Protein AF-A0A972QFF7-F1 (afdb_monomer_lite)

Structure (mmCIF, N/CA/C/O backbone):
data_AF-A0A972QFF7-F1
#
_entry.id   AF-A0A972QFF7-F1
#
loop_
_atom_site.group_PDB
_atom_site.id
_atom_site.type_symbol
_atom_site.label_atom_id
_atom_site.label_alt_id
_atom_site.label_comp_id
_atom_site.label_asym_id
_atom_site.label_entity_id
_atom_site.label_seq_id
_atom_site.pdbx_PDB_ins_code
_atom_site.Cartn_x
_atom_site.Cartn_y
_atom_site.Cartn_z
_atom_site.occupancy
_atom_site.B_iso_or_equiv
_atom_site.auth_seq_id
_atom_site.auth_comp_id
_atom_site.auth_asym_id
_atom_site.auth_atom_id
_atom_site.pdbx_PDB_model_num
ATOM 1 N N . MET A 1 1 ? 13.903 -1.224 -22.430 1.00 77.50 1 MET A N 1
ATOM 2 C CA . MET A 1 1 ? 13.924 -1.583 -23.867 1.00 77.50 1 MET A CA 1
ATOM 3 C C . MET A 1 1 ? 14.713 -0.590 -24.712 1.00 77.50 1 MET A C 1
ATOM 5 O O . MET A 1 1 ? 15.706 -1.014 -25.281 1.00 77.50 1 MET A O 1
ATOM 9 N N . ALA A 1 2 ? 14.364 0.704 -24.743 1.00 85.12 2 ALA A N 1
ATOM 10 C CA . ALA A 1 2 ? 15.061 1.709 -25.567 1.00 85.12 2 ALA A CA 1
ATOM 11 C C . ALA A 1 2 ? 16.595 1.741 -25.375 1.00 85.12 2 ALA A C 1
ATOM 13 O O . ALA A 1 2 ? 17.330 1.709 -26.357 1.00 85.12 2 ALA A O 1
ATOM 14 N N . LEU A 1 3 ? 17.075 1.683 -24.122 1.00 84.44 3 LEU A N 1
ATOM 15 C CA . LEU A 1 3 ? 18.503 1.549 -23.797 1.00 84.44 3 LEU A CA 1
ATOM 16 C C . LEU A 1 3 ? 19.154 0.353 -24.511 1.00 84.44 3 LEU A C 1
ATOM 18 O O . LEU A 1 3 ? 20.149 0.518 -25.203 1.00 84.44 3 LEU A O 1
ATOM 22 N N . LEU A 1 4 ? 18.578 -0.847 -24.383 1.00 85.88 4 LEU A N 1
ATOM 23 C CA . LEU A 1 4 ? 19.132 -2.069 -24.978 1.00 85.88 4 LEU A CA 1
ATOM 24 C C . LEU A 1 4 ? 19.185 -1.992 -26.506 1.00 85.88 4 LEU A C 1
ATOM 26 O O . LEU A 1 4 ? 20.167 -2.430 -27.096 1.00 85.88 4 LEU A O 1
ATOM 30 N N . ILE A 1 5 ? 18.166 -1.400 -27.137 1.00 89.12 5 ILE A N 1
ATOM 31 C CA . ILE A 1 5 ? 18.128 -1.197 -28.592 1.00 89.12 5 ILE A CA 1
ATOM 32 C C . ILE A 1 5 ? 19.244 -0.234 -29.018 1.00 89.12 5 ILE A C 1
ATOM 34 O O . ILE A 1 5 ? 19.996 -0.545 -29.940 1.00 89.12 5 ILE A O 1
ATOM 38 N N . ALA A 1 6 ? 19.412 0.892 -28.314 1.00 89.44 6 ALA A N 1
ATOM 39 C CA . ALA A 1 6 ? 20.486 1.848 -28.588 1.00 89.44 6 ALA A CA 1
ATOM 40 C C . ALA A 1 6 ? 21.878 1.212 -28.441 1.00 89.44 6 ALA A C 1
ATOM 42 O O . ALA A 1 6 ? 22.744 1.412 -29.294 1.00 89.44 6 ALA A O 1
ATOM 43 N N . LEU A 1 7 ? 22.081 0.396 -27.402 1.00 87.19 7 LEU A N 1
ATOM 44 C CA . LEU A 1 7 ? 23.339 -0.317 -27.181 1.00 87.19 7 LEU A CA 1
ATOM 45 C C . LEU A 1 7 ? 23.599 -1.398 -28.235 1.00 87.19 7 LEU A C 1
ATOM 47 O O . LEU A 1 7 ? 24.716 -1.508 -28.737 1.00 87.19 7 LEU A O 1
ATOM 51 N N . LEU A 1 8 ? 22.579 -2.169 -28.612 1.00 89.62 8 LEU A N 1
ATOM 52 C CA . LEU A 1 8 ? 22.685 -3.189 -29.653 1.00 89.62 8 LEU A CA 1
ATOM 53 C C . LEU A 1 8 ? 23.059 -2.562 -31.000 1.00 89.62 8 LEU A C 1
ATOM 55 O O . LEU A 1 8 ? 23.968 -3.049 -31.672 1.00 89.62 8 LEU A O 1
ATOM 59 N N . ILE A 1 9 ? 22.419 -1.448 -31.363 1.00 91.19 9 ILE A N 1
ATOM 60 C CA . ILE A 1 9 ? 22.719 -0.719 -32.600 1.00 91.19 9 ILE A CA 1
ATOM 61 C C . ILE A 1 9 ? 24.120 -0.087 -32.551 1.00 91.19 9 ILE A C 1
ATOM 63 O O . ILE A 1 9 ? 24.839 -0.137 -33.551 1.00 91.19 9 ILE A O 1
ATOM 67 N N . ALA A 1 10 ? 24.572 0.409 -31.394 1.00 89.50 10 ALA A N 1
ATOM 68 C CA . ALA A 1 10 ? 25.953 0.869 -31.214 1.00 89.50 10 ALA A CA 1
ATOM 69 C C . ALA A 1 10 ? 26.972 -0.264 -31.432 1.00 89.50 10 ALA A C 1
ATOM 71 O O . ALA A 1 10 ? 27.953 -0.093 -32.157 1.00 89.50 10 ALA A O 1
ATOM 72 N N . CYS A 1 11 ? 26.720 -1.447 -30.868 1.00 87.25 11 CYS A N 1
ATOM 73 C CA . CYS A 1 11 ? 27.560 -2.627 -31.075 1.00 87.25 11 CYS A CA 1
ATOM 74 C C . CYS A 1 11 ? 27.588 -3.067 -32.547 1.00 87.25 11 CYS A C 1
ATOM 76 O O . CYS A 1 11 ? 28.658 -3.391 -33.069 1.00 87.25 11 CYS A O 1
ATOM 78 N N . LEU A 1 12 ? 26.438 -3.047 -33.233 1.00 88.94 12 LEU A N 1
ATOM 79 C CA . LEU A 1 12 ? 26.354 -3.332 -34.669 1.00 88.94 12 LEU A CA 1
ATOM 80 C C . LEU A 1 12 ? 27.174 -2.331 -35.486 1.00 88.94 12 LEU A C 1
ATOM 82 O O . LEU A 1 12 ? 27.974 -2.752 -36.322 1.00 88.94 12 LEU A O 1
ATOM 86 N N . TYR A 1 13 ? 27.050 -1.031 -35.200 1.00 91.00 13 TYR A N 1
ATOM 87 C CA . TYR A 1 13 ? 27.847 0.009 -35.852 1.00 91.00 13 TYR A CA 1
ATOM 88 C C . TYR A 1 13 ? 29.351 -0.243 -35.679 1.00 91.00 13 TYR A C 1
ATOM 90 O O . TYR A 1 13 ? 30.088 -0.274 -36.667 1.00 91.00 13 TYR A O 1
ATOM 98 N N . ILE A 1 14 ? 29.813 -0.488 -34.448 1.00 87.44 14 ILE A N 1
ATOM 99 C CA . ILE A 1 14 ? 31.235 -0.739 -34.157 1.00 87.44 14 ILE A CA 1
ATOM 100 C C . ILE A 1 14 ? 31.730 -1.993 -34.894 1.00 87.44 14 ILE A C 1
ATOM 102 O O . ILE A 1 14 ? 32.813 -1.981 -35.480 1.00 87.44 14 ILE A O 1
ATOM 106 N N . LYS A 1 15 ? 30.932 -3.068 -34.927 1.00 86.81 15 LYS A N 1
ATOM 107 C CA . LYS A 1 15 ? 31.285 -4.310 -35.632 1.00 86.81 15 LYS A CA 1
ATOM 108 C C . LYS A 1 15 ? 31.379 -4.103 -37.146 1.00 86.81 15 LYS A C 1
ATOM 110 O O . LYS A 1 15 ? 32.341 -4.554 -37.762 1.00 86.81 15 LYS A O 1
ATOM 115 N N . MET A 1 16 ? 30.416 -3.400 -37.742 1.00 84.25 16 MET A N 1
ATOM 116 C CA . MET A 1 16 ? 30.379 -3.128 -39.186 1.00 84.25 16 MET A CA 1
ATOM 117 C C . MET A 1 16 ? 31.478 -2.160 -39.636 1.00 84.25 16 MET A C 1
ATOM 119 O O . MET A 1 16 ? 31.973 -2.260 -40.758 1.00 84.25 16 MET A O 1
ATOM 123 N N . THR A 1 17 ? 31.876 -1.229 -38.771 1.00 83.94 17 THR A N 1
ATOM 124 C CA . THR A 1 17 ? 32.939 -0.257 -39.059 1.00 83.94 17 THR A CA 1
ATOM 125 C C . THR A 1 17 ? 34.327 -0.745 -38.672 1.00 83.94 17 THR A C 1
ATOM 127 O O . THR A 1 17 ? 35.311 -0.085 -39.002 1.00 83.94 17 THR A O 1
ATOM 130 N N . LEU A 1 18 ? 34.453 -1.916 -38.036 1.00 79.69 18 LEU A N 1
ATOM 131 C CA . LEU A 1 18 ? 35.749 -2.499 -37.696 1.00 79.69 18 LEU A CA 1
ATOM 132 C C . LEU A 1 18 ? 36.581 -2.797 -38.957 1.00 79.69 18 LEU A C 1
ATOM 134 O O . LEU A 1 18 ? 37.760 -2.442 -39.009 1.00 79.69 18 LEU A O 1
ATOM 138 N N . SER A 1 19 ? 35.945 -3.383 -39.978 1.00 70.31 19 SER A N 1
ATOM 139 C CA . SER A 1 19 ? 36.565 -3.814 -41.242 1.00 70.31 19 SER A CA 1
ATOM 140 C C . SER A 1 19 ? 36.604 -2.738 -42.331 1.00 70.31 19 SER A C 1
ATOM 142 O O . SER A 1 19 ? 37.290 -2.908 -43.336 1.00 70.31 19 SER A O 1
ATOM 144 N N . ARG A 1 20 ? 35.887 -1.622 -42.155 1.00 74.50 20 ARG A N 1
ATOM 145 C CA . ARG A 1 20 ? 35.767 -0.564 -43.167 1.00 74.50 20 ARG A CA 1
ATOM 146 C C . ARG A 1 20 ? 36.746 0.576 -42.900 1.00 74.50 20 ARG A C 1
ATOM 148 O O . ARG A 1 20 ? 36.775 1.154 -41.815 1.00 74.50 20 ARG A O 1
ATOM 155 N N . THR A 1 21 ? 37.531 0.936 -43.909 1.00 66.50 21 THR A N 1
ATOM 156 C CA . THR A 1 21 ? 38.530 2.013 -43.821 1.00 66.50 21 THR A CA 1
ATOM 157 C C . THR A 1 21 ? 37.991 3.359 -44.311 1.00 66.50 21 THR A C 1
ATOM 159 O O . THR A 1 21 ? 38.380 4.396 -43.770 1.00 66.50 21 THR A O 1
ATOM 162 N N . THR A 1 22 ? 37.049 3.368 -45.258 1.00 82.81 22 THR A N 1
ATOM 163 C CA . THR A 1 22 ? 36.528 4.586 -45.897 1.00 82.81 22 THR A CA 1
ATOM 164 C C . THR A 1 22 ? 35.553 5.358 -45.006 1.00 82.81 22 THR A C 1
ATOM 166 O O . THR A 1 22 ? 34.521 4.828 -44.591 1.00 82.81 22 THR A O 1
ATOM 169 N N . ILE A 1 23 ? 35.832 6.648 -44.780 1.00 83.00 23 ILE A N 1
ATOM 170 C CA . ILE A 1 23 ? 35.010 7.551 -43.951 1.00 83.00 23 ILE A CA 1
ATOM 171 C C . ILE A 1 23 ? 33.559 7.617 -44.451 1.00 83.00 23 ILE A C 1
ATOM 173 O O . ILE A 1 23 ? 32.633 7.524 -43.650 1.00 83.00 23 ILE A O 1
ATOM 177 N N . LEU A 1 24 ? 33.352 7.702 -45.768 1.00 85.06 24 LEU A N 1
ATOM 178 C CA . LEU A 1 24 ? 32.019 7.803 -46.373 1.00 85.06 24 LEU A CA 1
ATOM 179 C C . LEU A 1 24 ? 31.123 6.599 -46.032 1.00 85.06 24 LEU A C 1
ATOM 181 O O . LEU A 1 24 ? 29.934 6.755 -45.765 1.00 85.06 24 LEU A O 1
ATOM 185 N N . SER A 1 25 ? 31.706 5.399 -45.967 1.00 83.69 25 SER A N 1
ATOM 186 C CA . SER A 1 25 ? 30.970 4.182 -45.623 1.00 83.69 25 SER A CA 1
ATOM 187 C C . SER A 1 25 ? 30.573 4.144 -44.144 1.00 83.69 25 SER A C 1
ATOM 189 O O . SER A 1 25 ? 29.467 3.710 -43.814 1.00 83.69 25 SER A O 1
ATOM 191 N N . CYS A 1 26 ? 31.438 4.641 -43.251 1.00 85.19 26 CYS A N 1
ATOM 192 C CA . CYS A 1 26 ? 31.115 4.814 -41.833 1.00 85.19 26 CYS A CA 1
ATOM 193 C C . CYS A 1 26 ? 29.970 5.819 -41.646 1.00 85.19 26 CYS A C 1
ATOM 195 O O . CYS A 1 26 ? 29.003 5.504 -40.959 1.00 85.19 26 CYS A O 1
ATOM 197 N N . LEU A 1 27 ? 30.036 6.974 -42.321 1.00 88.69 27 LEU A N 1
ATOM 198 C CA . LEU A 1 27 ? 29.005 8.015 -42.252 1.00 88.69 27 LEU A CA 1
ATOM 199 C C . LEU A 1 27 ? 27.643 7.522 -42.759 1.00 88.69 27 LEU A C 1
ATOM 201 O O . LEU A 1 27 ? 26.631 7.729 -42.095 1.00 88.69 27 LEU A O 1
ATOM 205 N N . SER A 1 28 ? 27.617 6.829 -43.901 1.00 88.19 28 SER A N 1
ATOM 206 C CA . SER A 1 28 ? 26.383 6.262 -44.461 1.00 88.19 28 SER A CA 1
ATOM 207 C C . SER A 1 28 ? 25.765 5.212 -43.531 1.00 88.19 28 SER A C 1
ATOM 209 O O . SER A 1 28 ? 24.566 5.254 -43.259 1.00 88.19 28 SER A O 1
ATOM 211 N N . THR A 1 29 ? 26.592 4.325 -42.966 1.00 89.44 29 THR A N 1
ATOM 212 C CA . THR A 1 29 ? 26.130 3.303 -42.010 1.00 89.44 29 THR A CA 1
ATOM 213 C C . THR A 1 29 ? 25.584 3.945 -40.739 1.00 89.44 29 THR A C 1
ATOM 215 O O . THR A 1 29 ? 24.541 3.528 -40.242 1.00 89.44 29 THR A O 1
ATOM 218 N N . PHE A 1 30 ? 26.262 4.975 -40.227 1.00 92.56 30 PHE A N 1
ATOM 219 C CA . PHE A 1 30 ? 25.801 5.727 -39.068 1.00 92.56 30 PHE A CA 1
ATOM 220 C C . PHE A 1 30 ? 24.439 6.372 -39.336 1.00 92.56 30 PHE A C 1
ATOM 222 O O . PHE A 1 30 ? 23.509 6.117 -38.586 1.00 92.56 30 PHE A O 1
ATOM 229 N N . LEU A 1 31 ? 24.285 7.137 -40.424 1.00 91.38 31 LEU A N 1
ATOM 230 C CA . LEU A 1 31 ? 23.026 7.819 -40.750 1.00 91.38 31 LEU A CA 1
ATOM 231 C C . LEU A 1 31 ? 21.852 6.847 -40.914 1.00 91.38 31 LEU A C 1
ATOM 233 O O . LEU A 1 31 ? 20.769 7.106 -40.392 1.00 91.38 31 LEU A O 1
ATOM 237 N N . PHE A 1 32 ? 22.073 5.714 -41.582 1.00 91.94 32 PHE A N 1
ATOM 238 C CA . PHE A 1 32 ? 21.054 4.678 -41.732 1.00 91.94 32 PHE A CA 1
ATOM 239 C C . PHE A 1 32 ? 20.600 4.117 -40.376 1.00 91.94 32 PHE A C 1
ATOM 241 O O . PHE A 1 32 ? 19.405 4.074 -40.081 1.00 91.94 32 PHE A O 1
ATOM 248 N N . LEU A 1 33 ? 21.556 3.750 -39.515 1.00 92.50 33 LEU A N 1
ATOM 249 C CA . LEU A 1 33 ? 21.260 3.253 -38.170 1.00 92.50 33 LEU A CA 1
ATOM 250 C C . LEU A 1 33 ? 20.621 4.328 -37.278 1.00 92.50 33 LEU A C 1
ATOM 252 O O . LEU A 1 33 ? 19.760 3.993 -36.469 1.00 92.50 33 LEU A O 1
ATOM 256 N N . SER A 1 34 ? 20.981 5.602 -37.452 1.00 91.25 34 SER A N 1
ATOM 257 C CA . SER A 1 34 ? 20.401 6.739 -36.729 1.00 91.25 34 SER A CA 1
ATOM 258 C C . SER A 1 34 ? 18.906 6.892 -36.995 1.00 91.25 34 SER A C 1
ATOM 260 O O . SER A 1 34 ? 18.139 7.056 -36.050 1.00 91.25 34 SER A O 1
ATOM 262 N N . VAL A 1 35 ? 18.476 6.796 -38.259 1.00 89.44 35 VAL A N 1
ATOM 263 C CA . VAL A 1 35 ? 17.054 6.905 -38.631 1.00 89.44 35 VAL A CA 1
ATOM 264 C C . VAL A 1 35 ? 16.251 5.740 -38.052 1.00 89.44 35 VAL A C 1
ATOM 266 O O . VAL A 1 35 ? 15.212 5.957 -37.429 1.00 89.44 35 VAL A O 1
ATOM 269 N N . ILE A 1 36 ? 16.761 4.512 -38.192 1.00 90.88 36 ILE A N 1
ATOM 270 C CA . ILE A 1 36 ? 16.114 3.309 -37.648 1.00 90.88 36 ILE A CA 1
ATOM 271 C C . ILE A 1 36 ? 16.010 3.395 -36.126 1.00 90.88 36 ILE A C 1
ATOM 273 O O . ILE A 1 36 ? 14.945 3.168 -35.553 1.00 90.88 36 ILE A O 1
ATOM 277 N N . LEU A 1 37 ? 17.109 3.737 -35.453 1.00 91.50 37 LEU A N 1
ATOM 278 C CA . LEU A 1 37 ? 17.129 3.814 -33.999 1.00 91.50 37 LEU A CA 1
ATOM 279 C C . LEU A 1 37 ? 16.204 4.917 -33.484 1.00 91.50 37 LEU A C 1
ATOM 281 O O . LEU A 1 37 ? 15.501 4.693 -32.502 1.00 91.50 37 LEU A O 1
ATOM 285 N N . TYR A 1 38 ? 16.172 6.081 -34.136 1.00 90.94 38 TYR A N 1
ATOM 286 C CA . TYR A 1 38 ? 15.279 7.161 -33.730 1.00 90.94 38 TYR A CA 1
ATOM 287 C C . TYR A 1 38 ? 13.805 6.759 -33.869 1.00 90.94 38 TYR A C 1
ATOM 289 O O . TYR A 1 38 ? 13.013 7.046 -32.974 1.00 90.94 38 TYR A O 1
ATOM 297 N N . TYR A 1 39 ? 13.446 6.021 -34.924 1.00 89.25 39 TYR A N 1
ATOM 298 C CA . TYR A 1 39 ? 12.091 5.495 -35.105 1.00 89.25 39 TYR A CA 1
ATOM 299 C C . TYR A 1 39 ? 11.656 4.574 -33.952 1.00 89.25 39 TYR A C 1
ATOM 301 O O . TYR A 1 39 ? 10.565 4.731 -33.410 1.00 89.25 39 TYR A O 1
ATOM 309 N N . PHE A 1 40 ? 12.517 3.639 -33.534 1.00 88.12 40 PHE A N 1
ATOM 310 C CA . PHE A 1 40 ? 12.167 2.652 -32.501 1.00 88.12 40 PHE A CA 1
ATOM 311 C C . PHE A 1 40 ? 12.398 3.117 -31.060 1.00 88.12 40 PHE A C 1
ATOM 313 O O . PHE A 1 40 ? 11.761 2.603 -30.140 1.00 88.12 40 PHE A O 1
ATOM 320 N N . ALA A 1 41 ? 13.342 4.029 -30.833 1.00 87.88 41 ALA A N 1
ATOM 321 C CA . ALA A 1 41 ? 13.833 4.355 -29.495 1.00 87.88 41 ALA A CA 1
ATOM 322 C C . ALA A 1 41 ? 13.864 5.863 -29.188 1.00 87.88 41 ALA A C 1
ATOM 324 O O . ALA A 1 41 ? 14.241 6.239 -28.075 1.00 87.88 41 ALA A O 1
ATOM 325 N N . SER A 1 42 ? 13.434 6.717 -30.128 1.00 88.69 42 SER A N 1
ATOM 326 C CA . SER A 1 42 ? 13.303 8.172 -29.964 1.00 88.69 42 SER A CA 1
ATOM 327 C C . SER A 1 42 ? 14.574 8.789 -29.355 1.00 88.69 42 SER A C 1
ATOM 329 O O . SER A 1 42 ? 15.667 8.578 -29.884 1.00 88.69 42 SER A O 1
ATOM 331 N N . GLY A 1 43 ? 14.472 9.496 -28.225 1.00 85.62 43 GLY A N 1
ATOM 332 C CA . GLY A 1 43 ? 15.591 10.155 -27.552 1.00 85.62 43 GLY A CA 1
ATOM 333 C C . GLY A 1 43 ? 16.757 9.229 -27.183 1.00 85.62 43 GLY A C 1
ATOM 334 O O . GLY A 1 43 ? 17.899 9.684 -27.121 1.00 85.62 43 GLY A O 1
ATOM 335 N N . ALA A 1 44 ? 16.545 7.915 -27.024 1.00 87.56 44 ALA A N 1
ATOM 336 C CA . ALA A 1 44 ? 17.643 6.972 -26.768 1.00 87.56 44 ALA A CA 1
ATOM 337 C C . ALA A 1 44 ? 18.693 6.934 -27.899 1.00 87.56 44 ALA A C 1
ATOM 339 O O . ALA A 1 44 ? 19.828 6.515 -27.667 1.00 87.56 44 ALA A O 1
ATOM 340 N N . PHE A 1 45 ? 18.359 7.450 -29.087 1.00 91.62 45 PHE A N 1
ATOM 341 C CA . PHE A 1 45 ? 19.311 7.758 -30.153 1.00 91.62 45 PHE A CA 1
ATOM 342 C C . PHE A 1 45 ? 20.505 8.612 -29.685 1.00 91.62 45 PHE A C 1
ATOM 344 O O . PHE A 1 45 ? 21.632 8.373 -30.121 1.00 91.62 45 PHE A O 1
ATOM 351 N N . LEU A 1 46 ? 20.299 9.560 -28.764 1.00 91.06 46 LEU A N 1
ATOM 352 C CA . LEU A 1 46 ? 21.374 10.419 -28.253 1.00 91.06 46 LEU A CA 1
ATOM 353 C C . LEU A 1 46 ? 22.511 9.597 -27.634 1.00 91.06 46 LEU A C 1
ATOM 355 O O . LEU A 1 46 ? 23.684 9.900 -27.847 1.00 91.06 46 LEU A O 1
ATOM 359 N N . LEU A 1 47 ? 22.174 8.513 -26.927 1.00 90.44 47 LEU A N 1
ATOM 360 C CA . LEU A 1 47 ? 23.167 7.607 -26.354 1.00 90.44 47 LEU A CA 1
ATOM 361 C C . LEU A 1 47 ? 24.011 6.941 -27.447 1.00 90.44 47 LEU A C 1
ATOM 363 O O . LEU A 1 47 ? 25.233 6.888 -27.335 1.00 90.44 47 LEU A O 1
ATOM 367 N N . PHE A 1 48 ? 23.371 6.460 -28.514 1.00 92.69 48 PHE A N 1
ATOM 368 C CA . PHE A 1 48 ? 24.061 5.865 -29.658 1.00 92.69 48 PHE A CA 1
ATOM 369 C C . PHE A 1 48 ? 25.006 6.862 -30.335 1.00 92.69 48 PHE A C 1
ATOM 371 O O . PHE A 1 48 ? 26.164 6.522 -30.587 1.00 92.69 48 PHE A O 1
ATOM 378 N N . ALA A 1 49 ? 24.550 8.096 -30.573 1.00 93.25 49 ALA A N 1
ATOM 379 C CA . ALA A 1 49 ? 25.368 9.143 -31.179 1.00 93.25 49 ALA A CA 1
ATOM 380 C C . ALA A 1 49 ? 26.606 9.463 -30.324 1.00 93.25 49 ALA A C 1
ATOM 382 O O . ALA A 1 49 ? 27.718 9.518 -30.852 1.00 93.25 49 ALA A O 1
ATOM 383 N N . VAL A 1 50 ? 26.439 9.589 -29.001 1.00 92.25 50 VAL A N 1
ATOM 384 C CA . VAL A 1 50 ? 27.543 9.833 -28.056 1.00 92.25 50 VAL A CA 1
ATOM 385 C C . VAL A 1 50 ? 28.523 8.660 -28.021 1.00 92.25 50 VAL A C 1
ATOM 387 O O . VAL A 1 50 ? 29.731 8.871 -28.112 1.00 92.25 50 VAL A O 1
ATOM 390 N N . VAL A 1 51 ? 28.035 7.419 -27.941 1.00 90.56 51 VAL A N 1
ATOM 391 C CA . VAL A 1 51 ? 28.889 6.218 -27.937 1.00 90.56 51 VAL A CA 1
ATOM 392 C C . VAL A 1 51 ? 29.703 6.113 -29.230 1.00 90.56 51 VAL A C 1
ATOM 394 O O . VAL A 1 51 ? 30.913 5.879 -29.179 1.00 90.56 51 VAL A O 1
ATOM 397 N N . CYS A 1 52 ? 29.078 6.344 -30.387 1.00 91.00 52 CYS A N 1
ATOM 398 C CA . CYS A 1 52 ? 29.768 6.323 -31.678 1.00 91.00 52 CYS A CA 1
ATOM 399 C C . CYS A 1 52 ? 30.777 7.472 -31.811 1.00 91.00 52 CYS A C 1
ATOM 401 O O . CYS A 1 52 ? 31.867 7.266 -32.345 1.00 91.00 52 CYS A O 1
ATOM 403 N N . ALA A 1 53 ? 30.451 8.663 -31.300 1.00 91.44 53 ALA A N 1
ATOM 404 C CA . ALA A 1 53 ? 31.364 9.803 -31.279 1.00 91.44 53 ALA A CA 1
ATOM 405 C C . ALA A 1 53 ? 32.614 9.507 -30.431 1.00 91.44 53 ALA A C 1
ATOM 407 O O . ALA A 1 53 ? 33.734 9.667 -30.915 1.00 91.44 53 ALA A O 1
ATOM 408 N N . ILE A 1 54 ? 32.437 8.981 -29.211 1.00 88.50 54 ILE A N 1
ATOM 409 C CA . ILE A 1 54 ? 33.541 8.551 -28.334 1.00 88.50 54 ILE A CA 1
ATOM 410 C C . ILE A 1 54 ? 34.406 7.495 -29.037 1.00 88.50 54 ILE A C 1
ATOM 412 O O . ILE A 1 54 ? 35.636 7.587 -29.011 1.00 88.50 54 ILE A O 1
ATOM 416 N N . TYR A 1 55 ? 33.779 6.520 -29.704 1.00 88.44 55 TYR A N 1
ATOM 417 C CA . TYR A 1 55 ? 34.490 5.480 -30.445 1.00 88.44 55 TYR A CA 1
ATOM 418 C C . TYR A 1 55 ? 35.366 6.051 -31.576 1.00 88.44 55 TYR A C 1
ATOM 420 O O . TYR A 1 55 ? 36.568 5.772 -31.632 1.00 88.44 55 TYR A O 1
ATOM 428 N N . GLU A 1 56 ? 34.796 6.880 -32.455 1.00 89.06 56 GLU A N 1
ATOM 429 C CA . GLU A 1 56 ? 35.532 7.474 -33.580 1.00 89.06 56 GLU A CA 1
ATOM 430 C C . GLU A 1 56 ? 36.622 8.451 -33.116 1.00 89.06 56 GLU A C 1
ATOM 432 O O . GLU A 1 56 ? 37.707 8.500 -33.705 1.00 89.06 56 GLU A O 1
ATOM 437 N N . LEU A 1 57 ? 36.370 9.204 -32.042 1.00 89.25 57 LEU A N 1
ATOM 438 C CA . LEU A 1 57 ? 37.329 10.155 -31.488 1.00 89.25 57 LEU A CA 1
ATOM 439 C C . LEU A 1 57 ? 38.530 9.449 -30.857 1.00 89.25 57 LEU A C 1
ATOM 441 O O . LEU A 1 57 ? 39.670 9.798 -31.158 1.00 89.25 57 LEU A O 1
ATOM 445 N N . ILE A 1 58 ? 38.289 8.464 -29.989 1.00 85.06 58 ILE A N 1
ATOM 446 C CA . ILE A 1 58 ? 39.340 7.888 -29.141 1.00 85.06 58 ILE A CA 1
ATOM 447 C C . ILE A 1 58 ? 40.051 6.710 -29.814 1.00 85.06 58 ILE A C 1
ATOM 449 O O . ILE A 1 58 ? 41.278 6.610 -29.752 1.00 85.06 58 ILE A O 1
ATOM 453 N N . PHE A 1 59 ? 39.308 5.820 -30.474 1.00 83.38 59 PHE A N 1
ATOM 454 C CA . PHE A 1 59 ? 39.878 4.590 -31.033 1.00 83.38 59 PHE A CA 1
ATOM 455 C C . PHE A 1 59 ? 40.286 4.736 -32.501 1.00 83.38 59 PHE A C 1
ATOM 457 O O . PHE A 1 59 ? 41.223 4.066 -32.939 1.00 83.38 59 PHE A O 1
ATOM 464 N N . ARG A 1 60 ? 39.616 5.615 -33.261 1.00 83.50 60 ARG A N 1
ATOM 465 C CA . ARG A 1 60 ? 39.938 5.890 -34.673 1.00 83.50 60 ARG A CA 1
ATOM 466 C C . ARG A 1 60 ? 40.668 7.221 -34.894 1.00 83.50 60 ARG A C 1
ATOM 468 O O . ARG A 1 60 ? 41.172 7.428 -35.995 1.00 83.50 60 ARG A O 1
ATOM 475 N N . SER A 1 61 ? 40.762 8.094 -33.885 1.00 83.25 61 SER A N 1
ATOM 476 C CA . SER A 1 61 ? 41.371 9.436 -33.976 1.00 83.25 61 SER A CA 1
ATOM 477 C C . SER A 1 61 ? 40.743 10.341 -35.049 1.00 83.25 61 SER A C 1
ATOM 479 O O . SER A 1 61 ? 41.407 11.216 -35.609 1.00 83.25 61 SER A O 1
ATOM 481 N N . ARG A 1 62 ? 39.457 10.145 -35.362 1.00 86.94 62 ARG A N 1
ATOM 482 C CA . ARG A 1 62 ? 38.736 10.885 -36.408 1.00 86.94 62 ARG A CA 1
ATOM 483 C C . ARG A 1 62 ? 37.853 11.964 -35.787 1.00 86.94 62 ARG A C 1
ATOM 485 O O . ARG A 1 62 ? 36.644 11.817 -35.641 1.00 86.94 62 ARG A O 1
ATOM 492 N N . TRP A 1 63 ? 38.459 13.091 -35.433 1.00 87.00 63 TRP A N 1
ATOM 493 C CA . TRP A 1 63 ? 37.737 14.166 -34.742 1.00 87.00 63 TRP A CA 1
ATOM 494 C C . TRP A 1 63 ? 36.601 14.781 -35.584 1.00 87.00 63 TRP A C 1
ATOM 496 O O . TRP A 1 63 ? 35.542 15.089 -35.045 1.00 87.00 63 TRP A O 1
ATOM 506 N N . LYS A 1 64 ? 36.770 14.891 -36.913 1.00 91.12 64 LYS A N 1
ATOM 507 C CA . LYS A 1 64 ? 35.739 15.440 -37.815 1.00 91.12 64 LYS A CA 1
ATOM 508 C C . LYS A 1 64 ? 34.483 14.564 -37.882 1.00 91.12 64 LYS A C 1
ATOM 510 O O . LYS A 1 64 ? 33.376 15.091 -37.880 1.00 91.12 64 LYS A O 1
ATOM 515 N N . THR A 1 65 ? 34.637 13.238 -37.917 1.00 88.56 65 THR A N 1
ATOM 516 C CA . THR A 1 65 ? 33.487 12.315 -37.928 1.00 88.56 65 THR A CA 1
ATOM 517 C C . THR A 1 65 ? 32.799 12.285 -36.570 1.00 88.56 65 THR A C 1
ATOM 519 O O . THR A 1 65 ? 31.575 12.302 -36.512 1.00 88.56 65 THR A O 1
ATOM 522 N N . SER A 1 66 ? 33.568 12.346 -35.479 1.00 90.12 66 SER A N 1
ATOM 523 C CA . SER A 1 66 ? 33.009 12.513 -34.135 1.00 90.12 66 SER A CA 1
ATOM 524 C C . SER A 1 66 ? 32.178 13.794 -34.015 1.00 90.12 66 SER A C 1
ATOM 526 O O . SER A 1 66 ? 31.088 13.754 -33.450 1.00 90.12 66 SER A O 1
ATOM 528 N N . LEU A 1 67 ? 32.663 14.922 -34.547 1.00 92.88 67 LEU A N 1
ATOM 529 C CA . LEU A 1 67 ? 31.918 16.184 -34.541 1.00 92.88 67 LEU A CA 1
ATOM 530 C C . LEU A 1 67 ? 30.619 16.066 -35.347 1.00 92.88 67 LEU A C 1
ATOM 532 O O . LEU A 1 67 ? 29.571 16.505 -34.885 1.00 92.88 67 LEU A O 1
ATOM 536 N N . PHE A 1 68 ? 30.670 15.416 -36.512 1.00 93.44 68 PHE A N 1
ATOM 537 C CA . PHE A 1 68 ? 29.480 15.146 -37.318 1.00 93.44 68 PHE A CA 1
ATOM 538 C C . PHE A 1 68 ? 28.438 14.308 -36.556 1.00 93.44 68 PHE A C 1
ATOM 540 O O . PHE A 1 68 ? 27.252 14.629 -36.591 1.00 93.44 68 PHE A O 1
ATOM 547 N N . TYR A 1 69 ? 28.857 13.282 -35.809 1.00 93.38 69 TYR A N 1
ATOM 548 C CA . TYR A 1 69 ? 27.941 12.468 -34.996 1.00 93.38 69 TYR A CA 1
ATOM 549 C C . TYR A 1 69 ? 27.302 13.268 -33.861 1.00 93.38 69 TYR A C 1
ATOM 551 O O . TYR A 1 69 ? 26.098 13.149 -33.639 1.00 93.38 69 TYR A O 1
ATOM 559 N N . LEU A 1 70 ? 28.054 14.148 -33.199 1.00 92.38 70 LEU A N 1
ATOM 560 C CA . LEU A 1 70 ? 27.491 15.042 -32.183 1.00 92.38 70 LEU A CA 1
ATOM 561 C C . LEU A 1 70 ? 26.513 16.061 -32.783 1.00 92.38 70 LEU A C 1
ATOM 563 O O . LEU A 1 70 ? 25.456 16.294 -32.208 1.00 92.38 70 LEU A O 1
ATOM 567 N N . LEU A 1 71 ? 26.799 16.612 -33.966 1.00 93.44 71 LEU A N 1
ATOM 568 C CA . LEU A 1 71 ? 25.858 17.490 -34.672 1.00 93.44 71 LEU A CA 1
ATOM 569 C C . LEU A 1 71 ? 24.583 16.743 -35.077 1.00 93.44 71 LEU A C 1
ATOM 571 O O . LEU A 1 71 ? 23.479 17.263 -34.922 1.00 93.44 71 LEU A O 1
ATOM 575 N N . SER A 1 72 ? 24.710 15.490 -35.521 1.00 91.00 72 SER A N 1
ATOM 576 C CA . SER A 1 72 ? 23.550 14.649 -35.827 1.00 91.00 72 SER A CA 1
ATOM 577 C C . SER A 1 72 ? 22.661 14.403 -34.602 1.00 91.00 72 SER A C 1
ATOM 579 O O . SER A 1 72 ? 21.451 14.266 -34.757 1.00 91.00 72 SER A O 1
ATOM 581 N N . ALA A 1 73 ? 23.232 14.423 -33.390 1.00 90.06 73 ALA A N 1
ATOM 582 C CA . ALA A 1 73 ? 22.484 14.303 -32.142 1.00 90.06 73 ALA A CA 1
ATOM 583 C C . ALA A 1 73 ? 21.503 15.471 -31.932 1.00 90.06 73 ALA A C 1
ATOM 585 O O . ALA A 1 73 ? 20.473 15.286 -31.295 1.00 90.06 73 ALA A O 1
ATOM 586 N N . ALA A 1 74 ? 21.776 16.648 -32.505 1.00 90.75 74 ALA A N 1
ATOM 587 C CA . ALA A 1 74 ? 20.842 17.772 -32.528 1.00 90.75 74 ALA A CA 1
ATOM 588 C C . ALA A 1 74 ? 19.902 17.724 -33.746 1.00 90.75 74 ALA A C 1
ATOM 590 O O . ALA A 1 74 ? 18.696 17.929 -33.615 1.00 90.75 74 ALA A O 1
ATOM 591 N N . VAL A 1 75 ? 20.443 17.424 -34.931 1.00 92.00 75 VAL A N 1
ATOM 592 C CA . VAL A 1 75 ? 19.697 17.504 -36.199 1.00 92.00 75 VAL A CA 1
ATOM 593 C C . VAL A 1 75 ? 18.664 16.388 -36.341 1.00 92.00 75 VAL A C 1
ATOM 595 O O . VAL A 1 75 ? 17.534 16.657 -36.738 1.00 92.00 75 VAL A O 1
ATOM 598 N N . VAL A 1 76 ? 19.016 15.140 -36.020 1.00 90.25 76 VAL A N 1
ATOM 599 C CA . VAL A 1 76 ? 18.124 13.988 -36.238 1.00 90.25 76 VAL A CA 1
ATOM 600 C C . VAL A 1 76 ? 16.858 14.088 -35.380 1.00 90.25 76 VAL A C 1
ATOM 602 O O . VAL A 1 76 ? 15.779 13.983 -35.960 1.00 90.25 76 VAL A O 1
ATOM 605 N N . PRO A 1 77 ? 16.916 14.368 -34.060 1.00 91.00 77 PRO A N 1
ATOM 606 C CA . PRO A 1 77 ? 15.701 14.555 -33.268 1.00 91.00 77 PRO A CA 1
ATOM 607 C C . PRO A 1 77 ? 14.880 15.771 -33.692 1.00 91.00 77 PRO A C 1
ATOM 609 O O . PRO A 1 77 ? 13.655 15.715 -33.662 1.00 91.00 77 PRO A O 1
ATOM 612 N N . TYR A 1 78 ? 15.531 16.851 -34.130 1.00 90.50 78 TYR A N 1
ATOM 613 C CA . TYR A 1 78 ? 14.831 18.031 -34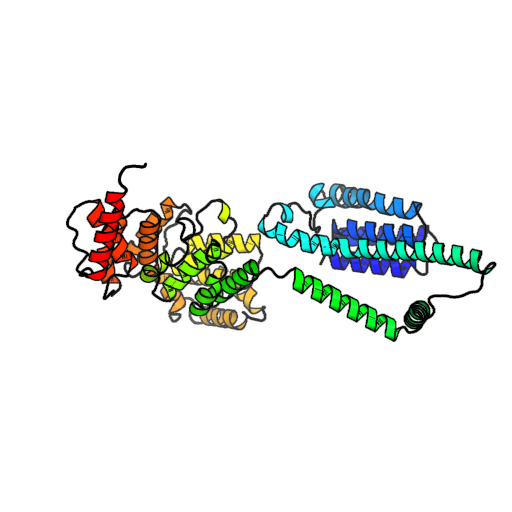.631 1.00 90.50 78 TYR A CA 1
ATOM 614 C C . TYR A 1 78 ? 14.057 17.724 -35.920 1.00 90.50 78 TYR A C 1
ATOM 616 O O . TYR A 1 78 ? 12.859 17.976 -36.003 1.00 90.50 78 TYR A O 1
ATOM 624 N N . VAL A 1 79 ? 14.707 17.120 -36.916 1.00 90.50 79 VAL A N 1
ATOM 625 C CA . VAL A 1 79 ? 14.066 16.807 -38.200 1.00 90.50 79 VAL A CA 1
ATOM 626 C C . VAL A 1 79 ? 13.032 15.697 -38.032 1.00 90.50 79 VAL A C 1
ATOM 628 O O . VAL A 1 79 ? 11.874 15.868 -38.401 1.00 90.50 79 VAL A O 1
ATOM 631 N N . ALA A 1 80 ? 13.419 14.564 -37.449 1.00 88.25 80 ALA A N 1
ATOM 632 C CA . ALA A 1 80 ? 12.516 13.430 -37.327 1.00 88.25 80 ALA A CA 1
ATOM 633 C C . ALA A 1 80 ? 11.406 13.697 -36.300 1.00 88.25 80 ALA A C 1
ATOM 635 O O . ALA A 1 80 ? 10.235 13.500 -36.603 1.00 88.25 80 ALA A O 1
ATOM 636 N N . GLY A 1 81 ? 11.736 14.191 -35.107 1.00 85.88 81 GLY A N 1
ATOM 637 C CA . GLY A 1 81 ? 10.751 14.435 -34.053 1.00 85.88 81 GLY A CA 1
ATOM 638 C C . GLY A 1 81 ? 9.842 15.633 -34.327 1.00 85.88 81 GLY A C 1
ATOM 639 O O . GLY A 1 81 ? 8.623 15.504 -34.223 1.00 85.88 81 GLY A O 1
ATOM 640 N N . LEU A 1 82 ? 10.417 16.784 -34.692 1.00 87.94 82 LEU A N 1
ATOM 641 C CA . LEU A 1 82 ? 9.668 18.039 -34.829 1.00 87.94 82 LEU A CA 1
ATOM 642 C C . LEU A 1 82 ? 9.025 18.190 -36.215 1.00 87.94 82 LEU A C 1
ATOM 644 O O . LEU A 1 82 ? 7.851 18.536 -36.305 1.00 87.94 82 LEU A O 1
ATOM 648 N N . LEU A 1 83 ? 9.772 17.937 -37.297 1.00 89.12 83 LEU A N 1
ATOM 649 C CA . LEU A 1 83 ? 9.274 18.187 -38.659 1.00 89.12 83 LEU A CA 1
ATOM 650 C C . LEU A 1 83 ? 8.431 17.027 -39.200 1.00 89.12 83 LEU A C 1
ATOM 652 O O . LEU A 1 83 ? 7.385 17.269 -39.799 1.00 89.12 83 LEU A O 1
ATOM 656 N N . ILE A 1 84 ? 8.865 15.779 -38.984 1.00 89.44 84 ILE A N 1
ATOM 657 C CA . ILE A 1 84 ? 8.160 14.591 -39.495 1.00 89.44 84 ILE A CA 1
ATOM 658 C C . ILE A 1 84 ? 7.043 14.175 -38.534 1.00 89.44 84 ILE A C 1
ATOM 660 O O . ILE A 1 84 ? 5.878 14.135 -38.925 1.00 89.44 84 ILE A O 1
ATOM 664 N N . PHE A 1 85 ? 7.380 13.890 -37.272 1.00 86.56 85 PHE A N 1
ATOM 665 C CA . PHE A 1 85 ? 6.417 13.372 -36.293 1.00 86.56 85 PHE A CA 1
ATOM 666 C C . PHE A 1 85 ? 5.607 14.453 -35.563 1.00 86.56 85 PHE A C 1
ATOM 668 O O . PHE A 1 85 ? 4.663 14.109 -34.855 1.00 86.56 85 PHE A O 1
ATOM 675 N N . ARG A 1 86 ? 5.936 15.743 -35.741 1.00 88.38 86 ARG A N 1
ATOM 676 C CA . ARG A 1 86 ? 5.240 16.894 -35.127 1.00 88.38 86 ARG A CA 1
ATOM 677 C C . ARG A 1 86 ? 5.057 16.779 -33.609 1.00 88.38 86 ARG A C 1
ATOM 679 O O . ARG A 1 86 ? 4.049 17.219 -33.060 1.00 88.38 86 ARG A O 1
ATOM 686 N N . VAL A 1 87 ? 6.030 16.184 -32.922 1.00 88.31 87 VAL A N 1
ATOM 687 C CA . VAL A 1 87 ? 6.028 16.068 -31.457 1.00 88.31 87 VAL A CA 1
ATOM 688 C C . VAL A 1 87 ? 6.651 17.323 -30.842 1.00 88.31 87 VAL A C 1
ATOM 690 O O . VAL A 1 87 ? 7.383 18.048 -31.513 1.00 88.31 87 VAL A O 1
ATOM 693 N N . SER A 1 88 ? 6.384 17.598 -29.563 1.00 88.81 88 SER A N 1
ATOM 694 C CA . SER A 1 8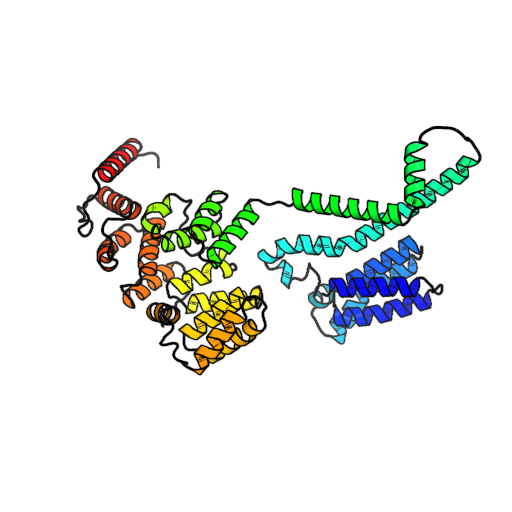8 ? 7.029 18.701 -28.844 1.00 88.81 88 SER A CA 1
ATOM 695 C C . SER A 1 88 ? 8.558 18.562 -28.855 1.00 88.81 88 SER A C 1
ATOM 697 O O . SER A 1 88 ? 9.093 17.452 -28.866 1.00 88.81 88 SER A O 1
ATOM 699 N N . ILE A 1 89 ? 9.281 19.686 -28.796 1.00 86.81 89 ILE A N 1
ATOM 700 C CA . ILE A 1 89 ? 10.752 19.663 -28.753 1.00 86.81 89 ILE A CA 1
ATOM 701 C C . ILE A 1 89 ? 11.274 18.878 -27.542 1.00 86.81 89 ILE A C 1
ATOM 703 O O . ILE A 1 89 ? 12.261 18.157 -27.643 1.00 86.81 89 ILE A O 1
ATOM 707 N N . ILE A 1 90 ? 10.576 18.948 -26.407 1.00 84.81 90 ILE A N 1
ATOM 708 C CA . ILE A 1 90 ? 10.957 18.215 -25.199 1.00 84.81 90 ILE A CA 1
ATOM 709 C C . ILE A 1 90 ? 10.794 16.712 -25.429 1.00 84.81 90 ILE A C 1
ATOM 711 O O . ILE A 1 90 ? 11.687 15.943 -25.092 1.00 84.81 90 ILE A O 1
ATOM 715 N N . ASP A 1 91 ? 9.694 16.269 -26.034 1.00 85.06 91 ASP A N 1
ATOM 716 C CA . ASP A 1 91 ? 9.481 14.844 -26.287 1.00 85.06 91 ASP A CA 1
ATOM 717 C C . ASP A 1 91 ? 10.394 14.318 -27.404 1.00 85.06 91 ASP A C 1
ATOM 719 O O . ASP A 1 91 ? 10.905 13.207 -27.296 1.00 85.06 91 ASP A O 1
ATOM 723 N N . ALA A 1 92 ? 10.682 15.117 -28.434 1.00 87.75 92 ALA A N 1
ATOM 724 C CA . ALA A 1 92 ? 11.587 14.733 -29.517 1.00 87.75 92 ALA A CA 1
ATOM 725 C C . ALA A 1 92 ? 12.993 14.358 -29.010 1.00 87.75 92 ALA A C 1
ATOM 727 O O . ALA A 1 92 ? 13.615 13.439 -29.550 1.00 87.75 92 ALA A O 1
ATOM 728 N N . PHE A 1 93 ? 13.478 15.050 -27.973 1.00 87.94 93 PHE A N 1
ATOM 729 C CA . PHE A 1 93 ? 14.801 14.828 -27.386 1.00 87.94 93 PHE A CA 1
ATOM 730 C C . PHE A 1 93 ? 14.777 13.933 -26.147 1.00 87.94 93 PHE A C 1
ATOM 732 O O . PHE A 1 93 ? 15.689 13.130 -25.962 1.00 87.94 93 PHE A O 1
ATOM 739 N N . CYS A 1 94 ? 13.765 14.061 -25.290 1.00 85.00 94 CYS A N 1
ATOM 740 C CA . CYS A 1 94 ? 13.772 13.454 -23.962 1.00 85.00 94 CYS A CA 1
ATOM 741 C C . CYS A 1 94 ? 12.884 12.211 -23.857 1.00 85.00 94 CYS A C 1
ATOM 743 O O . CYS A 1 94 ? 13.031 11.452 -22.899 1.00 85.00 94 CYS A O 1
ATOM 745 N N . ASN A 1 95 ? 11.952 11.972 -24.785 1.00 82.88 95 ASN A N 1
ATOM 746 C CA . ASN A 1 95 ? 11.078 10.805 -24.690 1.00 82.88 95 ASN A CA 1
ATOM 747 C C . ASN A 1 95 ? 11.913 9.512 -24.781 1.00 82.88 95 ASN A C 1
ATOM 749 O O . ASN A 1 95 ? 12.841 9.401 -25.580 1.00 82.88 95 ASN A O 1
ATOM 753 N N . SER A 1 96 ? 11.593 8.530 -23.936 1.00 80.31 96 SER A N 1
ATOM 754 C CA . SER A 1 96 ? 12.382 7.300 -23.714 1.00 80.31 96 SER A CA 1
ATOM 755 C C . SER A 1 96 ? 13.746 7.466 -23.016 1.00 80.31 96 SER A C 1
ATOM 757 O O . SER A 1 96 ? 14.438 6.465 -22.816 1.00 80.31 96 SER A O 1
ATOM 759 N N . LEU A 1 97 ? 14.118 8.677 -22.582 1.00 82.38 97 LEU A N 1
ATOM 760 C CA . LEU A 1 97 ? 15.298 8.937 -21.745 1.00 82.38 97 LEU A CA 1
ATOM 761 C C . LEU A 1 97 ? 14.924 9.145 -20.265 1.00 82.38 97 LEU A C 1
ATOM 763 O O . LEU A 1 97 ? 13.798 9.555 -19.963 1.00 82.38 97 LEU A O 1
ATOM 767 N N . PRO A 1 98 ? 15.867 8.910 -19.325 1.00 72.12 98 PRO A N 1
ATOM 768 C CA . PRO A 1 98 ? 15.618 9.052 -17.884 1.00 72.12 98 PRO A CA 1
ATOM 769 C C . PRO A 1 98 ? 15.247 10.467 -17.434 1.00 72.12 98 PRO A C 1
ATOM 771 O O . PRO A 1 98 ? 14.671 10.632 -16.365 1.00 72.12 98 PRO A O 1
ATOM 774 N N . PHE A 1 99 ? 15.555 11.476 -18.247 1.00 75.12 99 PHE A N 1
ATOM 775 C CA . PHE A 1 99 ? 15.272 12.883 -17.972 1.00 75.12 99 PHE A CA 1
ATOM 776 C C . PHE A 1 99 ? 14.013 13.404 -18.675 1.00 75.12 99 PHE A C 1
ATOM 778 O O . PHE A 1 99 ? 13.802 14.612 -18.757 1.00 75.12 99 PHE A O 1
ATOM 785 N N . SER A 1 100 ? 13.159 12.518 -19.199 1.00 78.19 100 SER A N 1
ATOM 786 C CA . SER A 1 100 ? 11.844 12.948 -19.677 1.00 78.19 100 SER A CA 1
ATOM 787 C C . SER A 1 100 ? 11.053 13.603 -18.544 1.00 78.19 100 SER A C 1
ATOM 789 O O . SER A 1 100 ? 11.077 13.151 -17.395 1.00 78.19 100 SER A O 1
ATOM 791 N N . TRP A 1 101 ? 10.305 14.654 -18.875 1.00 72.81 101 TRP A N 1
ATOM 792 C CA . TRP A 1 101 ? 9.449 15.343 -17.910 1.00 72.81 101 TRP A CA 1
ATOM 793 C C . TRP A 1 101 ? 8.447 14.375 -17.250 1.00 72.81 101 TRP A C 1
ATOM 795 O O . TRP A 1 101 ? 8.193 14.479 -16.055 1.00 72.81 101 TRP A O 1
ATOM 805 N N . LYS A 1 102 ? 7.979 13.357 -17.991 1.00 72.25 102 LYS A N 1
ATOM 806 C CA . LYS A 1 102 ? 7.100 12.277 -17.503 1.00 72.25 102 LYS A CA 1
ATOM 807 C C . LYS A 1 102 ? 7.684 11.523 -16.304 1.00 72.25 102 LYS A C 1
ATOM 809 O O . LYS A 1 102 ? 6.946 11.077 -15.426 1.00 72.25 102 LYS A O 1
ATOM 814 N N . ILE A 1 103 ? 9.008 11.378 -16.263 1.00 69.75 103 ILE A N 1
ATOM 815 C CA . ILE A 1 103 ? 9.717 10.699 -15.179 1.00 69.75 103 ILE A CA 1
ATOM 816 C C . ILE A 1 103 ? 10.096 11.703 -14.083 1.00 69.75 103 ILE A C 1
ATOM 818 O O . ILE A 1 103 ? 9.858 11.435 -12.909 1.00 69.75 103 ILE A O 1
ATOM 822 N N . LEU A 1 104 ? 10.631 12.872 -14.451 1.00 71.00 104 LEU A N 1
ATOM 823 C CA . LEU A 1 104 ? 11.137 13.861 -13.491 1.00 71.00 104 LEU A CA 1
ATOM 824 C C . LEU A 1 104 ? 10.043 14.587 -12.697 1.00 71.00 104 LEU A C 1
ATOM 826 O O . LEU A 1 104 ? 10.307 15.028 -11.580 1.00 71.00 104 LEU A O 1
ATOM 830 N N . TYR A 1 105 ? 8.829 14.710 -13.241 1.00 69.62 105 TYR A N 1
ATOM 831 C CA . TYR A 1 105 ? 7.727 15.407 -12.571 1.00 69.62 105 TYR A CA 1
ATOM 832 C C . TYR A 1 105 ? 7.255 14.678 -11.303 1.00 69.62 105 TYR A C 1
ATOM 834 O O . TYR A 1 105 ? 6.883 15.310 -10.318 1.00 69.62 105 TYR A O 1
ATOM 842 N N . TYR A 1 106 ? 7.327 13.345 -11.287 1.00 62.12 106 TYR A N 1
ATOM 843 C CA . TYR A 1 106 ? 6.818 12.541 -10.180 1.00 62.12 106 TYR A CA 1
ATOM 844 C C . TYR A 1 106 ? 7.939 12.175 -9.205 1.00 62.12 106 TYR A C 1
ATOM 846 O O . TYR A 1 106 ? 8.812 11.370 -9.522 1.00 62.12 106 TYR A O 1
ATOM 854 N N . GLU A 1 107 ? 7.872 12.723 -7.989 1.00 56.56 107 GLU A N 1
ATOM 855 C CA . GLU A 1 107 ? 8.800 12.475 -6.869 1.00 56.56 107 GLU A CA 1
ATOM 856 C C . GLU A 1 107 ? 9.146 10.989 -6.676 1.00 56.56 107 GLU A C 1
ATOM 858 O O . GLU A 1 107 ? 10.314 10.632 -6.540 1.00 56.56 107 GLU A O 1
ATOM 863 N N . VAL A 1 108 ? 8.142 10.108 -6.748 1.00 55.56 108 VAL A N 1
ATOM 864 C CA . VAL A 1 108 ? 8.308 8.653 -6.581 1.00 55.56 108 VAL A CA 1
ATOM 865 C C . VAL A 1 108 ? 9.228 8.056 -7.655 1.00 55.56 108 VAL A C 1
ATOM 867 O O . VAL A 1 108 ? 10.031 7.173 -7.360 1.00 55.56 108 VAL A O 1
ATOM 870 N N . ARG A 1 109 ? 9.173 8.579 -8.887 1.00 62.19 109 ARG A N 1
ATOM 871 C CA . ARG A 1 109 ? 10.020 8.145 -10.007 1.00 62.19 109 ARG A CA 1
ATOM 872 C C . ARG A 1 109 ? 11.431 8.741 -9.945 1.00 62.19 109 ARG A C 1
ATOM 874 O O . ARG A 1 109 ? 12.369 8.105 -10.420 1.00 62.19 109 ARG A O 1
ATOM 881 N N . LYS A 1 110 ? 11.629 9.902 -9.301 1.00 61.22 110 LYS A N 1
ATOM 882 C CA . LYS A 1 110 ? 12.954 10.550 -9.169 1.00 61.22 110 LYS A CA 1
ATOM 883 C C . LYS A 1 110 ? 13.991 9.674 -8.455 1.00 61.22 110 LYS A C 1
ATOM 885 O O . LYS A 1 110 ? 15.176 9.769 -8.758 1.00 61.22 110 LYS A O 1
ATOM 890 N N . ARG A 1 111 ? 13.579 8.801 -7.530 1.00 58.72 111 ARG A N 1
ATOM 891 C CA . ARG A 1 111 ? 14.517 7.905 -6.827 1.00 58.72 111 ARG A CA 1
ATOM 892 C C . ARG A 1 111 ? 15.086 6.813 -7.742 1.00 58.72 111 ARG A C 1
ATOM 894 O O . ARG A 1 111 ? 16.244 6.434 -7.592 1.00 58.72 111 ARG A O 1
ATOM 901 N N . GLU A 1 112 ? 14.301 6.347 -8.713 1.00 61.62 112 GLU A N 1
ATOM 902 C CA . GLU A 1 112 ? 14.740 5.375 -9.725 1.00 61.62 112 GLU A CA 1
ATOM 903 C C . GLU A 1 112 ? 15.585 6.035 -10.822 1.00 61.62 112 GLU A C 1
ATOM 905 O O . GLU A 1 112 ? 16.489 5.408 -11.375 1.00 61.62 112 GLU A O 1
ATOM 910 N N . VAL A 1 113 ? 15.350 7.323 -11.092 1.00 70.69 113 VAL A N 1
ATOM 911 C CA . VAL A 1 113 ? 16.070 8.104 -12.107 1.00 70.69 113 VAL A CA 1
ATOM 912 C C . VAL A 1 113 ? 17.584 8.061 -11.909 1.00 70.69 113 VAL A C 1
ATOM 914 O O . VAL A 1 113 ? 18.300 7.924 -12.895 1.00 70.69 113 VAL A O 1
ATOM 917 N N . THR A 1 114 ? 18.090 8.095 -10.672 1.00 72.31 114 THR A N 1
ATOM 918 C CA . THR A 1 114 ? 19.536 7.988 -10.405 1.00 72.31 114 THR A CA 1
ATOM 919 C C . THR A 1 114 ? 20.116 6.670 -10.917 1.00 72.31 114 THR A C 1
ATOM 921 O O . THR A 1 114 ? 21.157 6.668 -11.570 1.00 72.31 114 THR A O 1
ATOM 924 N N . ILE A 1 115 ? 19.428 5.549 -10.681 1.00 72.81 115 ILE A N 1
ATOM 925 C CA . ILE A 1 115 ? 19.860 4.230 -11.167 1.00 72.81 115 ILE A CA 1
ATOM 926 C C . ILE A 1 115 ? 19.816 4.204 -12.695 1.00 72.81 115 ILE A C 1
ATOM 928 O O . ILE A 1 115 ? 20.755 3.736 -13.338 1.00 72.81 115 ILE A O 1
ATOM 932 N N . VAL A 1 116 ? 18.758 4.753 -13.296 1.00 76.75 116 VAL A N 1
ATOM 933 C CA . VAL A 1 116 ? 18.641 4.806 -14.756 1.00 76.75 116 VAL A CA 1
ATOM 934 C C . VAL A 1 116 ? 19.716 5.718 -15.367 1.00 76.75 116 VAL A C 1
ATOM 936 O O . VAL A 1 116 ? 20.317 5.339 -16.368 1.00 76.75 116 VAL A O 1
ATOM 939 N N . TYR A 1 117 ? 20.045 6.861 -14.757 1.00 79.38 117 TYR A N 1
ATOM 940 C CA . TYR A 1 117 ? 21.169 7.703 -15.185 1.00 79.38 117 TYR A CA 1
ATOM 941 C C . TYR A 1 117 ? 22.492 6.950 -15.126 1.00 79.38 117 TYR A C 1
ATOM 943 O O . TYR A 1 117 ? 23.242 6.983 -16.099 1.00 79.38 117 TYR A O 1
ATOM 951 N N . LEU A 1 118 ? 22.762 6.240 -14.025 1.00 77.56 118 LEU A N 1
ATOM 952 C CA . LEU A 1 118 ? 23.960 5.412 -13.904 1.00 77.56 118 LEU A CA 1
ATOM 953 C C . LEU A 1 118 ? 24.027 4.381 -15.036 1.00 77.56 118 LEU A C 1
ATOM 955 O O . LEU A 1 118 ? 25.069 4.260 -15.671 1.00 77.56 118 LEU A O 1
ATOM 959 N N . LEU A 1 119 ? 22.918 3.709 -15.360 1.00 79.38 119 LEU A N 1
ATOM 960 C CA . LEU A 1 119 ? 22.857 2.741 -16.462 1.00 79.38 119 LEU A CA 1
ATOM 961 C C . LEU A 1 119 ? 23.113 3.376 -17.838 1.00 79.38 119 LEU A C 1
ATOM 963 O O . LEU A 1 119 ? 23.850 2.805 -18.642 1.00 79.38 119 LEU A O 1
ATOM 967 N N . TYR A 1 120 ? 22.539 4.551 -18.117 1.00 82.62 120 TYR A N 1
ATOM 968 C CA . TYR A 1 120 ? 22.746 5.262 -19.386 1.00 82.62 120 TYR A CA 1
ATOM 969 C C . TYR A 1 120 ? 24.169 5.826 -19.521 1.00 82.62 120 TYR A C 1
ATOM 971 O O . TYR A 1 120 ? 24.713 5.856 -20.623 1.00 82.62 120 TYR A O 1
ATOM 979 N N . LEU A 1 121 ? 24.789 6.251 -18.418 1.00 83.19 121 LEU A N 1
ATOM 980 C CA . LEU A 1 121 ? 26.142 6.813 -18.412 1.00 83.19 121 LEU A CA 1
ATOM 981 C C . LEU A 1 121 ? 27.241 5.747 -18.339 1.00 83.19 121 LEU A C 1
ATOM 983 O O . LEU A 1 121 ? 28.364 6.012 -18.769 1.00 83.19 121 LEU A O 1
ATOM 987 N N . LEU A 1 122 ? 26.935 4.542 -17.848 1.00 82.62 122 LEU A N 1
ATOM 988 C CA . LEU A 1 122 ? 27.913 3.474 -17.633 1.00 82.62 122 LEU A CA 1
ATOM 989 C C . LEU A 1 122 ? 28.722 3.156 -18.898 1.00 82.62 122 LEU A C 1
ATOM 991 O O . LEU A 1 122 ? 29.951 3.102 -18.851 1.00 82.62 122 LEU A O 1
ATOM 995 N N . LEU A 1 123 ? 28.062 2.962 -20.044 1.00 78.75 123 LEU A N 1
ATOM 996 C CA . LEU A 1 123 ? 28.763 2.579 -21.272 1.00 78.75 123 LEU A CA 1
ATOM 997 C C . LEU A 1 123 ? 29.613 3.722 -21.870 1.00 78.75 123 LEU A C 1
ATOM 999 O O . LEU A 1 123 ? 30.791 3.486 -22.141 1.00 78.75 123 LEU A O 1
ATOM 1003 N N . PRO A 1 124 ? 29.097 4.956 -22.049 1.00 82.62 124 PRO A N 1
ATOM 1004 C CA . PRO A 1 124 ? 29.925 6.082 -22.479 1.00 82.62 124 PRO A CA 1
ATOM 1005 C C . PRO A 1 124 ? 31.143 6.306 -21.576 1.00 82.62 124 PRO A C 1
ATOM 1007 O O . PRO A 1 124 ? 32.253 6.479 -22.078 1.00 82.62 124 PRO A O 1
ATOM 1010 N N . LEU A 1 125 ? 30.955 6.250 -20.252 1.00 81.56 125 LEU A N 1
ATOM 1011 C CA . LEU A 1 125 ? 32.031 6.458 -19.283 1.00 81.56 125 LEU A CA 1
ATOM 1012 C C . LEU A 1 125 ? 33.077 5.346 -19.343 1.00 81.56 125 LEU A C 1
ATOM 1014 O O . LEU A 1 125 ? 34.270 5.637 -19.371 1.00 81.56 125 LEU A O 1
ATOM 1018 N N . THR A 1 126 ? 32.660 4.080 -19.411 1.00 78.69 126 THR A N 1
ATOM 1019 C CA . THR A 1 126 ? 33.606 2.959 -19.523 1.00 78.69 126 THR A CA 1
ATOM 1020 C C . THR A 1 126 ? 34.410 3.036 -20.819 1.00 78.69 126 THR A C 1
ATOM 1022 O O . THR A 1 126 ? 35.636 2.949 -20.769 1.00 78.69 126 THR A O 1
ATOM 1025 N N . LEU A 1 127 ? 33.769 3.288 -21.967 1.00 78.56 127 LEU A N 1
ATOM 1026 C CA . LEU A 1 127 ? 34.463 3.472 -23.248 1.00 78.56 127 LEU A CA 1
ATOM 1027 C C . LEU A 1 127 ? 35.453 4.639 -23.211 1.00 78.56 127 LEU A C 1
ATOM 1029 O O . LEU A 1 127 ? 36.573 4.515 -23.711 1.00 78.56 127 LEU A O 1
ATOM 1033 N N . PHE A 1 128 ? 35.060 5.752 -22.594 1.00 80.69 128 PHE A N 1
ATOM 1034 C CA . PHE A 1 128 ? 35.912 6.924 -22.432 1.00 80.69 128 PHE A CA 1
ATOM 1035 C C . PHE A 1 128 ? 37.138 6.624 -21.557 1.00 80.69 128 PHE A C 1
ATOM 1037 O O . PHE A 1 128 ? 38.268 6.890 -21.968 1.00 80.69 128 PHE A O 1
ATOM 1044 N N . VAL A 1 129 ? 36.937 6.001 -20.391 1.00 78.88 129 VAL A N 1
ATOM 1045 C CA . VAL A 1 129 ? 38.014 5.635 -19.455 1.00 78.88 129 VAL A CA 1
ATOM 1046 C C . VAL A 1 129 ? 38.977 4.630 -20.087 1.00 78.88 129 VAL A C 1
ATOM 1048 O O . VAL A 1 129 ? 40.186 4.867 -20.089 1.00 78.88 129 VAL A O 1
ATOM 1051 N N . PHE A 1 130 ? 38.475 3.542 -20.682 1.00 77.56 130 PHE A N 1
ATOM 1052 C CA . PHE A 1 130 ? 39.321 2.554 -21.364 1.00 77.56 130 PHE A CA 1
ATOM 1053 C C . PHE A 1 130 ? 40.084 3.167 -22.538 1.00 77.56 130 PHE A C 1
ATOM 1055 O O . PHE A 1 130 ? 41.267 2.878 -22.732 1.00 77.56 130 PHE A O 1
ATOM 1062 N N . GLY A 1 131 ? 39.429 4.042 -23.297 1.00 77.75 131 GLY A N 1
ATOM 1063 C CA . GLY A 1 131 ? 40.044 4.750 -24.405 1.00 77.75 131 GLY A CA 1
ATOM 1064 C C . GLY A 1 131 ? 41.183 5.681 -23.965 1.00 77.75 131 GLY A C 1
ATOM 1065 O O . GLY A 1 131 ? 42.275 5.637 -24.537 1.00 77.75 131 GLY A O 1
ATOM 1066 N N . ILE A 1 132 ? 40.986 6.467 -22.900 1.00 78.69 132 ILE A N 1
ATOM 1067 C CA . ILE A 1 132 ? 42.037 7.319 -22.317 1.00 78.69 132 ILE A CA 1
ATOM 1068 C C . ILE A 1 132 ? 43.184 6.477 -21.766 1.00 78.69 132 ILE A C 1
ATOM 1070 O O . ILE A 1 132 ? 44.345 6.774 -22.053 1.00 78.69 132 ILE A O 1
ATOM 1074 N N . LEU A 1 133 ? 42.884 5.410 -21.020 1.00 78.31 133 LEU A N 1
ATOM 1075 C CA . LEU A 1 133 ? 43.900 4.492 -20.505 1.00 78.31 133 LEU A CA 1
ATOM 1076 C C . LEU A 1 133 ? 44.734 3.903 -21.646 1.00 78.31 133 LEU A C 1
ATOM 1078 O O . LEU A 1 133 ? 45.957 3.851 -21.531 1.00 78.31 133 LEU A O 1
ATOM 1082 N N . GLN A 1 134 ? 44.112 3.543 -22.774 1.00 76.62 134 GLN A N 1
ATOM 1083 C CA . GLN A 1 134 ? 44.819 3.057 -23.958 1.00 76.62 134 GLN A CA 1
ATOM 1084 C C . GLN A 1 134 ? 45.719 4.133 -24.588 1.00 76.62 134 GLN A C 1
ATOM 1086 O O . GLN A 1 134 ? 46.848 3.828 -24.983 1.00 76.62 134 GLN A O 1
ATOM 1091 N N . ILE A 1 135 ? 45.260 5.387 -24.681 1.00 79.62 135 ILE A N 1
ATOM 1092 C CA . ILE A 1 135 ? 46.073 6.510 -25.179 1.00 79.62 135 ILE A CA 1
ATOM 1093 C C . ILE A 1 135 ? 47.273 6.755 -24.254 1.00 79.62 135 ILE A C 1
ATOM 1095 O O . ILE A 1 135 ? 48.404 6.870 -24.735 1.00 79.62 135 ILE A O 1
ATOM 1099 N N . LEU A 1 136 ? 47.048 6.801 -22.938 1.00 76.62 136 LEU A N 1
ATOM 1100 C CA . LEU A 1 136 ? 48.096 6.970 -21.929 1.00 76.62 136 LEU A CA 1
ATOM 1101 C C . LEU A 1 136 ? 49.102 5.819 -21.981 1.00 76.62 136 LEU A C 1
ATOM 1103 O O . LEU A 1 136 ? 50.305 6.062 -21.992 1.00 76.62 136 LEU A O 1
ATOM 1107 N N . TRP A 1 137 ? 48.629 4.579 -22.115 1.00 73.81 137 TRP A N 1
ATOM 1108 C CA . TRP A 1 137 ? 49.475 3.401 -22.297 1.00 73.81 137 TRP A CA 1
ATOM 1109 C C . TRP A 1 137 ? 50.325 3.482 -23.559 1.00 73.81 137 TRP A C 1
ATOM 1111 O O . TRP A 1 137 ? 51.532 3.258 -23.491 1.00 73.81 137 TRP A O 1
ATOM 1121 N N . LYS A 1 138 ? 49.737 3.844 -24.706 1.00 73.88 138 LYS A N 1
ATOM 1122 C CA . LYS A 1 138 ? 50.491 4.034 -25.953 1.00 73.88 138 LYS A CA 1
ATOM 1123 C C . LYS A 1 138 ? 51.559 5.112 -25.784 1.00 73.88 138 LYS A C 1
ATOM 1125 O O . LYS A 1 138 ? 52.696 4.872 -26.175 1.00 73.88 138 LYS A O 1
ATOM 1130 N N . ARG A 1 139 ? 51.238 6.247 -25.151 1.00 71.81 139 ARG A N 1
ATOM 1131 C CA . ARG A 1 139 ? 52.199 7.328 -24.861 1.00 71.81 139 ARG A CA 1
ATOM 1132 C C . ARG A 1 139 ? 53.323 6.862 -23.933 1.00 71.81 139 ARG A C 1
ATOM 1134 O O . ARG A 1 139 ? 54.487 7.050 -24.269 1.00 71.81 139 ARG A O 1
ATOM 1141 N N . LEU A 1 140 ? 53.001 6.190 -22.829 1.00 66.62 140 LEU A N 1
ATOM 1142 C CA . LEU A 1 140 ? 53.980 5.642 -21.883 1.00 66.62 140 LEU A CA 1
ATOM 1143 C C . LEU A 1 140 ? 54.871 4.577 -22.532 1.00 66.62 140 LEU A C 1
ATOM 1145 O O . LEU A 1 140 ? 56.081 4.578 -22.326 1.00 66.62 140 LEU A O 1
ATOM 1149 N N . HIS A 1 141 ? 54.309 3.698 -23.362 1.00 63.12 141 HIS A N 1
ATOM 1150 C CA . HIS A 1 141 ? 55.070 2.673 -24.072 1.00 63.12 141 HIS A CA 1
ATOM 1151 C C . HIS A 1 141 ? 55.947 3.274 -25.183 1.00 63.12 141 HIS A C 1
ATOM 1153 O O . HIS A 1 141 ? 57.042 2.769 -25.429 1.00 63.12 141 HIS A O 1
ATOM 1159 N N . PHE A 1 142 ? 55.519 4.369 -25.822 1.00 56.38 142 PHE A N 1
ATOM 1160 C CA . PHE A 1 142 ? 56.333 5.130 -26.778 1.00 56.38 142 PHE A CA 1
ATOM 1161 C C . PHE A 1 142 ? 57.493 5.848 -26.075 1.00 56.38 142 PHE A C 1
ATOM 1163 O O . PHE A 1 142 ? 58.635 5.744 -26.518 1.00 56.38 142 PHE A O 1
ATOM 1170 N N . VAL A 1 143 ? 57.230 6.491 -24.930 1.00 57.62 143 VAL A N 1
ATOM 1171 C CA . VAL A 1 143 ? 58.249 7.124 -24.073 1.00 57.62 143 VAL A CA 1
ATOM 1172 C C . VAL A 1 143 ? 59.246 6.084 -23.562 1.00 57.62 143 VAL A C 1
ATOM 1174 O O . VAL A 1 143 ? 60.450 6.310 -23.663 1.00 57.62 143 VAL A O 1
ATOM 1177 N N . LYS A 1 144 ? 58.773 4.908 -23.123 1.00 52.53 144 LYS A N 1
ATOM 1178 C CA . LYS A 1 144 ? 59.601 3.782 -22.660 1.00 52.53 144 LYS A CA 1
ATOM 1179 C C . LYS A 1 144 ? 60.375 3.100 -23.790 1.00 52.53 144 LYS A C 1
ATOM 1181 O O . LYS A 1 144 ? 61.470 2.616 -23.545 1.00 52.53 144 LYS A O 1
ATOM 1186 N N . LYS A 1 145 ? 59.863 3.077 -25.030 1.00 52.72 145 LYS A N 1
ATOM 1187 C CA . LYS A 1 145 ? 60.610 2.618 -26.221 1.00 52.72 145 LYS A CA 1
ATOM 1188 C C . LYS A 1 145 ? 61.706 3.622 -26.609 1.00 52.72 145 LYS A C 1
ATOM 1190 O O . LYS A 1 145 ? 62.777 3.199 -27.023 1.00 52.72 145 LYS A O 1
ATOM 1195 N N . ARG A 1 146 ? 61.477 4.924 -26.384 1.00 49.09 146 ARG A N 1
ATOM 1196 C CA . ARG A 1 146 ? 62.481 5.994 -26.541 1.00 49.09 146 ARG A CA 1
ATOM 1197 C C . ARG A 1 146 ? 63.561 5.957 -25.451 1.00 49.09 146 ARG A C 1
ATOM 1199 O O . ARG A 1 146 ? 64.728 6.167 -25.755 1.00 49.09 146 ARG A O 1
ATOM 1206 N N . THR A 1 147 ? 63.198 5.627 -24.208 1.00 45.97 147 THR A N 1
ATOM 1207 C CA . THR A 1 147 ? 64.147 5.458 -23.088 1.00 45.97 147 THR A CA 1
ATOM 1208 C C . THR A 1 147 ? 64.768 4.062 -23.012 1.00 45.97 147 THR A C 1
ATOM 1210 O O . THR A 1 147 ? 65.838 3.928 -22.448 1.00 45.97 147 THR A O 1
ATOM 1213 N N . LYS A 1 148 ? 64.221 3.017 -23.650 1.00 45.81 148 LYS A N 1
ATOM 1214 C CA . LYS A 1 148 ? 64.876 1.690 -23.716 1.00 45.81 148 LYS A CA 1
ATOM 1215 C C . LYS A 1 148 ? 66.183 1.672 -24.521 1.00 45.81 148 LYS A C 1
ATOM 1217 O O . LYS A 1 148 ? 66.936 0.717 -24.371 1.00 45.81 148 LYS A O 1
ATOM 1222 N N . ASN A 1 149 ? 66.477 2.717 -25.301 1.00 45.66 149 ASN A N 1
ATOM 1223 C CA . ASN A 1 149 ? 67.807 2.925 -25.890 1.00 45.66 149 ASN A CA 1
ATOM 1224 C C . ASN A 1 149 ? 68.832 3.524 -24.903 1.00 45.66 149 ASN A C 1
ATOM 1226 O O . ASN A 1 149 ? 69.998 3.656 -25.257 1.00 45.66 149 ASN A O 1
ATOM 1230 N N . LYS A 1 150 ? 68.445 3.851 -23.661 1.00 42.56 150 LYS A N 1
ATOM 1231 C CA . LYS A 1 150 ? 69.353 4.286 -22.589 1.00 42.56 150 LYS A CA 1
ATOM 1232 C C . LYS A 1 150 ? 68.830 3.815 -21.223 1.00 42.56 150 LYS A C 1
ATOM 1234 O O . LYS A 1 150 ? 67.885 4.377 -20.693 1.00 42.56 150 LYS A O 1
ATOM 1239 N N . LEU A 1 151 ? 69.519 2.831 -20.646 1.00 42.69 151 LEU A N 1
ATOM 1240 C CA . LEU A 1 151 ? 69.294 2.158 -19.354 1.00 42.69 151 LEU A CA 1
ATOM 1241 C C . LEU A 1 151 ? 68.410 0.899 -19.375 1.00 42.69 151 LEU A C 1
ATOM 1243 O O . LEU A 1 151 ? 67.188 0.907 -19.233 1.00 42.69 151 LEU A O 1
ATOM 1247 N N . ARG A 1 152 ? 69.119 -0.232 -19.416 1.00 45.22 152 ARG A N 1
ATOM 1248 C CA . ARG A 1 152 ? 68.686 -1.546 -18.944 1.00 45.22 152 ARG A CA 1
ATOM 1249 C C . ARG A 1 152 ? 69.140 -1.710 -17.488 1.00 45.22 152 ARG A C 1
ATOM 1251 O O . ARG A 1 152 ? 70.301 -2.025 -17.268 1.00 45.22 152 ARG A O 1
ATOM 1258 N N . ASN A 1 153 ? 68.242 -1.483 -16.527 1.00 41.22 153 ASN A N 1
ATOM 1259 C CA . ASN A 1 153 ? 68.193 -2.063 -15.163 1.00 41.22 153 ASN A CA 1
ATOM 1260 C C . ASN A 1 153 ? 67.186 -1.259 -14.317 1.00 41.22 153 ASN A C 1
ATOM 1262 O O . ASN A 1 153 ? 66.944 -0.101 -14.621 1.00 41.22 153 ASN A O 1
ATOM 1266 N N . LYS A 1 154 ? 66.577 -1.716 -13.219 1.00 50.06 154 LYS A N 1
ATOM 1267 C CA . LYS A 1 154 ? 66.354 -3.021 -12.568 1.00 50.06 154 LYS A CA 1
ATOM 1268 C C . LYS A 1 154 ? 65.482 -2.658 -11.360 1.00 50.06 154 LYS A C 1
ATOM 1270 O O . LYS A 1 154 ? 66.021 -2.146 -10.395 1.00 50.06 154 LYS A O 1
ATOM 1275 N N . SER A 1 155 ? 64.159 -2.819 -11.436 1.00 45.88 155 SER A N 1
ATOM 1276 C CA . SER A 1 155 ? 63.232 -2.786 -10.283 1.00 45.88 155 SER A CA 1
ATOM 1277 C C . SER A 1 155 ? 61.781 -2.916 -10.778 1.00 45.88 155 SER A C 1
ATOM 1279 O O . SER A 1 155 ? 61.410 -2.253 -11.744 1.00 45.88 155 SER A O 1
ATOM 1281 N N . SER A 1 156 ? 60.979 -3.763 -10.113 1.00 46.03 156 SER A N 1
ATOM 1282 C CA . SER A 1 156 ? 59.564 -4.147 -10.366 1.00 46.03 156 SER A CA 1
ATOM 1283 C C . SER A 1 156 ? 59.260 -5.326 -11.324 1.00 46.03 156 SER A C 1
ATOM 1285 O O . SER A 1 156 ? 58.252 -5.342 -12.027 1.00 46.03 156 SER A O 1
ATOM 1287 N N . ASN A 1 157 ? 60.069 -6.394 -11.313 1.00 55.19 157 ASN A N 1
ATOM 1288 C CA . ASN A 1 157 ? 59.816 -7.593 -12.141 1.00 55.19 157 ASN A CA 1
ATOM 1289 C C . ASN A 1 157 ? 58.561 -8.412 -11.764 1.00 55.19 157 ASN A C 1
ATOM 1291 O O . ASN A 1 157 ? 58.125 -9.220 -12.577 1.00 55.19 157 ASN A O 1
ATOM 1295 N N . LEU A 1 158 ? 57.973 -8.238 -10.577 1.00 52.84 158 LEU A N 1
ATOM 1296 C CA . LEU A 1 158 ? 56.827 -9.042 -10.124 1.00 52.84 158 LEU A CA 1
ATOM 1297 C C . LEU A 1 158 ? 55.497 -8.513 -10.672 1.00 52.84 158 LEU A C 1
ATOM 1299 O O . LEU A 1 158 ? 54.790 -9.247 -11.357 1.00 52.84 158 LEU A O 1
ATOM 1303 N N . LEU A 1 159 ? 55.217 -7.218 -10.486 1.00 51.75 159 LEU A N 1
ATOM 1304 C CA . LEU A 1 159 ? 54.035 -6.572 -11.064 1.00 51.75 159 LEU A CA 1
ATOM 1305 C C . LEU A 1 159 ? 54.049 -6.655 -12.592 1.00 51.75 159 LEU A C 1
ATOM 1307 O O . LEU A 1 159 ? 53.030 -6.990 -13.177 1.00 51.75 159 LEU A O 1
ATOM 1311 N N . LEU A 1 160 ? 55.204 -6.451 -13.239 1.00 54.75 160 LEU A N 1
ATOM 1312 C CA . LEU A 1 160 ? 55.336 -6.572 -14.697 1.00 54.75 160 LEU A CA 1
ATOM 1313 C C . LEU A 1 160 ? 55.151 -8.011 -15.208 1.00 54.75 160 LEU A C 1
ATOM 1315 O O . LEU A 1 160 ? 54.559 -8.189 -16.271 1.00 54.75 160 LEU A O 1
ATOM 1319 N N . LYS A 1 161 ? 55.611 -9.035 -14.470 1.00 54.81 161 LYS A N 1
ATOM 1320 C CA . LYS A 1 161 ? 55.371 -10.446 -14.823 1.00 54.81 161 LYS A CA 1
ATOM 1321 C C . LYS A 1 161 ? 53.900 -10.816 -14.670 1.00 54.81 161 LYS A C 1
ATOM 1323 O O . LYS A 1 161 ? 53.342 -11.369 -15.613 1.00 54.81 161 LYS A O 1
ATOM 1328 N N . ILE A 1 162 ? 53.270 -10.441 -13.554 1.00 57.22 162 ILE A N 1
ATOM 1329 C CA . ILE A 1 162 ? 51.830 -10.633 -13.315 1.00 57.22 162 ILE A CA 1
ATOM 1330 C C . ILE A 1 162 ? 51.022 -9.935 -14.418 1.00 57.22 162 ILE A C 1
ATOM 1332 O O . ILE A 1 162 ? 50.127 -10.541 -15.001 1.00 57.22 162 ILE A O 1
ATOM 1336 N N . PHE A 1 163 ? 51.405 -8.710 -14.795 1.00 54.16 163 PHE A N 1
ATOM 1337 C CA . PHE A 1 163 ? 50.758 -7.968 -15.879 1.00 54.16 163 PHE A CA 1
ATOM 1338 C C . PHE A 1 163 ? 50.965 -8.612 -17.257 1.00 54.16 163 PHE A C 1
ATOM 1340 O O . PHE A 1 163 ? 50.030 -8.671 -18.054 1.00 54.16 163 PHE A O 1
ATOM 1347 N N . SER A 1 164 ? 52.166 -9.128 -17.552 1.00 54.75 164 SER A N 1
ATOM 1348 C CA . SER A 1 164 ? 52.430 -9.832 -18.816 1.00 54.75 164 SER A CA 1
ATOM 1349 C C . SER A 1 164 ? 51.662 -11.152 -18.915 1.00 54.75 164 SER A C 1
ATOM 1351 O O . SER A 1 164 ? 51.131 -11.474 -19.977 1.00 54.75 164 SER A O 1
ATOM 1353 N N . TRP A 1 165 ? 51.524 -11.869 -17.796 1.00 52.81 165 TRP A N 1
ATOM 1354 C CA . TRP A 1 165 ? 50.829 -13.152 -17.716 1.00 52.81 165 TRP A CA 1
ATOM 1355 C C . TRP A 1 165 ? 49.307 -12.975 -17.814 1.00 52.81 165 TRP A C 1
ATOM 1357 O O . TRP A 1 165 ? 48.648 -13.708 -18.553 1.00 52.81 165 TRP A O 1
ATOM 1367 N N . TYR A 1 166 ? 48.776 -11.912 -17.196 1.00 54.41 166 TYR A N 1
ATOM 1368 C CA . TYR A 1 166 ? 47.410 -11.417 -17.398 1.00 54.41 166 TYR A CA 1
ATOM 1369 C C . TYR A 1 166 ? 47.134 -11.025 -18.859 1.00 54.41 166 TYR A C 1
ATOM 1371 O O . TYR A 1 166 ? 46.070 -11.323 -19.395 1.00 54.41 166 TYR A O 1
ATOM 1379 N N . SER A 1 167 ? 48.099 -10.393 -19.537 1.00 56.66 167 SER A N 1
ATOM 1380 C CA . SER A 1 167 ? 47.932 -9.938 -20.925 1.00 56.66 167 SER A CA 1
ATOM 1381 C C . SER A 1 167 ? 48.005 -11.051 -21.982 1.00 56.66 167 SER A C 1
ATOM 1383 O O . SER A 1 167 ? 47.458 -10.880 -23.071 1.00 56.66 167 SER A O 1
ATOM 1385 N N . HIS A 1 168 ? 48.662 -12.179 -21.681 1.00 59.28 168 HIS A N 1
ATOM 1386 C CA . HIS A 1 168 ? 48.868 -13.281 -22.632 1.00 59.28 168 HIS A CA 1
ATOM 1387 C C . HIS A 1 168 ? 47.853 -14.424 -22.509 1.00 59.28 168 HIS A C 1
ATOM 1389 O O . HIS A 1 168 ? 47.591 -15.101 -23.501 1.00 59.28 168 HIS A O 1
ATOM 1395 N N . SER A 1 169 ? 47.249 -14.636 -21.336 1.00 69.06 169 SER A N 1
ATOM 1396 C CA . SER A 1 169 ? 46.235 -15.679 -21.147 1.00 69.06 169 SER A CA 1
ATOM 1397 C C . SER A 1 169 ? 44.827 -15.095 -21.221 1.00 69.06 169 SER A C 1
ATOM 1399 O O . SER A 1 169 ? 44.360 -14.465 -20.271 1.00 69.06 169 SER A O 1
ATOM 1401 N N . LEU A 1 170 ? 44.114 -15.359 -22.326 1.00 68.69 170 LEU A N 1
ATOM 1402 C CA . LEU A 1 170 ? 42.700 -14.986 -22.457 1.00 68.69 170 LEU A CA 1
ATOM 1403 C C . LEU A 1 170 ? 41.874 -15.519 -21.274 1.00 68.69 170 LEU A C 1
ATOM 1405 O O . LEU A 1 170 ? 41.097 -14.768 -20.699 1.00 68.69 170 LEU A O 1
ATOM 1409 N N . LYS A 1 171 ? 42.077 -16.778 -20.857 1.00 74.75 171 LYS A N 1
ATOM 1410 C CA . LYS A 1 171 ? 41.317 -17.391 -19.752 1.00 74.75 171 LYS A CA 1
ATOM 1411 C C . LYS A 1 171 ? 41.525 -16.660 -18.421 1.00 74.75 171 LYS A C 1
ATOM 1413 O O . LYS A 1 171 ? 40.553 -16.378 -17.731 1.00 74.75 171 LYS A O 1
ATOM 1418 N N . LEU A 1 172 ? 42.772 -16.320 -18.080 1.00 72.81 172 LEU A N 1
ATOM 1419 C CA . LEU A 1 172 ? 43.089 -15.620 -16.829 1.00 72.81 172 LEU A CA 1
ATOM 1420 C C . LEU A 1 172 ? 42.501 -14.203 -16.822 1.00 72.81 172 LEU A C 1
ATOM 1422 O O . LEU A 1 172 ? 41.962 -13.764 -15.808 1.00 72.81 172 LEU A O 1
ATOM 1426 N N . LYS A 1 173 ? 42.548 -13.524 -17.974 1.00 73.25 173 LYS A N 1
ATOM 1427 C CA . LYS A 1 173 ? 41.936 -12.210 -18.167 1.00 73.25 173 LYS A CA 1
ATOM 1428 C C . LYS A 1 173 ? 40.424 -12.246 -17.921 1.00 73.25 173 LYS A C 1
ATOM 1430 O O . LYS A 1 173 ? 39.939 -11.490 -17.088 1.00 73.25 173 LYS A O 1
ATOM 1435 N N . TRP A 1 174 ? 39.705 -13.172 -18.561 1.00 72.50 174 TRP A N 1
ATOM 1436 C CA . TRP A 1 174 ? 38.257 -13.337 -18.368 1.00 72.50 174 TRP A CA 1
ATOM 1437 C C . TRP A 1 174 ? 37.881 -13.641 -16.909 1.00 72.50 174 TRP A C 1
ATOM 1439 O O . TRP A 1 174 ? 36.912 -13.079 -16.399 1.00 72.50 174 TRP A O 1
ATOM 1449 N N . VAL A 1 175 ? 38.647 -14.496 -16.218 1.00 75.81 175 VAL A N 1
ATOM 1450 C CA . VAL A 1 175 ? 38.390 -14.851 -14.808 1.00 75.81 175 VAL A CA 1
ATOM 1451 C C . VAL A 1 175 ? 38.573 -13.647 -13.886 1.00 75.81 175 VAL A C 1
ATOM 1453 O O . VAL A 1 175 ? 37.700 -13.359 -13.072 1.00 75.81 175 VAL A O 1
ATOM 1456 N N . VAL A 1 176 ? 39.679 -12.916 -14.024 1.00 74.12 176 VAL A N 1
ATOM 1457 C CA . VAL A 1 176 ? 39.970 -11.742 -13.189 1.00 74.12 176 VAL A CA 1
ATOM 1458 C C . VAL A 1 176 ? 38.985 -10.603 -13.467 1.00 74.12 176 VAL A C 1
ATOM 1460 O O . VAL A 1 176 ? 38.508 -9.984 -12.521 1.00 74.12 176 VAL A O 1
ATOM 1463 N N . GLU A 1 177 ? 38.621 -10.355 -14.729 1.00 76.19 177 GLU A N 1
ATOM 1464 C CA . GLU A 1 177 ? 37.601 -9.356 -15.084 1.00 76.19 177 GLU A CA 1
ATOM 1465 C C . GLU A 1 177 ? 36.229 -9.724 -14.498 1.00 76.19 177 GLU A C 1
ATOM 1467 O O . GLU A 1 177 ? 35.549 -8.865 -13.939 1.00 76.19 177 GLU A O 1
ATOM 1472 N N . SER A 1 178 ? 35.851 -11.006 -14.533 1.00 72.12 178 SER A N 1
ATOM 1473 C CA . SER A 1 178 ? 34.593 -11.487 -13.941 1.00 72.12 178 SER A CA 1
ATOM 1474 C C . SER A 1 178 ? 34.586 -11.375 -12.413 1.00 72.12 178 SER A C 1
ATOM 1476 O O . SER A 1 178 ? 33.597 -10.928 -11.832 1.00 72.12 178 SER A O 1
ATOM 1478 N N . LEU A 1 179 ? 35.693 -11.725 -11.749 1.00 76.62 179 LEU A N 1
ATOM 1479 C CA . LEU A 1 179 ? 35.844 -11.579 -10.297 1.00 76.62 179 LEU A CA 1
ATOM 1480 C C . LEU A 1 179 ? 35.819 -10.110 -9.866 1.00 76.62 179 LEU A C 1
ATOM 1482 O O . LEU A 1 179 ? 35.195 -9.780 -8.861 1.00 76.62 179 LEU A O 1
ATOM 1486 N N . LEU A 1 180 ? 36.447 -9.221 -10.638 1.00 78.56 180 LEU A N 1
ATOM 1487 C CA . LEU A 1 180 ? 36.412 -7.782 -10.387 1.00 78.56 180 LEU A CA 1
ATOM 1488 C C . LEU A 1 180 ? 34.987 -7.230 -10.536 1.00 78.56 180 LEU A C 1
ATOM 1490 O O . LEU A 1 180 ? 34.541 -6.462 -9.688 1.00 78.56 180 LEU A O 1
ATOM 1494 N N . LEU A 1 181 ? 34.248 -7.655 -11.566 1.00 78.31 181 LEU A N 1
ATOM 1495 C CA . LEU A 1 181 ? 32.840 -7.287 -11.737 1.00 78.31 181 LEU A CA 1
ATOM 1496 C C . LEU A 1 181 ? 31.974 -7.779 -10.572 1.00 78.31 181 LEU A C 1
ATOM 1498 O O . LEU A 1 181 ? 31.164 -7.008 -10.061 1.00 78.31 181 LEU A O 1
ATOM 1502 N N . LEU A 1 182 ? 32.174 -9.016 -10.109 1.00 77.69 182 LEU A N 1
ATOM 1503 C CA . LEU A 1 182 ? 31.486 -9.552 -8.931 1.00 77.69 182 LEU A CA 1
ATOM 1504 C C . LEU A 1 182 ? 31.838 -8.775 -7.657 1.00 77.69 182 LEU A C 1
ATOM 1506 O O . LEU A 1 182 ? 30.946 -8.471 -6.870 1.00 77.69 182 LEU A O 1
ATOM 1510 N N . ALA A 1 183 ? 33.106 -8.402 -7.468 1.00 78.56 183 ALA A N 1
ATOM 1511 C CA . ALA A 1 183 ? 33.548 -7.618 -6.317 1.00 78.56 183 ALA A CA 1
ATOM 1512 C C . ALA A 1 183 ? 32.955 -6.199 -6.325 1.00 78.56 183 ALA A C 1
ATOM 1514 O O . ALA A 1 183 ? 32.496 -5.715 -5.287 1.00 78.56 183 ALA A O 1
ATOM 1515 N N . ILE A 1 184 ? 32.902 -5.548 -7.492 1.00 78.50 184 ILE A N 1
ATOM 1516 C CA . ILE A 1 184 ? 32.271 -4.232 -7.665 1.00 78.50 184 ILE A CA 1
ATOM 1517 C C . ILE A 1 184 ? 30.765 -4.338 -7.419 1.00 78.50 184 ILE A C 1
ATOM 1519 O O . ILE A 1 184 ? 30.226 -3.554 -6.642 1.00 78.50 184 ILE A O 1
ATOM 1523 N N . ALA A 1 185 ? 30.088 -5.321 -8.018 1.00 73.62 185 ALA A N 1
ATOM 1524 C CA . ALA A 1 185 ? 28.661 -5.547 -7.804 1.00 73.62 185 ALA A CA 1
ATOM 1525 C C . ALA A 1 185 ? 28.351 -5.823 -6.324 1.00 73.62 185 ALA A C 1
ATOM 1527 O O . ALA A 1 185 ? 27.455 -5.198 -5.760 1.00 73.62 185 ALA A O 1
ATOM 1528 N N . GLY A 1 186 ? 29.134 -6.689 -5.674 1.00 77.44 186 GLY A N 1
ATOM 1529 C CA . GLY A 1 186 ? 29.018 -6.985 -4.247 1.00 77.44 186 GLY A CA 1
ATOM 1530 C C . GLY A 1 186 ? 29.223 -5.748 -3.373 1.00 77.44 186 GLY A C 1
ATOM 1531 O O . GLY A 1 186 ? 28.425 -5.496 -2.474 1.00 77.44 186 GLY A O 1
ATOM 1532 N N . SER A 1 187 ? 30.225 -4.925 -3.689 1.00 76.38 187 SER A N 1
ATOM 1533 C CA . SER A 1 187 ? 30.478 -3.657 -2.992 1.00 76.38 187 SER A CA 1
ATOM 1534 C C . SER A 1 187 ? 29.310 -2.686 -3.151 1.00 76.38 187 SER A C 1
ATOM 1536 O O . SER A 1 187 ? 28.828 -2.136 -2.166 1.00 76.38 187 SER A O 1
ATOM 1538 N N . VAL A 1 188 ? 28.795 -2.515 -4.371 1.00 77.00 188 VAL A N 1
ATOM 1539 C CA . VAL A 1 188 ? 27.637 -1.648 -4.631 1.00 77.00 188 VAL A CA 1
ATOM 1540 C C . VAL A 1 188 ? 26.412 -2.133 -3.859 1.00 77.00 188 VAL A C 1
ATOM 1542 O O . VAL A 1 188 ? 25.746 -1.322 -3.224 1.00 77.00 188 VAL A O 1
ATOM 1545 N N . VAL A 1 189 ? 26.124 -3.437 -3.848 1.00 77.50 189 VAL A N 1
ATOM 1546 C CA . VAL A 1 189 ? 25.010 -4.008 -3.069 1.00 77.50 189 VAL A CA 1
ATOM 1547 C C . VAL A 1 189 ? 25.202 -3.769 -1.571 1.00 77.50 189 VAL A C 1
ATOM 1549 O O . VAL A 1 189 ? 24.257 -3.375 -0.889 1.00 77.50 189 VAL A O 1
ATOM 1552 N N . PHE A 1 190 ? 26.420 -3.951 -1.060 1.00 79.69 190 PHE A N 1
ATOM 1553 C CA . PHE A 1 190 ? 26.729 -3.749 0.353 1.00 79.69 190 PHE A CA 1
ATOM 1554 C C . PHE A 1 190 ? 26.555 -2.283 0.777 1.00 79.69 190 PHE A C 1
ATOM 1556 O O . PHE A 1 190 ? 25.847 -2.003 1.742 1.00 79.69 190 PHE A O 1
ATOM 1563 N N . PHE A 1 191 ? 27.131 -1.342 0.024 1.00 77.19 191 PHE A N 1
ATOM 1564 C CA . PHE A 1 191 ? 27.070 0.090 0.336 1.00 77.19 191 PHE A CA 1
ATOM 1565 C C . PHE A 1 191 ? 25.724 0.746 -0.010 1.00 77.19 191 PHE A C 1
ATOM 1567 O O . PHE A 1 191 ? 25.405 1.797 0.536 1.00 77.19 191 PHE A O 1
ATOM 1574 N N . SER A 1 192 ? 24.912 0.143 -0.885 1.00 75.25 192 SER A N 1
ATOM 1575 C CA . SER A 1 192 ? 23.566 0.645 -1.216 1.00 75.25 192 SER A CA 1
ATOM 1576 C C . SER A 1 192 ? 22.469 0.147 -0.269 1.00 75.25 192 SER A C 1
ATOM 1578 O O . SER A 1 192 ? 21.297 0.502 -0.443 1.00 75.25 192 SER A O 1
ATOM 1580 N N . ARG A 1 193 ? 22.817 -0.656 0.746 1.00 79.25 193 ARG A N 1
ATOM 1581 C CA . ARG A 1 193 ? 21.856 -1.191 1.712 1.00 79.25 193 ARG A CA 1
ATOM 1582 C C . ARG A 1 193 ? 21.201 -0.057 2.503 1.00 79.25 193 ARG A C 1
ATOM 1584 O O . ARG A 1 193 ? 21.839 0.633 3.287 1.00 79.25 193 ARG A O 1
ATOM 1591 N N . ASN A 1 194 ? 19.892 0.091 2.327 1.00 84.50 194 ASN A N 1
ATOM 1592 C CA . ASN A 1 194 ? 19.072 1.031 3.080 1.00 84.50 194 ASN A CA 1
ATOM 1593 C C . ASN A 1 194 ? 18.100 0.245 3.970 1.00 84.50 194 ASN A C 1
ATOM 1595 O O . ASN A 1 194 ? 17.132 -0.337 3.473 1.00 84.50 194 ASN A O 1
ATOM 1599 N N . GLU A 1 195 ? 18.384 0.205 5.274 1.00 87.62 195 GLU A N 1
ATOM 1600 C CA . GLU A 1 195 ? 17.589 -0.539 6.262 1.00 87.62 195 GLU A CA 1
ATOM 1601 C C . GLU A 1 195 ? 16.132 -0.050 6.286 1.00 87.62 195 GLU A C 1
ATOM 1603 O O . GLU A 1 195 ? 15.215 -0.862 6.222 1.00 87.62 195 GLU A O 1
ATOM 1608 N N . ASN A 1 196 ? 15.909 1.269 6.257 1.00 88.25 196 ASN A N 1
ATOM 1609 C CA . ASN A 1 196 ? 14.569 1.867 6.296 1.00 88.25 196 ASN A CA 1
ATOM 1610 C C . ASN A 1 196 ? 13.729 1.463 5.079 1.00 88.25 196 ASN A C 1
ATOM 1612 O O . ASN A 1 196 ? 12.560 1.098 5.210 1.00 88.25 196 ASN A O 1
ATOM 1616 N N . LEU A 1 197 ? 14.334 1.475 3.886 1.00 86.12 197 LEU A N 1
ATOM 1617 C CA . LEU A 1 197 ? 13.671 1.030 2.661 1.00 86.12 197 LEU A CA 1
ATOM 1618 C C . LEU A 1 197 ? 13.369 -0.472 2.704 1.00 86.12 197 LEU A C 1
ATOM 1620 O O . LEU A 1 197 ? 12.287 -0.897 2.302 1.00 86.12 197 LEU A O 1
ATOM 1624 N N . ARG A 1 198 ? 14.304 -1.276 3.222 1.00 89.94 198 ARG A N 1
ATOM 1625 C CA . ARG A 1 198 ? 14.098 -2.715 3.412 1.00 89.94 198 ARG A CA 1
ATOM 1626 C C . ARG A 1 198 ? 12.935 -2.987 4.365 1.00 89.94 198 ARG A C 1
ATOM 1628 O O . ARG A 1 198 ? 12.114 -3.851 4.067 1.00 89.94 198 ARG A O 1
ATOM 1635 N N . THR A 1 199 ? 12.851 -2.262 5.478 1.00 93.88 199 THR A N 1
ATOM 1636 C CA . THR A 1 199 ? 11.740 -2.361 6.434 1.00 93.88 199 THR A CA 1
ATOM 1637 C C . THR A 1 199 ? 10.418 -2.015 5.764 1.00 93.88 199 THR A C 1
ATOM 1639 O O . THR A 1 199 ? 9.463 -2.777 5.887 1.00 93.88 199 THR A O 1
ATOM 1642 N N . ARG A 1 200 ? 10.378 -0.936 4.977 1.00 91.56 200 ARG A N 1
ATOM 1643 C CA . ARG A 1 200 ? 9.176 -0.543 4.236 1.00 91.56 200 ARG A CA 1
ATOM 1644 C C . ARG A 1 200 ? 8.703 -1.628 3.267 1.00 91.56 200 ARG A C 1
ATOM 1646 O O . ARG A 1 200 ? 7.534 -1.987 3.297 1.00 91.56 200 ARG A O 1
ATOM 1653 N N . PHE A 1 201 ? 9.604 -2.223 2.483 1.00 91.81 201 PHE A N 1
ATOM 1654 C CA . PHE A 1 201 ? 9.235 -3.323 1.585 1.00 91.81 201 PHE A CA 1
ATOM 1655 C C . PHE A 1 201 ? 8.759 -4.578 2.321 1.00 91.81 201 PHE A C 1
ATOM 1657 O O . PHE A 1 201 ? 7.850 -5.249 1.839 1.00 91.81 201 PHE A O 1
ATOM 1664 N N . LYS A 1 202 ? 9.338 -4.895 3.487 1.00 95.75 202 LYS A N 1
ATOM 1665 C CA . LYS A 1 202 ? 8.836 -5.986 4.335 1.00 95.75 202 LYS A CA 1
ATOM 1666 C C . LYS A 1 202 ? 7.419 -5.701 4.825 1.00 95.75 202 LYS A C 1
ATOM 1668 O O . LYS A 1 202 ? 6.566 -6.571 4.719 1.00 95.75 202 LYS A O 1
ATOM 1673 N N . VAL A 1 203 ? 7.170 -4.494 5.334 1.00 95.94 203 VAL A N 1
ATOM 1674 C CA . VAL A 1 203 ? 5.843 -4.074 5.809 1.00 95.94 203 VAL A CA 1
ATOM 1675 C C . VAL A 1 203 ? 4.818 -4.127 4.675 1.00 95.94 203 VAL A C 1
ATOM 1677 O O . VAL A 1 203 ? 3.763 -4.724 4.861 1.00 95.94 203 VAL A O 1
ATOM 1680 N N . ASP A 1 204 ? 5.147 -3.603 3.491 1.00 92.56 204 ASP A N 1
ATOM 1681 C CA . ASP A 1 204 ? 4.278 -3.672 2.308 1.00 92.56 204 ASP A CA 1
ATOM 1682 C C . ASP A 1 204 ? 3.968 -5.129 1.919 1.00 92.56 204 ASP A C 1
ATOM 1684 O O . ASP A 1 204 ? 2.812 -5.479 1.680 1.00 92.56 204 ASP A O 1
ATOM 1688 N N . TYR A 1 205 ? 4.987 -5.996 1.901 1.00 94.06 205 TYR A N 1
ATOM 1689 C CA . TYR A 1 205 ? 4.831 -7.421 1.602 1.00 94.06 205 TYR A CA 1
ATOM 1690 C C . TYR A 1 205 ? 3.913 -8.120 2.614 1.00 94.06 205 TYR A C 1
ATOM 1692 O O . TYR A 1 205 ? 2.948 -8.781 2.229 1.00 94.06 205 TYR A O 1
ATOM 1700 N N . TYR A 1 206 ? 4.171 -7.945 3.911 1.00 97.25 206 TYR A N 1
ATOM 1701 C CA . TYR A 1 206 ? 3.364 -8.564 4.960 1.00 97.25 206 TYR A CA 1
ATOM 1702 C C . TYR A 1 206 ? 1.935 -8.014 4.990 1.00 97.25 206 TYR A C 1
ATOM 1704 O O . TYR A 1 206 ? 0.999 -8.783 5.182 1.00 97.25 206 TYR A O 1
ATOM 1712 N N . SER A 1 207 ? 1.745 -6.722 4.714 1.00 94.75 207 SER A N 1
ATOM 1713 C CA . SER A 1 207 ? 0.423 -6.092 4.591 1.00 94.75 207 SER A CA 1
ATOM 1714 C C . SER A 1 207 ? -0.371 -6.698 3.431 1.00 94.75 207 SER A C 1
ATOM 1716 O O . SER A 1 207 ? -1.521 -7.103 3.601 1.00 94.75 207 SER A O 1
ATOM 1718 N N . TYR A 1 208 ? 0.265 -6.853 2.264 1.00 91.56 208 TYR A N 1
ATOM 1719 C CA . TYR A 1 208 ? -0.346 -7.468 1.084 1.00 91.56 208 TYR A CA 1
ATOM 1720 C C . TYR A 1 208 ? -0.769 -8.925 1.327 1.00 91.56 208 TYR A C 1
ATOM 1722 O O . TYR A 1 208 ? -1.840 -9.337 0.876 1.00 91.56 208 TYR A O 1
ATOM 1730 N N . HIS A 1 209 ? 0.061 -9.692 2.039 1.00 93.38 209 HIS A N 1
ATOM 1731 C CA . HIS A 1 209 ? -0.185 -11.099 2.366 1.00 93.38 209 HIS A CA 1
ATOM 1732 C C . HIS A 1 209 ? -0.975 -11.311 3.666 1.00 93.38 209 HIS A C 1
ATOM 1734 O O . HIS A 1 209 ? -1.190 -12.457 4.054 1.00 93.38 209 HIS A O 1
ATOM 1740 N N . LYS A 1 210 ? -1.431 -10.237 4.327 1.00 94.88 210 LYS A N 1
ATOM 1741 C CA . LYS A 1 210 ? -2.165 -10.282 5.605 1.00 94.88 210 LYS A CA 1
ATOM 1742 C C . LYS A 1 210 ? -1.402 -10.999 6.736 1.00 94.88 210 LYS A C 1
ATOM 1744 O O . LYS A 1 210 ? -1.999 -11.617 7.614 1.00 94.88 210 LYS A O 1
ATOM 1749 N N . MET A 1 211 ? -0.073 -10.900 6.726 1.00 98.06 211 MET A N 1
ATOM 1750 C CA . MET A 1 211 ? 0.845 -11.439 7.739 1.00 98.06 211 MET A CA 1
ATOM 1751 C C . MET A 1 211 ? 1.036 -10.414 8.867 1.00 98.06 211 MET A C 1
ATOM 1753 O O . MET A 1 211 ? 2.065 -9.743 8.977 1.00 98.06 211 MET A O 1
ATOM 1757 N N . TRP A 1 212 ? -0.023 -10.198 9.650 1.00 97.81 212 TRP A N 1
ATOM 1758 C CA . TRP A 1 212 ? -0.087 -9.103 10.625 1.00 97.81 212 TRP A CA 1
ATOM 1759 C C . TRP A 1 212 ? 0.958 -9.185 11.749 1.00 97.81 212 TRP A C 1
ATOM 1761 O O . TRP A 1 212 ? 1.551 -8.147 12.053 1.00 97.81 212 TRP A O 1
ATOM 1771 N N . PRO A 1 213 ? 1.242 -10.356 12.356 1.00 97.75 213 PRO A N 1
ATOM 1772 C CA . PRO A 1 213 ? 2.281 -10.455 13.381 1.00 97.75 213 PRO A CA 1
ATOM 1773 C C . PRO A 1 213 ? 3.671 -10.067 12.856 1.00 97.75 213 PRO A C 1
ATOM 1775 O O . PRO A 1 213 ? 4.364 -9.256 13.468 1.00 97.75 213 PRO A O 1
ATOM 1778 N N . GLU A 1 214 ? 4.058 -10.571 11.684 1.00 98.25 214 GLU A N 1
ATOM 1779 C CA . GLU A 1 214 ? 5.349 -10.298 11.048 1.00 98.25 214 GLU A CA 1
ATOM 1780 C C . GLU A 1 214 ? 5.483 -8.833 10.622 1.00 98.25 214 GLU A C 1
ATOM 1782 O O . GLU A 1 214 ? 6.575 -8.250 10.710 1.00 98.25 214 GLU A O 1
ATOM 1787 N N . LEU A 1 215 ? 4.369 -8.224 10.196 1.00 98.06 215 LEU A N 1
ATOM 1788 C CA . LEU A 1 215 ? 4.275 -6.791 9.935 1.00 98.06 215 LEU A CA 1
ATOM 1789 C C . LEU A 1 215 ? 4.600 -5.996 11.198 1.00 98.06 215 LEU A C 1
ATOM 1791 O O . LEU A 1 215 ? 5.491 -5.147 11.154 1.00 98.06 215 LEU A O 1
ATOM 1795 N N . LEU A 1 216 ? 3.924 -6.292 12.313 1.00 97.88 216 LEU A N 1
ATOM 1796 C CA . LEU A 1 216 ? 4.129 -5.595 13.583 1.00 97.88 216 LEU A CA 1
ATOM 1797 C C . LEU A 1 216 ? 5.568 -5.766 14.086 1.00 97.88 216 LEU A C 1
ATOM 1799 O O . LEU A 1 216 ? 6.186 -4.787 14.490 1.00 97.88 216 LEU A O 1
ATOM 1803 N N . THR A 1 217 ? 6.163 -6.958 13.987 1.00 97.56 217 THR A N 1
ATOM 1804 C CA . THR A 1 217 ? 7.579 -7.158 14.348 1.00 97.56 217 THR A CA 1
ATOM 1805 C C . THR A 1 217 ? 8.520 -6.342 13.460 1.00 97.56 217 THR A C 1
ATOM 1807 O O . THR A 1 217 ? 9.465 -5.718 13.941 1.00 97.56 217 THR A O 1
ATOM 1810 N N . SER A 1 218 ? 8.272 -6.311 12.150 1.00 97.00 218 SER A N 1
ATOM 1811 C CA . SER A 1 218 ? 9.144 -5.596 11.212 1.00 97.00 218 SER A CA 1
ATOM 1812 C C . SER A 1 218 ? 9.039 -4.080 11.360 1.00 97.00 218 SER A C 1
ATOM 1814 O O . SER A 1 218 ? 10.056 -3.390 11.283 1.00 97.00 218 SER A O 1
ATOM 1816 N N . ALA A 1 219 ? 7.833 -3.572 11.620 1.00 96.88 219 ALA A N 1
ATOM 1817 C CA . ALA A 1 219 ? 7.534 -2.151 11.748 1.00 96.88 219 ALA A CA 1
ATOM 1818 C C . ALA A 1 219 ? 8.331 -1.450 12.861 1.00 96.88 219 ALA A C 1
ATOM 1820 O O . ALA A 1 219 ? 8.639 -0.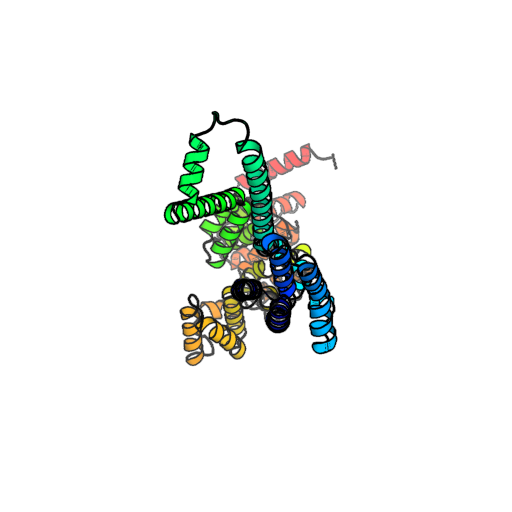268 12.723 1.00 96.88 219 ALA A O 1
ATOM 1821 N N . GLN A 1 220 ? 8.735 -2.172 13.916 1.00 95.44 220 GLN A N 1
ATOM 1822 C CA . GLN A 1 220 ? 9.492 -1.619 15.051 1.00 95.44 220 GLN A CA 1
ATOM 1823 C C . GLN A 1 220 ? 10.775 -0.887 14.631 1.00 95.44 220 GLN A C 1
ATOM 1825 O O . GLN A 1 220 ? 11.170 0.081 15.271 1.00 95.44 220 GLN A O 1
ATOM 1830 N N . HIS A 1 221 ? 11.409 -1.310 13.534 1.00 93.00 221 HIS A N 1
ATOM 1831 C CA . HIS A 1 221 ? 12.668 -0.725 13.068 1.00 93.00 221 HIS A CA 1
ATOM 1832 C C . HIS A 1 221 ? 12.518 0.698 12.510 1.00 93.00 221 HIS A C 1
ATOM 1834 O O . HIS A 1 221 ? 13.513 1.408 12.407 1.00 93.00 221 HIS A O 1
ATOM 1840 N N . ASN A 1 222 ? 11.316 1.099 12.086 1.00 93.62 222 ASN A N 1
ATOM 1841 C CA . ASN A 1 222 ? 11.067 2.415 11.494 1.00 93.62 222 ASN A CA 1
ATOM 1842 C C . ASN A 1 222 ? 9.606 2.845 11.717 1.00 93.62 222 ASN A C 1
ATOM 1844 O O . ASN A 1 222 ? 8.872 3.143 10.776 1.00 93.62 222 ASN A O 1
ATOM 1848 N N . ALA A 1 223 ? 9.172 2.817 12.977 1.00 92.44 223 ALA A N 1
ATOM 1849 C CA . ALA A 1 223 ? 7.777 3.019 13.364 1.00 92.44 223 ALA A CA 1
ATOM 1850 C C . ALA A 1 223 ? 7.249 4.446 13.113 1.00 92.44 223 ALA A C 1
ATOM 1852 O O . ALA A 1 223 ? 6.041 4.645 13.036 1.00 92.44 223 ALA A O 1
ATOM 1853 N N . GLU A 1 224 ? 8.138 5.433 12.983 1.00 91.75 224 GLU A N 1
ATOM 1854 C CA . GLU A 1 224 ? 7.779 6.836 12.726 1.00 91.75 224 GLU A CA 1
ATOM 1855 C C . GLU A 1 224 ? 7.437 7.116 11.256 1.00 91.75 224 GLU A C 1
ATOM 1857 O O . GLU A 1 224 ? 6.848 8.156 10.942 1.00 91.75 224 GLU A O 1
ATOM 1862 N N . ASP A 1 225 ? 7.799 6.208 10.343 1.00 92.44 225 ASP A N 1
ATOM 1863 C CA . ASP A 1 225 ? 7.461 6.356 8.932 1.00 92.44 225 ASP A CA 1
ATOM 1864 C C . ASP A 1 225 ? 5.927 6.343 8.758 1.00 92.44 225 ASP A C 1
ATOM 1866 O O . ASP A 1 225 ? 5.267 5.405 9.211 1.00 92.44 225 ASP A O 1
ATOM 1870 N N . PRO A 1 226 ? 5.339 7.345 8.075 1.00 92.12 226 PRO A N 1
ATOM 1871 C CA . PRO A 1 226 ? 3.887 7.472 7.944 1.00 92.12 226 PRO A CA 1
ATOM 1872 C C . PRO A 1 226 ? 3.190 6.245 7.347 1.00 92.12 226 PRO A C 1
ATOM 1874 O O . PRO A 1 226 ? 2.058 5.938 7.714 1.00 92.12 226 PRO A O 1
ATOM 1877 N N . PHE A 1 227 ? 3.848 5.543 6.421 1.00 91.88 227 PHE A N 1
ATOM 1878 C CA . PHE A 1 227 ? 3.288 4.370 5.744 1.00 91.88 227 PHE A CA 1
ATOM 1879 C C . PHE A 1 227 ? 3.358 3.148 6.644 1.00 91.88 227 PHE A C 1
ATOM 1881 O O . PHE A 1 227 ? 2.415 2.361 6.696 1.00 91.88 227 PHE A O 1
ATOM 1888 N N . ILE A 1 228 ? 4.450 3.026 7.397 1.00 95.38 228 ILE A N 1
ATOM 1889 C CA . ILE A 1 228 ? 4.583 1.988 8.413 1.00 95.38 228 ILE A CA 1
ATOM 1890 C C . ILE A 1 228 ? 3.547 2.207 9.516 1.00 95.38 228 ILE A C 1
ATOM 1892 O O . ILE A 1 228 ? 2.829 1.268 9.839 1.00 95.38 228 ILE A O 1
ATOM 1896 N N . ALA A 1 229 ? 3.381 3.429 10.026 1.00 95.56 229 ALA A N 1
ATOM 1897 C CA . ALA A 1 229 ? 2.359 3.746 11.025 1.00 95.56 229 ALA A CA 1
ATOM 1898 C C . ALA A 1 229 ? 0.930 3.470 10.512 1.00 95.56 229 ALA A C 1
ATOM 1900 O O . ALA A 1 229 ? 0.118 2.866 11.216 1.00 95.56 229 ALA A O 1
ATOM 1901 N N . HIS A 1 230 ? 0.630 3.834 9.259 1.00 95.56 230 HIS A N 1
ATOM 1902 C CA . HIS A 1 230 ? -0.635 3.489 8.601 1.00 95.56 230 HIS A CA 1
ATOM 1903 C C . HIS A 1 230 ? -0.867 1.967 8.554 1.00 95.56 230 HIS A C 1
ATOM 1905 O O . HIS A 1 230 ? -1.925 1.476 8.958 1.00 95.56 230 HIS A O 1
ATOM 1911 N N . ALA A 1 231 ? 0.139 1.209 8.110 1.00 96.56 231 ALA A N 1
ATOM 1912 C CA . ALA A 1 231 ? 0.078 -0.245 8.018 1.00 96.56 231 ALA A CA 1
ATOM 1913 C C . ALA A 1 231 ? -0.017 -0.921 9.397 1.00 96.56 231 ALA A C 1
ATOM 1915 O O . ALA A 1 231 ? -0.735 -1.909 9.544 1.00 96.56 231 ALA A O 1
ATOM 1916 N N . VAL A 1 232 ? 0.646 -0.371 10.418 1.00 97.81 232 VAL A N 1
ATOM 1917 C CA . VAL A 1 232 ? 0.534 -0.806 11.817 1.00 97.81 232 VAL A CA 1
ATOM 1918 C C . VAL A 1 232 ? -0.893 -0.625 12.318 1.00 97.81 232 VAL A C 1
ATOM 1920 O O . VAL A 1 232 ? -1.438 -1.561 12.890 1.00 97.81 232 VAL A O 1
ATOM 1923 N N . ASN A 1 233 ? -1.536 0.517 12.058 1.00 97.69 233 ASN A N 1
ATOM 1924 C CA . ASN A 1 233 ? -2.932 0.734 12.452 1.00 97.69 233 ASN A CA 1
ATOM 1925 C C . ASN A 1 233 ? -3.868 -0.299 11.797 1.00 97.69 233 ASN A C 1
ATOM 1927 O O . ASN A 1 233 ? -4.688 -0.914 12.481 1.00 97.69 233 ASN A O 1
ATOM 1931 N N . ARG A 1 234 ? -3.683 -0.584 10.501 1.00 97.38 234 ARG A N 1
ATOM 1932 C CA . ARG A 1 234 ? -4.416 -1.661 9.811 1.00 97.38 234 ARG A CA 1
ATOM 1933 C C . ARG A 1 234 ? -4.141 -3.040 10.421 1.00 97.38 234 ARG A C 1
ATOM 1935 O O . ARG A 1 234 ? -5.069 -3.827 10.606 1.00 97.38 234 ARG A O 1
ATOM 1942 N N . ALA A 1 235 ? -2.887 -3.347 10.744 1.00 98.25 235 ALA A N 1
ATOM 1943 C CA . ALA A 1 235 ? -2.508 -4.627 11.337 1.00 98.25 235 ALA A CA 1
ATOM 1944 C C . ALA A 1 235 ? -3.088 -4.795 12.746 1.00 98.25 235 ALA A C 1
ATOM 1946 O O . ALA A 1 235 ? -3.655 -5.842 13.045 1.00 98.25 235 ALA A O 1
ATOM 1947 N N . LEU A 1 236 ? -3.010 -3.754 13.583 1.00 98.31 236 LEU A N 1
ATOM 1948 C CA . LEU A 1 236 ? -3.584 -3.723 14.926 1.00 98.31 236 LEU A CA 1
ATOM 1949 C C . LEU A 1 236 ? -5.095 -3.958 14.901 1.00 98.31 236 LEU A C 1
ATOM 1951 O O . LEU A 1 236 ? -5.589 -4.698 15.747 1.00 98.31 236 LEU A O 1
ATOM 1955 N N . TYR A 1 237 ? -5.817 -3.392 13.930 1.00 97.81 237 TYR A N 1
ATOM 1956 C CA . TYR A 1 237 ? -7.232 -3.712 13.727 1.00 97.81 237 TYR A CA 1
ATOM 1957 C C . TYR A 1 237 ? -7.437 -5.206 13.449 1.00 97.81 237 TYR A C 1
ATOM 1959 O O . TYR A 1 237 ? -8.195 -5.872 14.149 1.00 97.81 237 TYR A O 1
ATOM 1967 N N . ASN A 1 238 ? -6.704 -5.760 12.480 1.00 97.44 238 ASN A N 1
ATOM 1968 C CA . ASN A 1 238 ? -6.870 -7.156 12.076 1.00 97.44 238 ASN A CA 1
ATOM 1969 C C . ASN A 1 238 ? -6.494 -8.169 13.175 1.00 97.44 238 ASN A C 1
ATOM 1971 O O . ASN A 1 238 ? -7.032 -9.273 13.187 1.00 97.44 238 ASN A O 1
ATOM 1975 N N . VAL A 1 239 ? -5.607 -7.812 14.112 1.00 97.25 239 VAL A N 1
ATOM 1976 C CA . VAL A 1 239 ? -5.303 -8.644 15.295 1.00 97.25 239 VAL A CA 1
ATOM 1977 C C . VAL A 1 239 ? -6.172 -8.310 16.519 1.00 97.25 239 VAL A C 1
ATOM 1979 O O . VAL A 1 239 ? -5.935 -8.850 17.598 1.00 97.25 239 VAL A O 1
ATOM 1982 N N . GLY A 1 240 ? -7.157 -7.414 16.388 1.00 96.00 240 GLY A N 1
ATOM 1983 C CA . GLY A 1 240 ? -8.073 -7.029 17.468 1.00 96.00 240 GLY A CA 1
ATOM 1984 C C . GLY A 1 240 ? -7.429 -6.200 18.585 1.00 96.00 240 GLY A C 1
ATOM 1985 O O . GLY A 1 240 ? -7.886 -6.234 19.725 1.00 96.00 240 GLY A O 1
ATOM 1986 N N . ARG A 1 241 ? -6.343 -5.478 18.287 1.00 97.06 241 ARG A N 1
ATOM 1987 C CA . ARG A 1 241 ? -5.539 -4.700 19.247 1.00 97.06 241 ARG A CA 1
ATOM 1988 C C . ARG A 1 241 ? -5.517 -3.193 18.977 1.00 97.06 241 ARG A C 1
ATOM 1990 O O . ARG A 1 241 ? -4.791 -2.484 19.668 1.00 97.06 241 ARG A O 1
ATOM 1997 N N . LEU A 1 242 ? -6.301 -2.670 18.028 1.00 97.50 242 LEU A N 1
ATOM 1998 C CA . LEU A 1 242 ? -6.290 -1.235 17.693 1.00 97.50 242 LEU A CA 1
ATOM 1999 C C . LEU A 1 242 ? -6.591 -0.354 18.912 1.00 97.50 242 LEU A C 1
ATOM 2001 O O . LEU A 1 242 ? -5.767 0.475 19.289 1.00 97.50 242 LEU A O 1
ATOM 2005 N N . GLY A 1 243 ? -7.715 -0.594 19.591 1.00 96.19 243 GLY A N 1
ATOM 2006 C CA . GLY A 1 243 ? -8.089 0.140 20.808 1.00 96.19 243 GLY A CA 1
ATOM 2007 C C . GLY A 1 243 ? -7.208 -0.133 22.036 1.00 96.19 243 GLY A C 1
ATOM 2008 O O . GLY A 1 243 ? -7.362 0.538 23.052 1.00 96.19 243 GLY A O 1
ATOM 2009 N N . TYR A 1 244 ? -6.292 -1.101 21.966 1.00 96.62 244 TYR A N 1
ATOM 2010 C CA . TYR A 1 244 ? -5.453 -1.522 23.094 1.00 96.62 244 TYR A CA 1
ATOM 2011 C C . TYR A 1 244 ? -4.008 -1.033 22.982 1.00 96.62 244 TYR A C 1
ATOM 2013 O O . TYR A 1 244 ? -3.388 -0.742 23.998 1.00 96.62 244 TYR A O 1
ATOM 2021 N N . ASN A 1 245 ? -3.472 -0.974 21.759 1.00 97.00 245 ASN A N 1
ATOM 2022 C CA . ASN A 1 245 ? -2.037 -0.811 21.526 1.00 97.00 245 ASN A CA 1
ATOM 2023 C C . ASN A 1 245 ? -1.696 0.335 20.564 1.00 97.00 245 ASN A C 1
ATOM 2025 O O . ASN A 1 245 ? -0.514 0.602 20.363 1.00 97.00 245 ASN A O 1
ATOM 2029 N N . MET A 1 246 ? -2.673 1.005 19.936 1.00 96.31 246 MET A N 1
ATOM 2030 C CA . MET A 1 246 ? -2.412 2.061 18.942 1.00 96.31 246 MET A CA 1
ATOM 2031 C C . MET A 1 246 ? -1.447 3.140 19.452 1.00 96.31 246 MET A C 1
ATOM 2033 O O . MET A 1 246 ? -0.521 3.508 18.731 1.00 96.31 246 MET A O 1
ATOM 2037 N N . PHE A 1 247 ? -1.618 3.621 20.687 1.00 96.00 247 PHE A N 1
ATOM 2038 C CA . PHE A 1 247 ? -0.769 4.675 21.256 1.00 96.00 247 PHE A CA 1
ATOM 2039 C C . PHE A 1 247 ? 0.539 4.149 21.866 1.00 96.00 247 PHE A C 1
ATOM 2041 O O . PHE A 1 247 ? 1.340 4.935 22.361 1.00 96.00 247 PHE A O 1
ATOM 2048 N N . SER A 1 248 ? 0.804 2.841 21.778 1.00 95.44 248 SER A N 1
ATOM 2049 C CA . SER A 1 248 ? 2.150 2.281 21.977 1.00 95.44 248 SER A CA 1
ATOM 2050 C C . SER A 1 248 ? 3.061 2.490 20.759 1.00 95.44 248 SER A C 1
ATOM 2052 O O . SER A 1 248 ? 4.250 2.186 20.822 1.00 95.44 248 SER A O 1
ATOM 2054 N N . TRP A 1 249 ? 2.510 2.989 19.650 1.00 96.19 249 TRP A N 1
ATOM 2055 C CA . TRP A 1 249 ? 3.227 3.319 18.422 1.00 96.19 249 TRP A CA 1
ATOM 2056 C C . TRP A 1 249 ? 3.221 4.835 18.188 1.00 96.19 249 TRP A C 1
ATOM 2058 O O . TRP A 1 249 ? 2.309 5.517 18.661 1.00 96.19 249 TRP A O 1
ATOM 2068 N N . PRO A 1 250 ? 4.189 5.390 17.435 1.00 94.94 250 PRO A N 1
ATOM 2069 C CA . PRO A 1 250 ? 4.128 6.775 16.984 1.00 94.94 250 PRO A CA 1
ATOM 2070 C C . PRO A 1 250 ? 2.841 7.030 16.191 1.00 94.94 250 PRO A C 1
ATOM 2072 O O . PRO A 1 250 ? 2.569 6.366 15.191 1.00 94.94 250 PRO A O 1
ATOM 2075 N N . GLN A 1 251 ? 2.047 8.001 16.639 1.00 93.56 251 GLN A N 1
ATOM 2076 C CA . GLN A 1 251 ? 0.768 8.337 16.021 1.00 93.56 251 GLN A CA 1
ATOM 2077 C C . GLN A 1 251 ? 0.744 9.774 15.504 1.00 93.56 251 GLN A C 1
ATOM 2079 O O . GLN A 1 251 ? 1.278 10.697 16.118 1.00 93.56 251 GLN A O 1
ATOM 2084 N N . ASN A 1 252 ? 0.048 9.964 14.386 1.00 92.12 252 ASN A N 1
ATOM 2085 C CA . ASN A 1 252 ? -0.304 11.270 13.843 1.00 92.12 252 ASN A CA 1
ATOM 2086 C C . ASN A 1 252 ? -1.728 11.188 13.261 1.00 92.12 252 ASN A C 1
ATOM 2088 O O . ASN A 1 252 ? -2.036 10.195 12.592 1.00 92.12 252 ASN A O 1
ATOM 2092 N N . PRO A 1 253 ? -2.592 12.202 13.469 1.00 89.00 253 PRO A N 1
ATOM 2093 C CA . PRO A 1 253 ? -3.952 12.212 12.926 1.00 89.00 253 PRO A CA 1
ATOM 2094 C C . PRO A 1 253 ? -4.038 11.944 11.420 1.00 89.00 253 PRO A C 1
ATOM 2096 O O . PRO A 1 253 ? -4.986 11.299 10.970 1.00 89.00 253 PRO A O 1
ATOM 2099 N N . ASP A 1 254 ? -3.041 12.387 10.650 1.00 88.50 254 ASP A N 1
ATOM 2100 C CA . ASP A 1 254 ? -3.009 12.191 9.205 1.00 88.50 254 ASP A CA 1
ATOM 2101 C C . ASP A 1 254 ? -2.628 10.769 8.792 1.00 88.50 254 ASP A C 1
ATOM 2103 O O . ASP A 1 254 ? -2.956 10.369 7.679 1.00 88.50 254 ASP A O 1
ATOM 2107 N N . TYR A 1 255 ? -1.961 9.981 9.641 1.00 91.06 255 TYR A N 1
ATOM 2108 C CA . TYR A 1 255 ? -1.435 8.665 9.247 1.00 91.06 255 TYR A CA 1
ATOM 2109 C C . TYR A 1 255 ? -2.522 7.590 9.187 1.00 91.06 255 TYR A C 1
ATOM 2111 O O . TYR A 1 255 ? -2.393 6.628 8.433 1.00 91.06 255 TYR A O 1
ATOM 2119 N N . LEU A 1 256 ? -3.632 7.767 9.911 1.00 91.69 256 LEU A N 1
ATOM 2120 C CA . LEU A 1 256 ? -4.733 6.799 9.921 1.00 91.69 256 LEU A CA 1
ATOM 2121 C C . LEU A 1 256 ? -5.299 6.547 8.512 1.00 91.69 256 LEU A C 1
ATOM 2123 O O . LEU A 1 256 ? -5.568 5.403 8.158 1.00 91.69 256 LEU A O 1
ATOM 2127 N N . PHE A 1 257 ? -5.402 7.599 7.693 1.00 89.62 257 PHE A N 1
ATOM 2128 C CA . PHE A 1 257 ? -5.904 7.538 6.311 1.00 89.62 257 PHE A CA 1
ATOM 2129 C C . PHE A 1 257 ? -4.951 8.154 5.277 1.00 89.62 257 PHE A C 1
ATOM 2131 O O . PHE A 1 257 ? -5.337 8.329 4.124 1.00 89.62 257 PHE A O 1
ATOM 2138 N N . LEU A 1 258 ? -3.731 8.521 5.684 1.00 89.69 258 LEU A N 1
ATOM 2139 C CA . LEU A 1 258 ? -2.772 9.280 4.872 1.00 89.69 258 LEU A CA 1
ATOM 2140 C C . LEU A 1 258 ? -3.412 10.542 4.253 1.00 89.69 258 LEU A C 1
ATOM 2142 O O . LEU A 1 258 ? -3.296 10.796 3.057 1.00 89.69 258 LEU A O 1
ATOM 2146 N N . SER A 1 259 ? -4.107 11.341 5.074 1.00 82.75 259 SER A N 1
ATOM 2147 C CA . SER A 1 259 ? -4.963 12.451 4.615 1.00 82.75 259 SER A CA 1
ATOM 2148 C C . SER A 1 259 ? -4.240 13.748 4.239 1.00 82.75 259 SER A C 1
ATOM 2150 O O . SER A 1 259 ? -4.842 14.615 3.598 1.00 82.75 259 SER A O 1
ATOM 2152 N N . ASP A 1 260 ? -2.972 13.908 4.624 1.00 82.81 260 ASP A N 1
ATOM 2153 C CA . ASP A 1 260 ? -2.168 15.084 4.273 1.00 82.81 260 ASP A CA 1
ATOM 2154 C C . ASP A 1 260 ? -1.988 15.186 2.743 1.00 82.81 260 ASP A C 1
ATOM 2156 O O . ASP A 1 260 ? -1.789 14.191 2.038 1.00 82.81 260 ASP A O 1
ATOM 2160 N N . LYS A 1 261 ? -2.012 16.418 2.211 1.00 76.44 261 LYS A N 1
ATOM 2161 C CA . LYS A 1 261 ? -1.818 16.707 0.781 1.00 76.44 261 LYS A CA 1
ATOM 2162 C C . LYS A 1 261 ? -0.532 16.089 0.220 1.00 76.44 261 LYS A C 1
ATOM 2164 O O . LYS A 1 261 ? -0.518 15.729 -0.957 1.00 76.44 261 LYS A O 1
ATOM 2169 N N . LYS A 1 262 ? 0.517 15.937 1.035 1.00 79.56 262 LYS A N 1
ATOM 2170 C CA . LYS A 1 262 ? 1.793 15.332 0.620 1.00 79.56 262 LYS A CA 1
ATOM 2171 C C . LYS A 1 262 ? 1.690 13.840 0.283 1.00 79.56 262 LYS A C 1
ATOM 2173 O O . LYS A 1 262 ? 2.542 13.327 -0.435 1.00 79.56 262 LYS A O 1
ATOM 2178 N N . TYR A 1 263 ? 0.641 13.153 0.744 1.00 77.56 263 TYR A N 1
ATOM 2179 C CA . TYR A 1 263 ? 0.414 11.731 0.468 1.00 77.56 263 TYR A CA 1
ATOM 2180 C C . TYR A 1 263 ? -0.553 11.472 -0.692 1.00 77.56 263 TYR A C 1
ATOM 2182 O O . TYR A 1 263 ? -0.747 10.315 -1.059 1.00 77.56 263 TYR A O 1
ATOM 2190 N N . LYS A 1 264 ? -1.119 12.517 -1.318 1.00 64.38 264 LYS A N 1
ATOM 2191 C CA . LYS A 1 264 ? -2.123 12.380 -2.391 1.00 64.38 264 LYS A CA 1
ATOM 2192 C C . LYS A 1 264 ? -1.693 11.461 -3.531 1.00 64.38 264 LYS A C 1
ATOM 2194 O O . LYS A 1 264 ? -2.530 10.770 -4.076 1.00 64.38 264 LYS A O 1
ATOM 2199 N N . TRP A 1 265 ? -0.405 11.394 -3.854 1.00 64.06 265 TRP A N 1
ATOM 2200 C CA . TRP A 1 265 ? 0.114 10.571 -4.953 1.00 64.06 265 TRP A CA 1
ATOM 2201 C C . TRP A 1 265 ? 0.477 9.134 -4.552 1.00 64.06 265 TRP A C 1
ATOM 2203 O O . TRP A 1 265 ? 1.130 8.422 -5.313 1.00 64.06 265 TRP A O 1
ATOM 2213 N N . LEU A 1 266 ? 0.102 8.703 -3.345 1.00 71.56 266 LEU A N 1
ATOM 2214 C CA . LEU A 1 266 ? 0.494 7.417 -2.762 1.00 71.56 266 LEU A CA 1
ATOM 2215 C C . LEU A 1 266 ? -0.716 6.502 -2.554 1.00 71.56 266 LEU A C 1
ATOM 2217 O O . LEU A 1 266 ? -0.793 5.754 -1.582 1.00 71.56 266 LEU A O 1
ATOM 2221 N N . TYR A 1 267 ? -1.613 6.507 -3.540 1.00 76.31 267 TYR A N 1
ATOM 2222 C CA . TYR A 1 267 ? -2.834 5.701 -3.603 1.00 76.31 267 TYR A CA 1
ATOM 2223 C C . TYR A 1 267 ? -2.625 4.203 -3.344 1.00 76.31 267 TYR A C 1
ATOM 2225 O O . TYR A 1 267 ? -3.490 3.538 -2.776 1.00 76.31 267 TYR A O 1
ATOM 2233 N N . TRP A 1 268 ? -1.450 3.678 -3.697 1.00 81.25 268 TRP A N 1
ATOM 2234 C CA . TRP A 1 268 ? -1.114 2.268 -3.526 1.00 81.25 268 TRP A CA 1
ATOM 2235 C C . TRP A 1 268 ? -1.059 1.775 -2.070 1.00 81.25 268 TRP A C 1
ATOM 2237 O O . TRP A 1 268 ? -1.041 0.571 -1.844 1.00 81.25 268 TRP A O 1
ATOM 2247 N N . GLN A 1 269 ? -1.021 2.689 -1.098 1.00 83.94 269 GLN A N 1
ATOM 2248 C CA . GLN A 1 269 ? -0.919 2.366 0.330 1.00 83.94 269 GLN A CA 1
ATOM 2249 C C . GLN A 1 269 ? -2.283 2.338 1.033 1.00 83.94 269 GLN A C 1
ATOM 2251 O O . GLN A 1 269 ? -2.390 1.770 2.112 1.00 83.94 269 GLN A O 1
ATOM 2256 N N . ILE A 1 270 ? -3.322 2.930 0.430 1.00 87.88 270 ILE A N 1
ATOM 2257 C CA . ILE A 1 270 ? -4.605 3.210 1.104 1.00 87.88 270 ILE A CA 1
ATOM 2258 C C . ILE A 1 270 ? -5.774 2.356 0.608 1.00 87.88 270 ILE A C 1
ATOM 2260 O O . ILE A 1 270 ? -6.748 2.179 1.338 1.00 87.88 270 ILE A O 1
ATOM 2264 N N . PHE A 1 271 ? -5.713 1.829 -0.622 1.00 91.06 271 PHE A N 1
ATOM 2265 C CA . PHE A 1 271 ? -6.881 1.191 -1.241 1.00 91.06 271 PHE A CA 1
ATOM 2266 C C . PHE A 1 271 ? -7.384 -0.021 -0.450 1.00 91.06 271 PHE A C 1
ATOM 2268 O O . PHE A 1 271 ? -8.589 -0.211 -0.355 1.00 91.06 271 PHE A O 1
ATOM 2275 N N . ASP A 1 272 ? -6.494 -0.813 0.153 1.00 93.69 272 ASP A N 1
ATOM 2276 C CA . ASP A 1 272 ? -6.897 -2.028 0.862 1.00 93.69 272 ASP A CA 1
ATOM 2277 C C . ASP A 1 272 ? -7.673 -1.682 2.149 1.00 93.69 272 ASP A C 1
ATOM 2279 O O . ASP A 1 272 ? -8.676 -2.327 2.439 1.00 93.69 272 ASP A O 1
ATOM 2283 N N . VAL A 1 273 ? -7.276 -0.625 2.874 1.00 94.56 273 VAL A N 1
ATOM 2284 C CA . VAL A 1 273 ? -8.031 -0.125 4.041 1.00 94.56 273 VAL A CA 1
ATOM 2285 C C . VAL A 1 273 ? -9.423 0.333 3.617 1.00 94.56 273 VAL A C 1
ATOM 2287 O O . VAL A 1 273 ? -10.406 0.036 4.288 1.00 94.56 273 VAL A O 1
ATOM 2290 N N . PHE A 1 274 ? -9.531 1.027 2.484 1.00 93.62 274 PHE A N 1
ATOM 2291 C CA . PHE A 1 274 ? -10.820 1.480 1.968 1.00 93.62 274 PHE A CA 1
ATOM 2292 C C . PHE A 1 274 ? -11.716 0.338 1.478 1.00 93.62 274 PHE A C 1
ATOM 2294 O O . PHE A 1 274 ? -12.932 0.412 1.662 1.00 93.62 274 PHE A O 1
ATOM 2301 N N . ILE A 1 275 ? -11.135 -0.730 0.922 1.00 95.19 275 ILE A N 1
ATOM 2302 C CA . ILE A 1 275 ? -11.871 -1.959 0.598 1.00 95.19 275 ILE A CA 1
ATOM 2303 C C . ILE A 1 275 ? -12.415 -2.599 1.877 1.00 95.19 275 ILE A C 1
ATOM 2305 O O . ILE A 1 275 ? -13.603 -2.898 1.944 1.00 95.19 275 ILE A O 1
ATOM 2309 N N . GLU A 1 276 ? -11.564 -2.780 2.889 1.00 95.38 276 GLU A N 1
ATOM 2310 C CA . GLU A 1 276 ? -11.919 -3.452 4.147 1.00 95.38 276 GLU A CA 1
ATOM 2311 C C . GLU A 1 276 ? -12.946 -2.666 4.974 1.00 95.38 276 GLU A C 1
ATOM 2313 O O . GLU A 1 276 ? -13.824 -3.268 5.582 1.00 95.38 276 GLU A O 1
ATOM 2318 N N . ILE A 1 277 ? -12.884 -1.331 4.956 1.00 95.44 277 ILE A N 1
ATOM 2319 C CA . ILE A 1 277 ? -13.852 -0.466 5.648 1.00 95.44 277 ILE A CA 1
ATOM 2320 C C . ILE A 1 277 ? -15.213 -0.418 4.928 1.00 95.44 277 ILE A C 1
ATOM 2322 O O . ILE A 1 277 ? -16.231 -0.204 5.585 1.00 95.44 277 ILE A O 1
ATOM 2326 N N . GLY A 1 278 ? -15.250 -0.609 3.602 1.00 94.38 278 GLY A N 1
ATOM 2327 C CA . GLY A 1 278 ? -16.486 -0.593 2.801 1.00 94.38 278 GLY A CA 1
ATOM 2328 C C . GLY A 1 278 ? -16.673 0.631 1.893 1.00 94.38 278 GLY A C 1
ATOM 2329 O O . GLY A 1 278 ? -17.695 0.765 1.220 1.00 94.38 278 GLY A O 1
ATOM 2330 N N . VAL A 1 279 ? -15.684 1.519 1.787 1.00 92.56 279 VAL A N 1
ATOM 2331 C CA . VAL A 1 279 ? -15.708 2.682 0.873 1.00 92.56 279 VAL A CA 1
ATOM 2332 C C . VAL A 1 279 ? -15.097 2.333 -0.483 1.00 92.56 279 VAL A C 1
ATOM 2334 O O . VAL A 1 279 ? -14.085 2.889 -0.918 1.00 92.56 279 VAL A O 1
ATOM 2337 N N . ILE A 1 280 ? -15.749 1.393 -1.170 1.00 92.94 280 ILE A N 1
ATOM 2338 C CA . ILE A 1 280 ? -15.267 0.793 -2.423 1.00 92.94 280 ILE A CA 1
ATOM 2339 C C . ILE A 1 280 ? -15.046 1.838 -3.526 1.00 92.94 280 ILE A C 1
ATOM 2341 O O . ILE A 1 280 ? -14.077 1.727 -4.270 1.00 92.94 280 ILE A O 1
ATOM 2345 N N . ASN A 1 281 ? -15.865 2.892 -3.600 1.00 89.44 281 ASN A N 1
ATOM 2346 C CA . ASN A 1 281 ? -15.692 3.959 -4.596 1.00 89.44 281 ASN A CA 1
ATOM 2347 C C . ASN A 1 281 ? -14.378 4.748 -4.390 1.00 89.44 281 ASN A C 1
ATOM 2349 O O . ASN A 1 281 ? -13.698 5.089 -5.358 1.00 89.44 281 ASN A O 1
ATOM 2353 N N . ILE A 1 282 ? -13.962 4.987 -3.137 1.00 88.88 282 ILE A N 1
ATOM 2354 C CA . ILE A 1 282 ? -12.672 5.639 -2.842 1.00 88.88 282 ILE A CA 1
ATOM 2355 C C . ILE A 1 282 ? -11.515 4.701 -3.207 1.00 88.88 282 ILE A C 1
ATOM 2357 O O . ILE A 1 282 ? -10.521 5.141 -3.790 1.00 88.88 282 ILE A O 1
ATOM 2361 N N . ALA 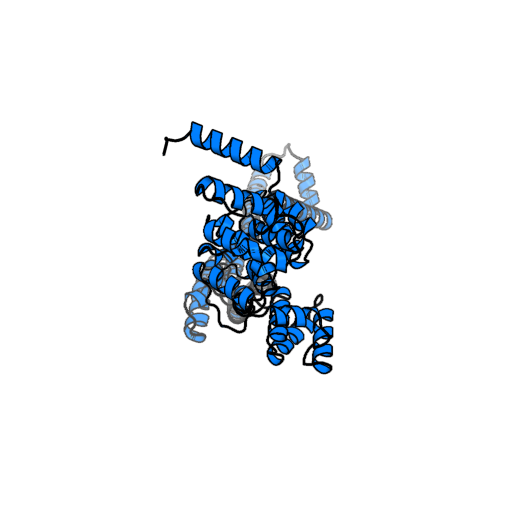A 1 283 ? -11.654 3.406 -2.905 1.00 92.38 283 ALA A N 1
ATOM 2362 C CA . ALA A 1 283 ? -10.671 2.403 -3.300 1.00 92.38 283 ALA A CA 1
ATOM 2363 C C . ALA A 1 283 ? -10.538 2.294 -4.828 1.00 92.38 283 ALA A C 1
ATOM 2365 O O . ALA A 1 283 ? -9.420 2.219 -5.331 1.00 92.38 283 ALA A O 1
ATOM 2366 N N . GLU A 1 284 ? -11.649 2.330 -5.567 1.00 92.88 284 GLU A N 1
ATOM 2367 C CA . GLU A 1 284 ? -11.668 2.305 -7.033 1.00 92.88 284 GLU A CA 1
ATOM 2368 C C . GLU A 1 284 ? -10.923 3.493 -7.634 1.00 92.88 284 GLU A C 1
ATOM 2370 O O . GLU A 1 284 ? -10.078 3.304 -8.511 1.00 92.88 284 GLU A O 1
ATOM 2375 N N . ASN A 1 285 ? -11.173 4.699 -7.122 1.00 89.62 285 ASN A N 1
ATOM 2376 C CA . ASN A 1 285 ? -10.448 5.891 -7.547 1.00 89.62 285 ASN A CA 1
ATOM 2377 C C . ASN A 1 285 ? -8.935 5.734 -7.299 1.00 89.62 285 ASN A C 1
ATOM 2379 O O . ASN A 1 285 ? -8.127 5.880 -8.214 1.00 89.62 285 ASN A O 1
ATOM 2383 N N . ALA A 1 286 ? -8.547 5.324 -6.086 1.00 89.81 286 ALA A N 1
ATOM 2384 C CA . ALA A 1 286 ? -7.146 5.081 -5.740 1.00 89.81 286 ALA A CA 1
ATOM 2385 C C . ALA A 1 286 ? -6.486 4.007 -6.633 1.00 89.81 286 ALA A C 1
ATOM 2387 O O . ALA A 1 286 ? -5.331 4.145 -7.044 1.00 89.81 286 ALA A O 1
ATOM 2388 N N . LEU A 1 287 ? -7.205 2.933 -6.959 1.00 93.56 287 LEU A N 1
ATOM 2389 C CA . LEU A 1 287 ? -6.710 1.860 -7.823 1.00 93.56 287 LEU A CA 1
ATOM 2390 C C . LEU A 1 287 ? -6.606 2.279 -9.289 1.00 93.56 287 LEU A C 1
ATOM 2392 O O . LEU A 1 287 ? -5.677 1.845 -9.968 1.00 93.56 287 LEU A O 1
ATOM 2396 N N . THR A 1 288 ? -7.510 3.133 -9.762 1.00 91.56 288 THR A N 1
ATOM 2397 C CA . THR A 1 288 ? -7.463 3.699 -11.116 1.00 91.56 288 THR A CA 1
ATOM 2398 C C . THR A 1 288 ? -6.258 4.624 -11.264 1.00 91.56 288 THR A C 1
ATOM 2400 O O . THR A 1 288 ? -5.470 4.460 -12.192 1.00 91.56 288 THR A O 1
ATOM 2403 N N . GLU A 1 289 ? -6.009 5.487 -10.278 1.00 88.88 289 GLU A N 1
ATOM 2404 C CA . GLU A 1 289 ? -4.788 6.301 -10.216 1.00 88.88 289 GLU A CA 1
ATOM 2405 C C . GLU A 1 289 ? -3.515 5.437 -10.169 1.00 88.88 289 GLU A C 1
ATOM 2407 O O . GLU A 1 289 ? -2.506 5.753 -10.802 1.00 88.88 289 GLU A O 1
ATOM 2412 N N . CYS A 1 290 ? -3.545 4.297 -9.468 1.00 88.62 290 CYS A N 1
ATOM 2413 C CA . CYS A 1 290 ? -2.440 3.336 -9.516 1.00 88.62 290 CYS A CA 1
ATOM 2414 C C . CYS A 1 290 ? -2.275 2.720 -10.911 1.00 88.62 290 CYS A C 1
ATOM 2416 O O . CYS A 1 290 ? -1.148 2.584 -11.390 1.00 88.62 290 CYS A O 1
ATOM 2418 N N . LEU A 1 291 ? -3.368 2.337 -11.569 1.00 90.56 291 LEU A N 1
ATOM 2419 C CA . LEU A 1 291 ? -3.321 1.748 -12.903 1.00 90.56 291 LEU A CA 1
ATOM 2420 C C . LEU A 1 291 ? -2.687 2.715 -13.914 1.00 90.56 291 LEU A C 1
ATOM 2422 O O . LEU A 1 291 ? -1.821 2.290 -14.679 1.00 90.56 291 LEU A O 1
ATOM 2426 N N . GLU A 1 292 ? -3.039 3.999 -13.850 1.00 86.56 292 GLU A N 1
ATOM 2427 C CA . GLU A 1 292 ? -2.460 5.060 -14.686 1.00 86.56 292 GLU A CA 1
ATOM 2428 C C . GLU A 1 292 ? -1.008 5.385 -14.299 1.00 86.56 292 GLU A C 1
ATOM 2430 O O . GLU A 1 292 ? -0.121 5.509 -15.148 1.00 86.56 292 GLU A O 1
ATOM 2435 N N . GLY A 1 293 ? -0.725 5.494 -12.998 1.00 79.00 293 GLY A N 1
ATOM 2436 C CA . GLY A 1 293 ? 0.570 5.950 -12.495 1.00 79.00 293 GLY A CA 1
ATOM 2437 C C . GLY A 1 293 ? 1.686 4.905 -12.576 1.00 79.00 293 GLY A C 1
ATOM 2438 O O . GLY A 1 293 ? 2.817 5.233 -12.959 1.00 79.00 293 GLY A O 1
ATOM 2439 N N . ILE A 1 294 ? 1.387 3.657 -12.198 1.00 78.12 294 ILE A N 1
ATOM 2440 C CA . ILE A 1 294 ? 2.361 2.554 -12.071 1.00 78.12 294 ILE A CA 1
ATOM 2441 C C . ILE A 1 294 ? 2.057 1.350 -12.976 1.00 78.12 294 ILE A C 1
ATOM 2443 O O . ILE A 1 294 ? 2.816 0.372 -12.964 1.00 78.12 294 ILE A O 1
ATOM 2447 N N . GLY A 1 295 ? 1.000 1.432 -13.786 1.00 84.56 295 GLY A N 1
ATOM 2448 C CA . GLY A 1 295 ? 0.654 0.449 -14.804 1.00 84.56 295 GLY A CA 1
ATOM 2449 C C . GLY A 1 295 ? -0.122 -0.756 -14.276 1.00 84.56 295 GLY A C 1
ATOM 2450 O O . GLY A 1 295 ? -0.520 -0.852 -13.116 1.00 84.56 295 GLY A O 1
ATOM 2451 N N . SER A 1 296 ? -0.310 -1.737 -15.158 1.00 88.81 296 SER A N 1
ATOM 2452 C CA . SER A 1 296 ? -1.108 -2.946 -14.914 1.00 88.81 296 SER A CA 1
ATOM 2453 C C . SER A 1 296 ? -0.403 -3.995 -14.043 1.00 88.81 296 SER A C 1
ATOM 2455 O O . SER A 1 296 ? -0.245 -5.147 -14.451 1.00 88.81 296 SER A O 1
ATOM 2457 N N . ARG A 1 297 ? 0.053 -3.603 -12.850 1.00 89.88 297 ARG A N 1
ATOM 2458 C CA . ARG A 1 297 ? 0.673 -4.525 -11.889 1.00 89.88 297 ARG A CA 1
ATOM 2459 C C . ARG A 1 297 ? -0.362 -5.545 -11.392 1.00 89.88 297 ARG A C 1
ATOM 2461 O O . ARG A 1 297 ? -1.477 -5.129 -11.075 1.00 89.88 297 ARG A O 1
ATOM 2468 N N . PRO A 1 298 ? -0.010 -6.837 -11.239 1.00 93.06 298 PRO A N 1
ATOM 2469 C CA . PRO A 1 298 ? -0.971 -7.869 -10.845 1.00 93.06 298 PRO A CA 1
ATOM 2470 C C . PRO A 1 298 ? -1.761 -7.549 -9.569 1.00 93.06 298 PRO A C 1
ATOM 2472 O O . PRO A 1 298 ? -2.974 -7.702 -9.561 1.00 93.06 298 PRO A O 1
ATOM 2475 N N . MET A 1 299 ? -1.111 -6.993 -8.538 1.00 90.94 299 MET A N 1
ATOM 2476 C CA . MET A 1 299 ? -1.783 -6.526 -7.315 1.00 90.94 299 MET A CA 1
ATOM 2477 C C . MET A 1 299 ? -2.932 -5.549 -7.603 1.00 90.94 299 MET A C 1
ATOM 2479 O O . MET A 1 299 ? -4.023 -5.712 -7.065 1.00 90.94 299 MET A O 1
ATOM 2483 N N . VAL A 1 300 ? -2.691 -4.544 -8.450 1.00 94.06 300 VAL A N 1
ATOM 2484 C CA . VAL A 1 300 ? -3.678 -3.503 -8.775 1.00 94.06 300 VAL A CA 1
ATOM 2485 C C . VAL A 1 300 ? -4.838 -4.114 -9.552 1.00 94.06 300 VAL A C 1
ATOM 2487 O O . VAL A 1 300 ? -5.992 -3.912 -9.190 1.00 94.06 300 VAL A O 1
ATOM 2490 N N . LEU A 1 301 ? -4.537 -4.930 -10.568 1.00 96.81 301 LEU A N 1
ATOM 2491 C CA . LEU A 1 301 ? -5.561 -5.624 -11.353 1.00 96.81 301 LEU A CA 1
ATOM 2492 C C . LEU A 1 301 ? -6.402 -6.570 -10.490 1.00 96.81 301 LEU A C 1
ATOM 2494 O O . LEU A 1 301 ? -7.606 -6.668 -10.695 1.00 96.81 301 LEU A O 1
ATOM 2498 N N . GLN A 1 302 ? -5.784 -7.249 -9.520 1.00 96.56 302 GLN A N 1
ATOM 2499 C CA . GLN A 1 302 ? -6.479 -8.173 -8.626 1.00 96.56 302 GLN A CA 1
ATOM 2500 C C . GLN A 1 302 ? -7.494 -7.428 -7.756 1.00 96.56 302 GLN A C 1
ATOM 2502 O O . GLN A 1 302 ? -8.636 -7.870 -7.640 1.00 96.56 302 GLN A O 1
ATOM 2507 N N . ARG A 1 303 ? -7.117 -6.270 -7.191 1.00 96.44 303 ARG A N 1
ATOM 2508 C CA . ARG A 1 303 ? -8.057 -5.430 -6.431 1.00 96.44 303 ARG A CA 1
ATOM 2509 C C . ARG A 1 303 ? -9.118 -4.802 -7.333 1.00 96.44 303 ARG A C 1
ATOM 2511 O O . ARG A 1 303 ? -10.277 -4.782 -6.945 1.00 96.44 303 ARG A O 1
ATOM 2518 N N . LEU A 1 304 ? -8.766 -4.355 -8.541 1.00 97.75 304 LEU A N 1
ATOM 2519 C CA . LEU A 1 304 ? -9.736 -3.838 -9.514 1.00 97.75 304 LEU A CA 1
ATOM 2520 C C . LEU A 1 304 ? -10.764 -4.901 -9.931 1.00 97.75 304 LEU A C 1
ATOM 2522 O O . LEU A 1 304 ? -11.951 -4.599 -10.028 1.00 97.75 304 LEU A O 1
ATOM 2526 N N . ALA A 1 305 ? -10.337 -6.150 -10.128 1.00 98.06 305 ALA A N 1
ATOM 2527 C CA . ALA A 1 305 ? -11.247 -7.268 -10.348 1.00 98.06 305 ALA A CA 1
ATOM 2528 C C . ALA A 1 305 ? -12.167 -7.468 -9.135 1.00 98.06 305 ALA A C 1
ATOM 2530 O O . ALA A 1 305 ? -13.385 -7.504 -9.296 1.00 98.06 305 ALA A O 1
ATOM 2531 N N . LEU A 1 306 ? -11.593 -7.527 -7.927 1.00 97.50 306 LEU A N 1
ATOM 2532 C CA . LEU A 1 306 ? -12.327 -7.715 -6.675 1.00 97.50 306 LEU A CA 1
ATOM 2533 C C . LEU A 1 306 ? -13.417 -6.654 -6.472 1.00 97.50 306 LEU A C 1
ATOM 2535 O O . LEU A 1 306 ? -14.580 -7.004 -6.286 1.00 97.50 306 LEU A O 1
ATOM 2539 N N . ILE A 1 307 ? -13.074 -5.366 -6.550 1.00 96.56 307 ILE A N 1
ATOM 2540 C CA . ILE A 1 307 ? -14.048 -4.287 -6.331 1.00 96.56 307 ILE A CA 1
ATOM 2541 C C . ILE A 1 307 ? -15.145 -4.277 -7.400 1.00 96.56 307 ILE A C 1
ATOM 2543 O O . ILE A 1 307 ? -16.300 -4.018 -7.080 1.00 96.56 307 ILE A O 1
ATOM 2547 N N . ASN A 1 308 ? -14.820 -4.606 -8.656 1.00 97.31 308 ASN A N 1
ATOM 2548 C CA . ASN A 1 308 ? -15.820 -4.664 -9.719 1.00 97.31 308 ASN A CA 1
ATOM 2549 C C . ASN A 1 308 ? -16.768 -5.853 -9.519 1.00 97.31 308 ASN A C 1
ATOM 2551 O O . ASN A 1 308 ? -17.961 -5.717 -9.773 1.00 97.31 308 ASN A O 1
ATOM 2555 N N . MET A 1 309 ? -16.282 -6.983 -8.993 1.00 97.50 309 MET A N 1
ATOM 2556 C CA . MET A 1 309 ? -17.147 -8.089 -8.568 1.00 97.50 309 MET A CA 1
ATOM 2557 C C . MET A 1 309 ? -18.064 -7.679 -7.409 1.00 97.50 309 MET A C 1
ATOM 2559 O O . MET A 1 309 ? -19.263 -7.957 -7.460 1.00 97.50 309 MET A O 1
ATOM 2563 N N . VAL A 1 310 ? -17.546 -6.959 -6.407 1.00 96.44 310 VAL A N 1
ATOM 2564 C CA . VAL A 1 310 ? -18.350 -6.420 -5.291 1.00 96.44 310 VAL A CA 1
ATOM 2565 C C . VAL A 1 310 ? -19.456 -5.499 -5.812 1.00 96.44 310 VAL A C 1
ATOM 2567 O O . VAL A 1 310 ? -20.617 -5.721 -5.480 1.00 96.44 310 VAL A O 1
ATOM 2570 N N . LYS A 1 311 ? -19.125 -4.557 -6.705 1.00 94.44 311 LYS A N 1
ATOM 2571 C CA . LYS A 1 311 ? -20.073 -3.608 -7.321 1.00 94.44 311 LYS A CA 1
ATOM 2572 C C . LYS A 1 311 ? -21.051 -4.240 -8.322 1.00 94.44 311 LYS A C 1
ATOM 2574 O O . LYS A 1 311 ? -21.965 -3.565 -8.775 1.00 94.44 311 LYS A O 1
ATOM 2579 N N . GLY A 1 312 ? -20.855 -5.503 -8.709 1.00 94.25 312 GLY A N 1
ATOM 2580 C CA . GLY A 1 312 ? -21.659 -6.164 -9.747 1.00 94.25 312 GLY A CA 1
ATOM 2581 C C . GLY A 1 312 ? -21.273 -5.791 -11.187 1.00 94.25 312 GLY A C 1
ATOM 2582 O O . GLY A 1 312 ? -21.922 -6.224 -12.136 1.00 94.25 312 GLY A O 1
ATOM 2583 N N . ASN A 1 313 ? -20.176 -5.057 -11.383 1.00 95.75 313 ASN A N 1
ATOM 2584 C CA . ASN A 1 313 ? -19.628 -4.672 -12.685 1.00 95.75 313 ASN A CA 1
ATOM 2585 C C . ASN A 1 313 ? -18.843 -5.833 -13.326 1.00 95.75 313 ASN A C 1
ATOM 2587 O O . ASN A 1 313 ? -17.628 -5.765 -13.543 1.00 95.75 313 ASN A O 1
ATOM 2591 N N . LEU A 1 314 ? -19.536 -6.933 -13.630 1.00 96.31 314 LEU A N 1
ATOM 2592 C CA . LEU A 1 314 ? -18.902 -8.192 -14.041 1.00 96.31 314 LEU A CA 1
ATOM 2593 C C . LEU A 1 314 ? -18.109 -8.078 -15.352 1.00 96.31 314 LEU A C 1
ATOM 2595 O O . LEU A 1 314 ? -17.107 -8.769 -15.519 1.00 96.31 314 LEU A O 1
ATOM 2599 N N . GLY A 1 315 ? -18.519 -7.195 -16.271 1.00 96.88 315 GLY A N 1
ATOM 2600 C CA . GLY A 1 315 ? -17.791 -6.941 -17.519 1.00 96.88 315 GLY A CA 1
ATOM 2601 C C . GLY A 1 315 ? -16.369 -6.432 -17.263 1.00 96.88 315 GLY A C 1
ATOM 2602 O O . GLY A 1 315 ? -15.400 -7.028 -17.734 1.00 96.88 315 GLY A O 1
ATOM 2603 N N . SER A 1 316 ? -16.237 -5.393 -16.436 1.00 96.88 316 SER A N 1
ATOM 2604 C CA . SER A 1 316 ? -14.942 -4.843 -16.019 1.00 96.88 316 SER A CA 1
ATOM 2605 C C . SER A 1 316 ? -14.120 -5.861 -15.230 1.00 96.88 316 SER A C 1
ATOM 2607 O O . SER A 1 316 ? -12.928 -6.028 -15.493 1.00 96.88 316 SER A O 1
ATOM 2609 N N . ALA A 1 317 ? -14.754 -6.606 -14.316 1.00 98.00 317 ALA A N 1
ATOM 2610 C CA . ALA A 1 317 ? -14.080 -7.666 -13.569 1.00 98.00 317 ALA A CA 1
ATOM 2611 C C . ALA A 1 317 ? -13.450 -8.713 -14.505 1.00 98.00 317 ALA A C 1
ATOM 2613 O O . ALA A 1 317 ? -12.266 -9.024 -14.366 1.00 98.00 317 ALA A O 1
ATOM 2614 N N . LYS A 1 318 ? -14.196 -9.194 -15.510 1.00 98.25 318 LYS A N 1
ATOM 2615 C CA . LYS A 1 318 ? -13.709 -10.172 -16.500 1.00 98.25 318 LYS A CA 1
ATOM 2616 C C . LYS A 1 318 ? -12.529 -9.650 -17.325 1.00 98.25 318 LYS A C 1
ATOM 2618 O O . LYS A 1 318 ? -11.635 -10.434 -17.634 1.00 98.25 318 LYS A O 1
ATOM 2623 N N . ILE A 1 319 ? -12.468 -8.351 -17.635 1.00 97.88 319 ILE A N 1
ATOM 2624 C CA . ILE A 1 319 ? -11.312 -7.747 -18.327 1.00 97.88 319 ILE A CA 1
ATOM 2625 C C . ILE A 1 319 ? -10.045 -7.872 -17.472 1.00 97.88 319 ILE A C 1
ATOM 2627 O O . ILE A 1 319 ? -9.005 -8.328 -17.955 1.00 97.88 319 ILE A O 1
ATOM 2631 N N . TYR A 1 320 ? -10.122 -7.494 -16.194 1.00 98.00 320 TYR A N 1
ATOM 2632 C CA . TYR A 1 320 ? -8.975 -7.573 -15.288 1.00 98.00 320 TYR A CA 1
ATOM 2633 C C . TYR A 1 320 ? -8.569 -9.022 -15.005 1.00 98.00 320 TYR A C 1
ATOM 2635 O O . TYR A 1 320 ? -7.382 -9.349 -15.083 1.00 98.00 320 TYR A O 1
ATOM 2643 N N . LEU A 1 321 ? -9.543 -9.904 -14.765 1.00 98.44 321 LEU A N 1
ATOM 2644 C CA . LEU A 1 321 ? -9.315 -11.337 -14.582 1.00 98.44 321 LEU A CA 1
ATOM 2645 C C . LEU A 1 321 ? -8.678 -11.972 -15.825 1.00 98.44 321 LEU A C 1
ATOM 2647 O O . LEU A 1 321 ? -7.678 -12.668 -15.705 1.00 98.44 321 LEU A O 1
ATOM 2651 N N . GLY A 1 322 ? -9.166 -11.663 -17.028 1.00 98.12 322 GLY A N 1
ATOM 2652 C CA . GLY A 1 322 ? -8.602 -12.172 -18.282 1.00 98.12 322 GLY A CA 1
ATOM 2653 C C . GLY A 1 322 ? -7.182 -11.675 -18.577 1.00 98.12 322 GLY A C 1
ATOM 2654 O O . GLY A 1 322 ? -6.438 -12.302 -19.335 1.00 98.12 322 GLY A O 1
ATOM 2655 N N . LYS A 1 323 ? -6.770 -10.550 -17.980 1.00 97.50 323 LYS A N 1
ATOM 2656 C CA . LYS A 1 323 ? -5.371 -10.106 -18.001 1.00 97.50 323 LYS A CA 1
ATOM 2657 C C . LYS A 1 323 ? -4.526 -10.864 -16.975 1.00 97.50 323 LYS A C 1
ATOM 2659 O O . LYS A 1 323 ? -3.398 -11.240 -17.288 1.00 97.50 323 LYS A O 1
ATOM 2664 N N . LEU A 1 324 ? -5.063 -11.103 -15.779 1.00 98.00 324 LEU A N 1
ATOM 2665 C CA . LEU A 1 324 ? -4.397 -11.852 -14.709 1.00 98.00 324 LEU A CA 1
ATOM 2666 C C . LEU A 1 324 ? -4.243 -13.345 -15.017 1.00 98.00 324 LEU A C 1
ATOM 2668 O O . LEU A 1 324 ? -3.218 -13.919 -14.652 1.00 98.00 324 LEU A O 1
ATOM 2672 N N . SER A 1 325 ? -5.182 -13.950 -15.749 1.00 97.81 325 SER A N 1
ATOM 2673 C CA . SER A 1 325 ? -5.122 -15.357 -16.177 1.00 97.81 325 SER A CA 1
ATOM 2674 C C . SER A 1 325 ? -3.900 -15.681 -17.041 1.00 97.81 325 SER A C 1
ATOM 2676 O O . SER A 1 325 ? -3.503 -16.835 -17.157 1.00 97.81 325 SER A O 1
ATOM 2678 N N . LYS A 1 326 ? -3.261 -14.655 -17.616 1.00 96.75 326 LYS A N 1
ATOM 2679 C CA . LYS A 1 326 ? -2.047 -14.759 -18.439 1.00 96.75 326 LYS A CA 1
ATOM 2680 C C . LYS A 1 326 ? -0.756 -14.514 -17.649 1.00 96.75 326 LYS A C 1
ATOM 2682 O O . LYS A 1 326 ? 0.309 -14.376 -18.247 1.00 96.75 326 LYS A O 1
ATOM 2687 N N . THR A 1 327 ? -0.836 -14.382 -16.325 1.00 94.94 327 THR A N 1
ATOM 2688 C CA . THR A 1 327 ? 0.321 -14.121 -15.452 1.00 94.94 327 THR A CA 1
ATOM 2689 C C . THR A 1 327 ? 0.761 -15.382 -14.719 1.00 94.94 327 THR A C 1
ATOM 2691 O O . THR A 1 327 ? -0.038 -16.276 -14.485 1.00 94.94 327 THR A O 1
ATOM 2694 N N . LEU A 1 328 ? 2.030 -15.454 -14.313 1.00 93.38 328 LEU A N 1
ATOM 2695 C CA . LEU A 1 328 ? 2.573 -16.669 -13.697 1.00 93.38 328 LEU A CA 1
ATOM 2696 C C . LEU A 1 328 ? 1.966 -16.980 -12.316 1.00 93.38 328 LEU A C 1
ATOM 2698 O O . LEU A 1 328 ? 1.699 -18.136 -12.020 1.00 93.38 328 LEU A O 1
ATOM 2702 N N . PHE A 1 329 ? 1.758 -15.961 -11.475 1.00 94.00 329 PHE A N 1
ATOM 2703 C CA . PHE A 1 329 ? 1.416 -16.151 -10.056 1.00 94.00 329 PHE A CA 1
ATOM 2704 C C . PHE A 1 329 ? -0.052 -15.877 -9.710 1.00 94.00 329 PHE A C 1
ATOM 2706 O O . PHE A 1 329 ? -0.507 -16.276 -8.644 1.00 94.00 329 PHE A O 1
ATOM 2713 N N . HIS A 1 330 ? -0.800 -15.195 -10.585 1.00 95.75 330 HIS A N 1
ATOM 2714 C CA . HIS A 1 330 ? -2.205 -14.843 -10.341 1.00 95.75 330 HIS A CA 1
ATOM 2715 C C . HIS A 1 330 ? -3.171 -15.574 -11.274 1.00 95.75 330 HIS A C 1
ATOM 2717 O O . HIS A 1 330 ? -4.376 -15.351 -11.174 1.00 95.75 330 HIS A O 1
ATOM 2723 N N . ALA A 1 331 ? -2.667 -16.428 -12.173 1.00 97.31 331 ALA A N 1
ATOM 2724 C CA . ALA A 1 331 ? -3.509 -17.114 -13.146 1.00 97.31 331 ALA A CA 1
ATOM 2725 C C . ALA A 1 331 ? -4.535 -18.037 -12.495 1.00 97.31 331 ALA A C 1
ATOM 2727 O O . ALA A 1 331 ? -5.701 -17.979 -12.862 1.00 97.31 331 ALA A O 1
ATOM 2728 N N . GLU A 1 332 ? -4.122 -18.837 -11.511 1.00 97.88 332 GLU A N 1
ATOM 2729 C CA . GLU A 1 332 ? -5.019 -19.750 -10.798 1.00 97.88 332 GLU A CA 1
ATOM 2730 C C . GLU A 1 332 ? -6.158 -18.987 -10.115 1.00 97.88 332 GLU A C 1
ATOM 2732 O O . GLU A 1 332 ? -7.328 -19.244 -10.380 1.00 97.88 332 GLU A O 1
ATOM 2737 N N . TRP A 1 333 ? -5.820 -17.963 -9.323 1.00 97.19 333 TRP A N 1
ATOM 2738 C CA . TRP A 1 333 ? -6.810 -17.098 -8.680 1.00 97.19 333 TRP A CA 1
ATOM 2739 C C . TRP A 1 333 ? -7.776 -16.471 -9.696 1.00 97.19 333 TRP A C 1
ATOM 2741 O O . TRP A 1 333 ? -8.983 -16.437 -9.466 1.00 97.19 333 TRP A O 1
ATOM 2751 N N . ALA A 1 334 ? -7.259 -15.992 -10.832 1.00 98.31 334 ALA A N 1
ATOM 2752 C CA . ALA A 1 334 ? -8.076 -15.354 -11.855 1.00 98.31 334 ALA A CA 1
ATOM 2753 C C . ALA A 1 334 ? -8.992 -16.339 -12.592 1.00 98.31 334 ALA A C 1
ATOM 2755 O O . ALA A 1 334 ? -10.156 -16.018 -12.819 1.00 98.31 334 ALA A O 1
ATOM 2756 N N . ASN A 1 335 ? -8.489 -17.524 -12.944 1.00 98.38 335 ASN A N 1
ATOM 2757 C CA . ASN A 1 335 ? -9.267 -18.566 -13.612 1.00 98.38 335 ASN A CA 1
ATOM 2758 C C . ASN A 1 335 ? -10.375 -19.095 -12.699 1.00 98.38 335 ASN A C 1
ATOM 2760 O O . ASN A 1 335 ? -11.516 -19.164 -13.138 1.00 98.38 335 ASN A O 1
ATOM 2764 N N . ASN A 1 336 ? -10.087 -19.313 -11.411 1.00 97.81 336 ASN A N 1
ATOM 2765 C CA . ASN A 1 336 ? -11.099 -19.718 -10.433 1.00 97.81 336 ASN A CA 1
ATOM 2766 C C . ASN A 1 336 ? -12.278 -18.729 -10.396 1.00 97.81 336 ASN A C 1
ATOM 2768 O O . ASN A 1 336 ? -13.435 -19.138 -10.433 1.00 97.81 336 ASN A O 1
ATOM 2772 N N . TYR A 1 337 ? -12.006 -17.418 -10.377 1.00 98.00 337 TYR A N 1
ATOM 2773 C CA . TYR A 1 337 ? -13.068 -16.406 -10.425 1.00 98.00 337 TYR A CA 1
ATOM 2774 C C . TYR A 1 337 ? -13.753 -16.306 -11.793 1.00 98.00 337 TYR A C 1
ATOM 2776 O O . TYR A 1 337 ? -14.950 -16.033 -11.846 1.00 98.00 337 TYR A O 1
ATOM 2784 N N . LEU A 1 338 ? -13.039 -16.523 -12.902 1.00 98.25 338 LEU A N 1
ATOM 2785 C CA . LEU A 1 338 ? -13.658 -16.573 -14.232 1.00 98.25 338 LEU A CA 1
ATOM 2786 C C . LEU A 1 338 ? -14.651 -17.731 -14.349 1.00 98.25 338 LEU A C 1
ATOM 2788 O O . LEU A 1 338 ? -15.727 -17.524 -14.910 1.00 98.25 338 LEU A O 1
ATOM 2792 N N . ASP A 1 339 ? -14.313 -18.898 -13.804 1.00 97.31 339 ASP A N 1
ATOM 2793 C CA . ASP A 1 339 ? -15.175 -20.081 -13.794 1.00 97.31 339 ASP A CA 1
ATOM 2794 C C . ASP A 1 339 ? -16.372 -19.873 -12.859 1.00 97.31 339 ASP A C 1
ATOM 2796 O O . ASP A 1 339 ? -17.519 -20.065 -13.267 1.00 97.31 339 ASP A O 1
ATOM 2800 N N . LEU A 1 340 ? -16.136 -19.354 -11.647 1.00 96.62 340 LEU A N 1
ATOM 2801 C CA . LEU A 1 340 ? -17.209 -18.997 -10.711 1.00 96.62 340 LEU A CA 1
ATOM 2802 C C . LEU A 1 340 ? -18.198 -18.000 -11.320 1.00 96.62 340 LEU A C 1
ATOM 2804 O O . LEU A 1 340 ? -19.401 -18.173 -11.177 1.00 96.62 340 LEU A O 1
ATOM 2808 N N . LEU A 1 341 ? -17.722 -16.986 -12.047 1.00 96.81 341 LEU A N 1
ATOM 2809 C CA . LEU A 1 341 ? -18.583 -16.000 -12.710 1.00 96.81 341 LEU A CA 1
ATOM 2810 C C . LEU A 1 341 ? -19.385 -16.566 -13.892 1.00 96.81 341 LEU A C 1
ATOM 2812 O O . LEU A 1 341 ? -20.290 -15.883 -14.380 1.00 96.81 341 LEU A O 1
ATOM 2816 N N . GLN A 1 342 ? -19.042 -17.754 -14.398 1.00 94.69 342 GLN A N 1
ATOM 2817 C CA . GLN A 1 342 ? -19.857 -18.462 -15.389 1.00 94.69 342 GLN A CA 1
ATOM 2818 C C . GLN A 1 342 ? -20.995 -19.229 -14.715 1.00 94.69 342 GLN A C 1
ATOM 2820 O O . GLN A 1 342 ? -22.118 -19.197 -15.212 1.00 94.69 342 GLN A O 1
ATOM 2825 N N . THR A 1 343 ? -20.719 -19.886 -13.586 1.00 95.12 343 THR A N 1
ATOM 2826 C CA . THR A 1 343 ? -21.696 -20.728 -12.878 1.00 95.12 343 THR A CA 1
ATOM 2827 C C . THR A 1 343 ? -22.597 -19.944 -11.925 1.00 95.12 343 THR A C 1
ATOM 2829 O O . THR A 1 343 ? -23.779 -20.244 -11.804 1.00 95.12 343 THR A O 1
ATOM 2832 N N . ASP A 1 344 ? -22.049 -18.932 -11.255 1.00 95.00 344 ASP A N 1
ATOM 2833 C CA . ASP A 1 344 ? -22.724 -18.064 -10.290 1.00 95.00 344 ASP A CA 1
ATOM 2834 C C . ASP A 1 344 ? -22.303 -16.599 -10.529 1.00 95.00 344 ASP A C 1
ATOM 2836 O O . ASP A 1 344 ? -21.430 -16.066 -9.835 1.00 95.00 344 ASP A O 1
ATOM 2840 N N . PRO A 1 345 ? -22.926 -15.905 -11.506 1.00 92.31 345 PRO A N 1
ATOM 2841 C CA . PRO A 1 345 ? -22.662 -14.486 -11.757 1.00 92.31 345 PRO A CA 1
ATOM 2842 C C . PRO A 1 345 ? -22.917 -13.601 -10.528 1.00 92.31 345 PRO A C 1
ATOM 2844 O O . PRO A 1 345 ? -22.326 -12.530 -10.390 1.00 92.31 345 PRO A O 1
ATOM 2847 N N . GLY A 1 346 ? -23.800 -14.049 -9.631 1.00 91.75 346 GLY A N 1
ATOM 2848 C CA . GLY A 1 346 ? -24.118 -13.369 -8.385 1.00 91.75 346 GLY A CA 1
ATOM 2849 C C . GLY A 1 346 ? -23.051 -13.544 -7.308 1.00 91.75 346 GLY A C 1
ATOM 2850 O O . GLY A 1 346 ? -23.068 -12.780 -6.346 1.00 91.75 346 GLY A O 1
ATOM 2851 N N . LEU A 1 347 ? -22.114 -14.489 -7.449 1.00 95.56 347 LEU A N 1
ATOM 2852 C CA . LEU A 1 347 ? -21.126 -14.858 -6.426 1.00 95.56 347 LEU A CA 1
ATOM 2853 C C . LEU A 1 347 ? -21.779 -15.083 -5.050 1.00 95.56 347 LEU A C 1
ATOM 2855 O O . LEU A 1 347 ? -21.241 -14.690 -4.014 1.00 95.56 347 LEU A O 1
ATOM 2859 N N . SER A 1 348 ? -22.981 -15.657 -5.038 1.00 93.62 348 SER A N 1
ATOM 2860 C CA . SER A 1 348 ? -23.793 -15.913 -3.845 1.00 93.62 348 SER A CA 1
ATOM 2861 C C . SER A 1 348 ? -23.090 -16.829 -2.837 1.00 93.62 348 SER A C 1
ATOM 2863 O O . SER A 1 348 ? -23.187 -16.603 -1.631 1.00 93.62 348 SER A O 1
ATOM 2865 N N . GLY A 1 349 ? -22.317 -17.806 -3.325 1.00 93.00 349 GLY A N 1
ATOM 2866 C CA . GLY A 1 349 ? -21.522 -18.711 -2.490 1.00 93.00 349 GLY A CA 1
ATOM 2867 C C . GLY A 1 349 ? -20.197 -18.129 -1.975 1.00 93.00 349 GLY A C 1
ATOM 2868 O O . GLY A 1 349 ? -19.598 -18.694 -1.055 1.00 93.00 349 GLY A O 1
ATOM 2869 N N . ASP A 1 350 ? -19.722 -17.008 -2.528 1.00 96.62 350 ASP A N 1
ATOM 2870 C CA . ASP A 1 350 ? -18.446 -16.403 -2.132 1.00 96.62 350 ASP A CA 1
ATOM 2871 C C . ASP A 1 350 ? -18.619 -15.534 -0.879 1.00 96.62 350 ASP A C 1
ATOM 2873 O O . ASP A 1 350 ? -18.998 -14.362 -0.934 1.00 96.62 350 ASP A O 1
ATOM 2877 N N . LYS A 1 351 ? -18.286 -16.111 0.280 1.00 96.25 351 LYS A N 1
ATOM 2878 C CA . LYS A 1 351 ? -18.393 -15.434 1.581 1.00 96.25 351 LYS A CA 1
ATOM 2879 C C . LYS A 1 351 ? -17.612 -14.120 1.647 1.00 96.25 351 LYS A C 1
ATOM 2881 O O . LYS A 1 351 ? -18.044 -13.208 2.347 1.00 96.25 351 LYS A O 1
ATOM 2886 N N . TYR A 1 352 ? -16.477 -14.012 0.957 1.00 95.06 352 TYR A N 1
ATOM 2887 C CA . TYR A 1 352 ? -15.647 -12.812 1.009 1.00 95.06 352 TYR A CA 1
ATOM 2888 C C . TYR A 1 352 ? -16.274 -11.671 0.205 1.00 95.06 352 TYR A C 1
ATOM 2890 O O . TYR A 1 352 ? -16.385 -10.554 0.710 1.00 95.06 352 TYR A O 1
ATOM 2898 N N . ILE A 1 353 ? -16.766 -11.957 -1.002 1.00 96.75 353 ILE A N 1
ATOM 2899 C CA . ILE A 1 353 ? -17.497 -10.984 -1.822 1.00 96.75 353 ILE A CA 1
ATOM 2900 C C . ILE A 1 353 ? -18.787 -10.547 -1.128 1.00 96.75 353 ILE A C 1
ATOM 2902 O O . ILE A 1 353 ? -19.065 -9.350 -1.068 1.00 96.75 353 ILE A O 1
ATOM 2906 N N . GLN A 1 354 ? -19.553 -11.487 -0.565 1.00 96.25 354 GLN A N 1
ATOM 2907 C CA . GLN A 1 354 ? -20.788 -11.162 0.156 1.00 96.25 354 GLN A CA 1
ATOM 2908 C C . GLN A 1 354 ? -20.518 -10.316 1.404 1.00 96.25 354 GLN A C 1
ATOM 2910 O O . GLN A 1 354 ? -21.246 -9.360 1.669 1.00 96.25 354 GLN A O 1
ATOM 2915 N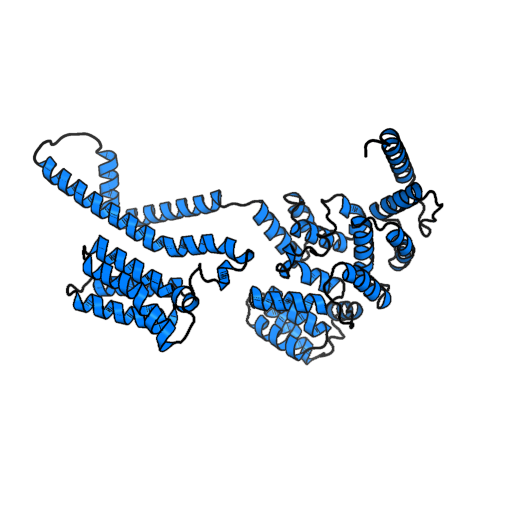 N . HIS A 1 355 ? -19.436 -10.604 2.130 1.00 95.62 355 HIS A N 1
ATOM 2916 C CA . HIS A 1 355 ? -19.000 -9.769 3.244 1.00 95.62 355 HIS A CA 1
ATOM 2917 C C . HIS A 1 355 ? -18.646 -8.347 2.789 1.00 95.62 355 HIS A C 1
ATOM 2919 O O . HIS A 1 355 ? -19.141 -7.385 3.361 1.00 95.62 355 HIS A O 1
ATOM 2925 N N . LEU A 1 356 ? -17.859 -8.178 1.723 1.00 95.75 356 LEU A N 1
ATOM 2926 C CA . LEU A 1 356 ? -17.540 -6.837 1.219 1.00 95.75 356 LEU A CA 1
ATOM 2927 C C . LEU A 1 356 ? -18.784 -6.085 0.719 1.00 95.75 356 LEU A C 1
ATOM 2929 O O . LEU A 1 356 ? -18.887 -4.877 0.921 1.00 95.75 356 LEU A O 1
ATOM 2933 N N . ARG A 1 357 ? -19.755 -6.779 0.114 1.00 95.38 357 ARG A N 1
ATOM 2934 C CA . ARG A 1 357 ? -21.035 -6.180 -0.300 1.00 95.38 357 ARG A CA 1
ATOM 2935 C C . ARG A 1 357 ? -21.882 -5.714 0.879 1.00 95.38 357 ARG A C 1
ATOM 2937 O O . ARG A 1 357 ? -22.524 -4.675 0.768 1.00 95.38 357 ARG A O 1
ATOM 2944 N N . SER A 1 358 ? -21.866 -6.430 2.004 1.00 94.44 358 SER A N 1
ATOM 2945 C CA . SER A 1 358 ? -22.593 -5.995 3.204 1.00 94.44 358 SER A CA 1
ATOM 2946 C C . SER A 1 358 ? -21.968 -4.763 3.871 1.00 94.44 358 SER A C 1
ATOM 2948 O O . SER A 1 358 ? -22.651 -4.055 4.612 1.00 94.44 358 SER A O 1
ATOM 2950 N N . LEU A 1 359 ? -20.691 -4.481 3.593 1.00 93.88 359 LEU A N 1
ATOM 2951 C CA . LEU A 1 359 ? -19.986 -3.277 4.043 1.00 93.88 359 LEU A CA 1
ATOM 2952 C C . LEU A 1 359 ? -20.037 -2.128 3.025 1.00 93.88 359 LEU A C 1
ATOM 2954 O O . LEU A 1 359 ? -19.879 -0.973 3.413 1.00 93.88 359 LEU A O 1
ATOM 2958 N N . TYR A 1 360 ? -20.222 -2.430 1.736 1.00 92.69 360 TYR A N 1
ATOM 2959 C CA . TYR A 1 360 ? -20.124 -1.460 0.645 1.00 92.69 360 TYR A CA 1
ATOM 2960 C C . TYR A 1 360 ? -21.089 -0.288 0.838 1.00 92.69 360 TYR A C 1
ATOM 2962 O O . TYR A 1 360 ? -22.287 -0.498 0.950 1.00 92.69 360 TYR A O 1
ATOM 2970 N N . LEU A 1 361 ? -20.604 0.952 0.842 1.00 87.00 361 LEU A N 1
ATOM 2971 C CA . LEU A 1 361 ? -21.445 2.150 0.846 1.00 87.00 361 LEU A CA 1
ATOM 2972 C C . LEU A 1 361 ? -21.804 2.576 -0.588 1.00 87.00 361 LEU A C 1
ATOM 2974 O O . LEU A 1 361 ? -20.929 2.993 -1.342 1.00 87.00 361 LEU A O 1
ATOM 2978 N N . ASP A 1 362 ? -23.094 2.521 -0.944 1.00 74.12 362 ASP A N 1
ATOM 2979 C CA . ASP A 1 362 ? -23.580 2.836 -2.305 1.00 74.12 362 ASP A CA 1
ATOM 2980 C C . ASP A 1 362 ? -23.609 4.346 -2.617 1.00 74.12 362 ASP A C 1
ATOM 2982 O O . ASP A 1 362 ? -23.849 4.745 -3.754 1.00 74.12 362 ASP A O 1
ATOM 2986 N N . LYS A 1 363 ? -23.389 5.205 -1.613 1.00 70.25 363 LYS A N 1
ATOM 2987 C CA . LYS A 1 363 ? -23.363 6.664 -1.780 1.00 70.25 363 LYS A CA 1
ATOM 2988 C C . LYS A 1 363 ? -21.990 7.126 -2.265 1.00 70.25 363 LYS A C 1
ATOM 2990 O O . LYS A 1 363 ? -20.959 6.669 -1.774 1.00 70.25 363 LYS A O 1
ATOM 2995 N N . ASP A 1 364 ? -21.972 8.096 -3.174 1.00 64.50 364 ASP A N 1
ATOM 2996 C CA . ASP A 1 364 ? -20.730 8.740 -3.596 1.00 64.50 364 ASP A CA 1
ATOM 2997 C C . ASP A 1 364 ? -20.138 9.581 -2.455 1.00 64.50 364 ASP A C 1
ATOM 2999 O O . ASP A 1 364 ? -20.714 10.577 -2.014 1.00 64.50 364 ASP A O 1
ATOM 3003 N N . CYS A 1 365 ? -18.961 9.178 -1.970 1.00 59.41 365 CYS A N 1
ATOM 3004 C CA . CYS A 1 365 ? -18.208 9.904 -0.949 1.00 59.41 365 CYS A CA 1
ATOM 3005 C C . C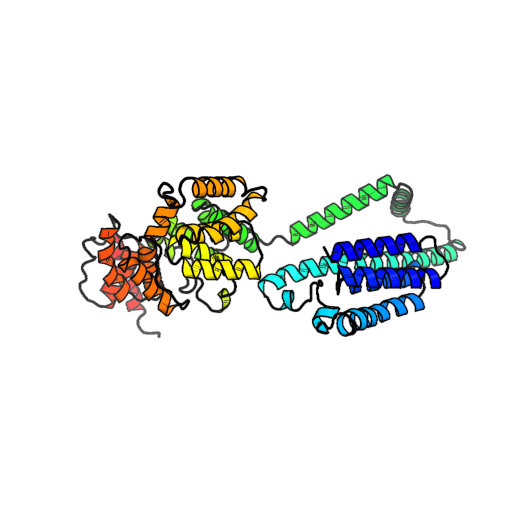YS A 1 365 ? -17.103 10.748 -1.595 1.00 59.41 365 CYS A C 1
ATOM 3007 O O . CYS A 1 365 ? -16.323 10.239 -2.400 1.00 59.41 365 CYS A O 1
ATOM 3009 N N . LEU A 1 366 ? -16.974 12.022 -1.202 1.00 56.06 366 LEU A N 1
ATOM 3010 C CA . LEU A 1 366 ? -15.851 12.864 -1.637 1.00 56.06 366 LEU A CA 1
ATOM 3011 C C . LEU A 1 366 ? -14.624 12.671 -0.721 1.00 56.06 366 LEU A C 1
ATOM 3013 O O . LEU A 1 366 ? -14.728 12.469 0.489 1.00 56.06 366 LEU A O 1
ATOM 3017 N N . THR A 1 367 ? -13.427 12.777 -1.294 1.00 55.94 367 THR A N 1
ATOM 3018 C CA . THR A 1 367 ? -12.149 12.468 -0.631 1.00 55.94 367 THR A CA 1
ATOM 3019 C C . THR A 1 367 ? -11.596 13.659 0.176 1.00 55.94 367 THR A C 1
ATOM 3021 O O . THR A 1 367 ? -10.593 14.264 -0.207 1.00 55.94 367 THR A O 1
ATOM 3024 N N . HIS A 1 368 ? -12.233 14.046 1.289 1.00 57.94 368 HIS A N 1
ATOM 3025 C CA . HIS A 1 368 ? -11.720 15.106 2.183 1.00 57.94 368 HIS A CA 1
ATOM 3026 C C . HIS A 1 368 ? -11.700 14.668 3.659 1.00 57.94 368 HIS A C 1
ATOM 3028 O O . HIS A 1 368 ? -12.590 13.956 4.104 1.00 57.94 368 HIS A O 1
ATOM 3034 N N . SER A 1 369 ? -10.713 15.113 4.456 1.00 55.25 369 SER A N 1
ATOM 3035 C CA . SER A 1 369 ? -10.548 14.665 5.860 1.00 55.25 369 SER A CA 1
ATOM 3036 C C . SER A 1 369 ? -11.788 14.906 6.738 1.00 55.25 369 SER A C 1
ATOM 3038 O O . SER A 1 369 ? -12.202 14.004 7.456 1.00 55.25 369 SER A O 1
ATOM 3040 N N . LEU A 1 370 ? -12.440 16.072 6.643 1.00 55.81 370 LEU A N 1
ATOM 3041 C CA . LEU A 1 370 ? -13.717 16.339 7.334 1.00 55.81 370 LEU A CA 1
ATOM 3042 C C . LEU A 1 370 ? -14.847 15.408 6.869 1.00 55.81 370 LEU A C 1
ATOM 3044 O O . LEU A 1 370 ? -15.739 15.083 7.646 1.00 55.81 370 LEU A O 1
ATOM 3048 N N . LEU A 1 371 ? -14.784 14.939 5.623 1.00 74.38 371 LEU A N 1
ATOM 3049 C CA . LEU A 1 371 ? -15.732 13.975 5.087 1.00 74.38 371 LEU A CA 1
ATOM 3050 C C . LEU A 1 371 ? -15.484 12.556 5.592 1.00 74.38 371 LEU A C 1
ATOM 3052 O O . LEU A 1 371 ? -16.448 11.822 5.728 1.00 74.38 371 LEU A O 1
ATOM 3056 N N . MET A 1 372 ? -14.247 12.181 5.938 1.00 85.56 372 MET A N 1
ATOM 3057 C CA . MET A 1 372 ? -13.966 10.826 6.431 1.00 85.56 372 MET A CA 1
ATOM 3058 C C . MET A 1 372 ? -14.724 10.498 7.718 1.00 85.56 372 MET A C 1
ATOM 3060 O O . MET A 1 372 ? -15.166 9.368 7.878 1.00 85.56 372 MET A O 1
ATOM 3064 N N . GLU A 1 373 ? -14.916 11.465 8.622 1.00 91.12 373 GLU A N 1
ATOM 3065 C CA . GLU A 1 373 ? -15.774 11.254 9.798 1.00 91.12 373 GLU A CA 1
ATOM 3066 C C . GLU A 1 373 ? -17.218 10.955 9.376 1.00 91.12 373 GLU A C 1
ATOM 3068 O O . GLU A 1 373 ? -17.794 9.962 9.810 1.00 91.12 373 GLU A O 1
ATOM 3073 N N . LYS A 1 374 ? -17.776 11.785 8.486 1.00 90.12 374 LYS A N 1
ATOM 3074 C CA . LYS A 1 374 ? -19.133 11.610 7.963 1.00 90.12 374 LYS A CA 1
ATOM 3075 C C . LYS A 1 374 ? -19.296 10.255 7.272 1.00 90.12 374 LYS A C 1
ATOM 3077 O O . LYS A 1 374 ? -20.264 9.558 7.528 1.00 90.12 374 LYS A O 1
ATOM 3082 N N . THR A 1 375 ? -18.327 9.857 6.456 1.00 91.12 375 THR A N 1
ATOM 3083 C CA . THR A 1 375 ? -18.332 8.575 5.751 1.00 91.12 375 THR A CA 1
ATOM 3084 C C . THR A 1 375 ? -18.290 7.381 6.708 1.00 91.12 375 THR A C 1
ATOM 3086 O O . THR A 1 375 ? -19.010 6.411 6.495 1.00 91.12 375 THR A O 1
ATOM 3089 N N . LEU A 1 376 ? -17.493 7.439 7.782 1.00 94.00 376 LEU A N 1
ATOM 3090 C CA . LEU A 1 376 ? -17.480 6.386 8.807 1.00 94.00 376 LEU A CA 1
ATOM 3091 C C . LEU A 1 376 ? -18.824 6.291 9.544 1.00 94.00 376 LEU A C 1
ATOM 3093 O O . LEU A 1 376 ? -19.288 5.188 9.817 1.00 94.00 376 LEU A O 1
ATOM 3097 N N . LEU A 1 377 ? -19.469 7.426 9.823 1.00 93.69 377 LEU A N 1
ATOM 3098 C CA . LEU A 1 377 ? -20.814 7.451 10.404 1.00 93.69 377 LEU A CA 1
ATOM 3099 C C . LEU A 1 377 ? -21.860 6.873 9.437 1.00 93.69 377 LEU A C 1
ATOM 3101 O O . LEU A 1 377 ? -22.638 6.020 9.844 1.00 93.69 377 LEU A O 1
ATOM 3105 N N . GLU A 1 378 ? -21.830 7.248 8.156 1.00 92.44 378 GLU A N 1
ATOM 3106 C CA . GLU A 1 378 ? -22.723 6.701 7.119 1.00 92.44 378 GLU A CA 1
ATOM 3107 C C . GLU A 1 378 ? -22.556 5.178 6.949 1.00 92.44 378 GLU A C 1
ATOM 3109 O O . GLU A 1 378 ? -23.539 4.462 6.747 1.00 92.44 378 GLU A O 1
ATOM 3114 N N . LEU A 1 379 ? -21.328 4.659 7.071 1.00 93.94 379 LEU A N 1
ATOM 3115 C CA . LEU A 1 379 ? -21.067 3.215 7.083 1.00 93.94 379 LEU A CA 1
ATOM 3116 C C . LEU A 1 379 ? -21.723 2.522 8.281 1.00 93.94 379 LEU A C 1
ATOM 3118 O O . LEU A 1 379 ? -22.291 1.446 8.114 1.00 93.94 379 LEU A O 1
ATOM 3122 N N . LEU A 1 380 ? -21.664 3.134 9.466 1.00 94.31 380 LEU A N 1
ATOM 3123 C CA . LEU A 1 380 ? -22.290 2.607 10.683 1.00 94.31 380 LEU A CA 1
ATOM 3124 C C . LEU A 1 380 ? -23.816 2.742 10.678 1.00 94.31 380 LEU A C 1
ATOM 3126 O O . LEU A 1 380 ? -24.497 1.926 11.291 1.00 94.31 380 LEU A O 1
ATOM 3130 N N . GLU A 1 381 ? -24.362 3.752 9.999 1.00 92.88 381 GLU A N 1
ATOM 3131 C CA . GLU A 1 381 ? -25.802 3.880 9.749 1.00 92.88 381 GLU A CA 1
ATOM 3132 C C . GLU A 1 381 ? -26.296 2.784 8.801 1.00 92.88 381 GLU A C 1
ATOM 3134 O O . GLU A 1 381 ? -27.338 2.182 9.052 1.00 92.88 381 GLU A O 1
ATOM 3139 N N . LYS A 1 382 ? -25.544 2.498 7.727 1.00 91.56 382 LYS A N 1
ATOM 3140 C CA . LYS A 1 382 ? -25.873 1.415 6.786 1.00 91.56 382 LYS A CA 1
ATOM 3141 C C . LYS A 1 382 ? -25.721 0.038 7.434 1.00 91.56 382 LYS A C 1
ATOM 3143 O O . LYS A 1 382 ? -26.550 -0.841 7.212 1.00 91.56 382 LYS A O 1
ATOM 3148 N N . ASN A 1 383 ? -24.644 -0.162 8.184 1.00 93.12 383 ASN A N 1
ATOM 3149 C CA . ASN A 1 383 ? -24.319 -1.426 8.824 1.00 93.12 383 ASN A CA 1
ATOM 3150 C C . ASN A 1 383 ? -23.719 -1.167 10.211 1.00 93.12 383 ASN A C 1
ATOM 3152 O O . ASN A 1 383 ? -22.514 -0.948 10.357 1.00 93.12 383 ASN A O 1
ATOM 3156 N N . SER A 1 384 ? -24.562 -1.251 11.243 1.00 92.69 384 SER A N 1
ATOM 3157 C CA . SER A 1 384 ? -24.147 -1.069 12.639 1.00 92.69 384 SER A CA 1
ATOM 3158 C C . SER A 1 384 ? -23.127 -2.110 13.105 1.00 92.69 384 SER A C 1
ATOM 3160 O O . SER A 1 384 ? -22.402 -1.860 14.059 1.00 92.69 384 SER A O 1
ATOM 3162 N N . GLN A 1 385 ? -23.013 -3.238 12.398 1.00 94.25 385 GLN A N 1
ATOM 3163 C CA . GLN A 1 385 ? -22.052 -4.311 12.652 1.00 94.25 385 GLN A CA 1
ATOM 3164 C C . GLN A 1 385 ? -20.718 -4.118 11.899 1.00 94.25 385 GLN A C 1
ATOM 3166 O O . GLN A 1 385 ? -19.842 -4.985 11.950 1.00 94.25 385 GLN A O 1
ATOM 3171 N N . ASN A 1 386 ? -20.499 -2.974 11.234 1.00 96.25 386 ASN A N 1
ATOM 3172 C CA . ASN A 1 386 ? -19.208 -2.633 10.631 1.00 96.25 386 ASN A CA 1
ATOM 3173 C C . ASN A 1 386 ? -18.178 -2.227 11.701 1.00 96.25 386 ASN A C 1
ATOM 3175 O O . ASN A 1 386 ? -17.944 -1.047 11.985 1.00 96.25 386 ASN A O 1
ATOM 3179 N N . ARG A 1 387 ? -17.525 -3.238 12.277 1.00 96.56 387 ARG A N 1
ATOM 3180 C CA . ARG A 1 387 ? -16.535 -3.068 13.345 1.00 96.56 387 ARG A CA 1
ATOM 3181 C C . ARG A 1 387 ? -15.349 -2.198 12.934 1.00 96.56 387 ARG A C 1
ATOM 3183 O O . ARG A 1 387 ? -14.878 -1.405 13.746 1.00 96.56 387 ARG A O 1
ATOM 3190 N N . MET A 1 388 ? -14.881 -2.300 11.688 1.00 97.25 388 MET A N 1
ATOM 3191 C CA . MET A 1 388 ? -13.750 -1.492 11.223 1.00 97.25 388 MET A CA 1
ATOM 3192 C C . MET A 1 388 ? -14.105 -0.012 11.188 1.00 97.25 388 MET A C 1
ATOM 3194 O O . MET A 1 388 ? -13.324 0.805 11.671 1.00 97.25 388 MET A O 1
ATOM 3198 N N . ALA A 1 389 ? -15.290 0.331 10.671 1.00 97.12 389 ALA A N 1
ATOM 3199 C CA . ALA A 1 389 ? -15.762 1.710 10.650 1.00 97.12 389 ALA A CA 1
ATOM 3200 C C . ALA A 1 389 ? -15.866 2.288 12.070 1.00 97.12 389 ALA A C 1
ATOM 3202 O O . ALA A 1 389 ? -15.414 3.409 12.306 1.00 97.12 389 ALA A O 1
ATOM 3203 N N . PHE A 1 390 ? -16.380 1.502 13.021 1.00 97.50 390 PHE A N 1
ATOM 3204 C CA . PHE A 1 390 ? -16.454 1.890 14.428 1.00 97.50 390 PHE A CA 1
ATOM 3205 C C . PHE A 1 390 ? -15.068 2.103 15.047 1.00 97.50 390 PHE A C 1
ATOM 3207 O O . PHE A 1 390 ? -14.779 3.196 15.535 1.00 97.50 390 PHE A O 1
ATOM 3214 N N . GLU A 1 391 ? -14.181 1.106 15.000 1.00 97.81 391 GLU A N 1
ATOM 3215 C CA . GLU A 1 391 ? -12.873 1.216 15.654 1.00 97.81 391 GLU A CA 1
ATOM 3216 C C . GLU A 1 391 ? -12.008 2.331 15.033 1.00 97.81 391 GLU A C 1
ATOM 3218 O O . GLU A 1 391 ? -11.322 3.056 15.760 1.00 97.81 391 GLU A O 1
ATOM 3223 N N . TYR A 1 392 ? -12.075 2.531 13.709 1.00 97.31 392 TYR A N 1
ATOM 3224 C CA . TYR A 1 392 ? -11.386 3.639 13.036 1.00 97.31 392 TYR A CA 1
ATOM 3225 C C . TYR A 1 392 ? -11.997 5.007 13.368 1.00 97.31 392 TYR A C 1
ATOM 3227 O O . TYR A 1 392 ? -11.256 5.990 13.467 1.00 97.31 392 TYR A O 1
ATOM 3235 N N . LEU A 1 393 ? -13.315 5.100 13.572 1.00 96.94 393 LEU A N 1
ATOM 3236 C CA . LEU A 1 393 ? -13.967 6.326 14.043 1.00 96.94 393 LEU A CA 1
ATOM 3237 C C . LEU A 1 393 ? -13.493 6.685 15.457 1.00 96.94 393 LEU A C 1
ATOM 3239 O O . LEU A 1 393 ? -13.099 7.826 15.708 1.00 96.94 393 LEU A O 1
ATOM 3243 N N . MET A 1 394 ? -13.445 5.698 16.354 1.00 97.69 394 MET A N 1
ATOM 3244 C CA . MET A 1 394 ? -12.950 5.869 17.723 1.00 97.69 394 MET A CA 1
ATOM 3245 C C . MET A 1 394 ? -11.475 6.285 17.740 1.00 97.69 394 MET A C 1
ATOM 3247 O O . MET A 1 394 ? -11.120 7.272 18.390 1.00 97.69 394 MET A O 1
ATOM 3251 N N . ALA A 1 395 ? -10.625 5.609 16.959 1.00 97.44 395 ALA A N 1
ATOM 3252 C CA . ALA A 1 395 ? -9.224 5.985 16.774 1.00 97.44 395 ALA A CA 1
ATOM 3253 C C . ALA A 1 395 ? -9.080 7.431 16.279 1.00 97.44 395 ALA A C 1
ATOM 3255 O O . ALA A 1 395 ? -8.309 8.216 16.835 1.00 97.44 395 ALA A O 1
ATOM 3256 N N . ARG A 1 396 ? -9.870 7.820 15.271 1.00 95.56 396 ARG A N 1
ATOM 3257 C CA . ARG A 1 396 ? -9.878 9.184 14.736 1.00 95.56 396 ARG A CA 1
ATOM 3258 C C . ARG A 1 396 ? -10.255 10.210 15.803 1.00 95.56 396 ARG A C 1
ATOM 3260 O O . ARG A 1 396 ? -9.606 11.256 15.870 1.00 95.56 396 ARG A O 1
ATOM 3267 N N . TYR A 1 397 ? -11.272 9.951 16.623 1.00 96.75 397 TYR A N 1
ATOM 3268 C CA . TYR A 1 397 ? -11.660 10.878 17.686 1.00 96.75 397 TYR A CA 1
ATOM 3269 C C . TYR A 1 397 ? -10.580 11.040 18.751 1.00 96.75 397 TYR A C 1
ATOM 3271 O O . TYR A 1 397 ? -10.308 12.176 19.143 1.00 96.75 397 TYR A O 1
ATOM 3279 N N . MET A 1 398 ? -9.918 9.954 19.156 1.00 96.69 398 MET A N 1
ATOM 3280 C CA . MET A 1 398 ? -8.797 10.026 20.096 1.00 96.69 398 MET A CA 1
ATOM 3281 C C . MET A 1 398 ? -7.612 10.806 19.502 1.00 96.69 398 MET A C 1
ATOM 3283 O O . MET A 1 398 ? -7.115 11.736 20.135 1.00 96.69 398 MET A O 1
ATOM 3287 N N . LEU A 1 399 ? -7.223 10.522 18.251 1.00 95.12 399 LEU A N 1
ATOM 3288 C CA . LEU A 1 399 ? -6.128 11.222 17.558 1.00 95.12 399 LEU A CA 1
ATOM 3289 C C . LEU A 1 399 ? -6.378 12.730 17.417 1.00 95.12 399 LEU A C 1
ATOM 3291 O O . LEU A 1 399 ? -5.463 13.534 17.585 1.00 95.12 399 LEU A O 1
ATOM 3295 N N . ASN A 1 400 ? -7.620 13.123 17.128 1.00 93.50 400 ASN A N 1
ATOM 3296 C CA . ASN A 1 400 ? -8.005 14.525 16.938 1.00 93.50 400 ASN A CA 1
ATOM 3297 C C . ASN A 1 400 ? -8.490 15.205 18.230 1.00 93.50 400 ASN A C 1
ATOM 3299 O O . ASN A 1 400 ? -8.969 16.335 18.179 1.00 93.50 400 ASN A O 1
ATOM 3303 N N . LYS A 1 401 ? -8.372 14.541 19.390 1.00 93.50 401 LYS A N 1
ATOM 3304 C CA . LYS A 1 401 ? -8.796 15.058 20.706 1.00 93.50 401 LYS A CA 1
ATOM 3305 C C . LYS A 1 401 ? -10.291 15.417 20.782 1.00 93.50 401 LYS A C 1
ATOM 3307 O O . LYS A 1 401 ? -10.709 16.203 21.630 1.00 93.50 401 LYS A O 1
ATOM 3312 N N . HIS A 1 402 ? -11.125 14.815 19.936 1.00 94.44 402 HIS A N 1
ATOM 3313 C CA . HIS A 1 402 ? -12.580 14.999 19.929 1.00 94.44 402 HIS A CA 1
ATOM 3314 C C . HIS A 1 402 ? -13.262 14.074 20.948 1.00 94.44 402 HIS A C 1
ATOM 3316 O O . HIS A 1 402 ? -14.159 13.299 20.612 1.00 94.44 402 HIS A O 1
ATOM 3322 N N . LEU A 1 403 ? -12.839 14.159 22.213 1.00 93.44 403 LEU A N 1
ATOM 3323 C CA . LEU A 1 403 ? -13.243 13.214 23.257 1.00 93.44 403 LEU A CA 1
ATOM 3324 C C . LEU A 1 403 ? -14.753 13.230 23.552 1.00 93.44 403 LEU A C 1
ATOM 3326 O O . LEU A 1 403 ? -15.318 12.195 23.874 1.00 93.44 403 LEU A O 1
ATOM 3330 N N . GLY A 1 404 ? -15.439 14.362 23.363 1.00 92.38 404 GLY A N 1
ATOM 3331 C CA . GLY A 1 404 ? -16.901 14.409 23.502 1.00 92.38 404 GLY A CA 1
ATOM 3332 C C . GLY A 1 404 ? -17.628 13.513 22.493 1.00 92.38 404 GLY A C 1
ATOM 3333 O O . GLY A 1 404 ? -18.545 12.790 22.866 1.00 92.38 404 GLY A O 1
ATOM 3334 N N . LYS A 1 405 ? -17.177 13.504 21.231 1.00 94.31 405 LYS A N 1
ATOM 3335 C CA . LYS A 1 405 ? -17.735 12.625 20.191 1.00 94.31 405 LYS A CA 1
ATOM 3336 C C . LYS A 1 405 ? -17.341 11.164 20.409 1.00 94.31 405 LYS A C 1
ATOM 3338 O O . LYS A 1 405 ? -18.150 10.275 20.172 1.00 94.31 405 LYS A O 1
ATOM 3343 N N . PHE A 1 406 ? -16.119 10.921 20.887 1.00 95.44 406 PHE A N 1
ATOM 3344 C CA . PHE A 1 406 ? -15.663 9.588 21.291 1.00 95.44 406 PHE A CA 1
ATOM 3345 C C . PHE A 1 406 ? -16.596 8.984 22.347 1.00 95.44 406 PHE A C 1
ATOM 3347 O O . PHE A 1 406 ? -17.131 7.897 22.155 1.00 95.44 406 PHE A O 1
ATOM 3354 N N . VAL A 1 407 ? -16.853 9.732 23.421 1.00 92.31 407 VAL A N 1
ATOM 3355 C CA . VAL A 1 407 ? -17.679 9.284 24.543 1.00 92.31 407 VAL A CA 1
ATOM 3356 C C . VAL A 1 407 ? -19.122 8.986 24.114 1.00 92.31 407 VAL A C 1
ATOM 3358 O O . VAL A 1 407 ? -19.676 7.971 24.524 1.00 92.31 407 VAL A O 1
ATOM 3361 N N . GLN A 1 408 ? -19.699 9.791 23.215 1.00 91.75 408 GLN A N 1
ATOM 3362 C CA . GLN A 1 408 ? -21.030 9.543 22.634 1.00 91.75 408 GLN A CA 1
ATOM 3363 C C . GLN A 1 408 ? -21.135 8.228 21.846 1.00 91.75 408 GLN A C 1
ATOM 3365 O O . GLN A 1 408 ? -22.236 7.733 21.636 1.00 91.75 408 GLN A O 1
ATOM 3370 N N . ASN A 1 409 ? -20.014 7.665 21.390 1.00 93.12 409 ASN A N 1
ATOM 3371 C CA . ASN A 1 409 ? -19.997 6.427 20.614 1.00 93.12 409 ASN A CA 1
ATOM 3372 C C . ASN A 1 409 ? -19.638 5.190 21.454 1.00 93.12 409 ASN A C 1
ATOM 3374 O O . ASN A 1 409 ? -19.656 4.087 20.914 1.00 93.12 409 ASN A O 1
ATOM 3378 N N . LEU A 1 410 ? -19.355 5.327 22.756 1.00 91.69 410 LEU A N 1
ATOM 3379 C CA . LEU A 1 410 ? -19.015 4.186 23.620 1.00 91.69 410 LEU A CA 1
ATOM 3380 C C . LEU A 1 410 ? -20.160 3.175 23.768 1.00 91.69 410 LEU A C 1
ATOM 3382 O O . LEU A 1 410 ? -19.896 1.985 23.912 1.00 91.69 410 LEU A O 1
ATOM 3386 N N . GLU A 1 411 ? -21.417 3.609 23.666 1.00 88.44 411 GLU A N 1
ATOM 3387 C CA . GLU A 1 411 ? -22.581 2.714 23.760 1.00 88.44 411 GLU A CA 1
ATOM 3388 C C . GLU A 1 411 ? -22.571 1.629 22.673 1.00 88.44 411 GLU A C 1
ATOM 3390 O O . GLU A 1 411 ? -22.945 0.486 22.933 1.00 88.44 411 GLU A O 1
ATOM 3395 N N . ARG A 1 412 ? -22.014 1.942 21.494 1.00 90.88 412 ARG A N 1
ATOM 3396 C CA . ARG A 1 412 ? -21.874 1.001 20.372 1.00 90.88 412 ARG A CA 1
ATOM 3397 C C . ARG A 1 412 ? -20.927 -0.164 20.667 1.00 90.88 412 ARG A C 1
ATOM 3399 O O . ARG A 1 412 ? -20.925 -1.137 19.927 1.00 90.88 412 ARG A O 1
ATOM 3406 N N . LEU A 1 413 ? -20.120 -0.117 21.733 1.00 90.44 413 LEU A N 1
ATOM 3407 C CA . LEU A 1 413 ? -19.254 -1.243 22.115 1.00 90.44 413 LEU A CA 1
ATOM 3408 C C . LEU A 1 413 ? -20.049 -2.531 22.365 1.00 90.44 413 LEU A C 1
ATOM 3410 O O . LEU A 1 413 ? -19.544 -3.625 22.103 1.00 90.44 413 LEU A O 1
ATOM 3414 N N . GLN A 1 414 ? -21.285 -2.403 22.854 1.00 85.44 414 GLN A N 1
ATOM 3415 C CA . GLN A 1 414 ? -22.168 -3.542 23.108 1.00 85.44 414 GLN A CA 1
ATOM 3416 C C . GLN A 1 414 ? -22.537 -4.268 21.805 1.00 85.44 414 GLN A C 1
ATOM 3418 O O . GLN A 1 414 ? -22.563 -5.498 21.784 1.00 85.44 414 GLN A O 1
ATOM 3423 N N . ASP A 1 415 ? -22.690 -3.528 20.701 1.00 87.88 415 ASP A N 1
ATOM 3424 C CA . ASP A 1 415 ? -23.021 -4.075 19.378 1.00 87.88 415 ASP A CA 1
ATOM 3425 C C . ASP A 1 415 ? -21.927 -5.003 18.829 1.00 87.88 415 ASP A C 1
ATOM 3427 O O . ASP A 1 415 ? -22.211 -5.854 17.990 1.00 87.88 415 ASP A O 1
ATOM 3431 N N . PHE A 1 416 ? -20.687 -4.859 19.311 1.00 89.94 416 PHE A N 1
ATOM 3432 C CA . PHE A 1 416 ? -19.514 -5.608 18.846 1.00 89.94 416 PHE A CA 1
ATOM 3433 C C . PHE A 1 416 ? -19.032 -6.680 19.833 1.00 89.94 416 PHE A C 1
ATOM 3435 O O . PHE A 1 416 ? -17.989 -7.301 19.607 1.00 89.94 416 PHE A O 1
ATOM 3442 N N . GLY A 1 417 ? -19.768 -6.904 20.927 1.00 88.12 417 GLY A N 1
ATOM 3443 C CA . GLY A 1 417 ? -19.469 -7.960 21.896 1.00 88.12 417 GLY A CA 1
ATOM 3444 C C . GLY A 1 417 ? -18.197 -7.728 22.717 1.00 88.12 417 GLY A C 1
ATOM 3445 O O . GLY A 1 417 ? -17.546 -8.696 23.125 1.00 88.12 417 GLY A O 1
ATOM 3446 N N . TYR A 1 418 ? -17.815 -6.470 22.959 1.00 89.38 418 TYR A N 1
ATOM 3447 C CA . TYR A 1 418 ? -16.730 -6.170 23.893 1.00 89.38 418 TYR A CA 1
ATOM 3448 C C . TYR A 1 418 ? -17.115 -6.613 25.308 1.00 89.38 418 TYR A C 1
ATOM 3450 O O . TYR A 1 418 ? -18.184 -6.290 25.811 1.00 89.38 418 TYR A O 1
ATOM 3458 N N . LYS A 1 419 ? -16.231 -7.376 25.956 1.00 84.75 419 LYS A N 1
ATOM 3459 C CA . LYS A 1 419 ? -16.408 -7.797 27.359 1.00 84.75 419 LYS A CA 1
ATOM 3460 C C . LYS A 1 419 ? -15.833 -6.785 28.343 1.00 84.75 419 LYS A C 1
ATOM 3462 O O . LYS A 1 419 ? -16.285 -6.688 29.475 1.00 84.75 419 LYS A O 1
ATOM 3467 N N . GLU A 1 420 ? -14.824 -6.056 27.892 1.00 87.00 420 GLU A N 1
ATOM 3468 C CA . GLU A 1 420 ? -14.078 -5.063 28.648 1.00 87.00 420 GLU A CA 1
ATOM 3469 C C . GLU A 1 420 ? -13.767 -3.877 27.737 1.00 87.00 420 GLU A C 1
ATOM 3471 O O . GLU A 1 420 ? -13.710 -4.020 26.509 1.00 87.00 420 GLU A O 1
ATOM 3476 N N . LEU A 1 421 ? -13.551 -2.709 28.341 1.00 90.12 421 LEU A N 1
ATOM 3477 C CA . LEU A 1 421 ? -13.095 -1.543 27.601 1.00 90.12 421 LEU A CA 1
ATOM 3478 C C . LEU A 1 421 ? -11.668 -1.774 27.095 1.00 90.12 421 LEU A C 1
ATOM 3480 O O . LEU A 1 421 ? -10.788 -2.137 27.878 1.00 90.12 421 LEU A O 1
ATOM 3484 N N . PRO A 1 422 ? -11.394 -1.508 25.806 1.00 94.62 422 PRO A N 1
ATOM 3485 C CA . PRO A 1 422 ? -10.025 -1.410 25.335 1.00 94.62 422 PRO A CA 1
ATOM 3486 C C . PRO A 1 422 ? -9.233 -0.381 26.142 1.00 94.62 422 PRO A C 1
ATOM 3488 O O . PRO A 1 422 ? -9.757 0.676 26.495 1.00 94.62 422 PRO A O 1
ATOM 3491 N N . THR A 1 423 ? -7.954 -0.669 26.394 1.00 93.19 423 THR A N 1
ATOM 3492 C CA . THR A 1 423 ? -7.097 0.133 27.282 1.00 93.19 423 THR A CA 1
ATOM 3493 C C . THR A 1 423 ? -7.123 1.623 26.945 1.00 93.19 423 THR A C 1
ATOM 3495 O O . THR A 1 423 ? -7.335 2.451 27.827 1.00 93.19 423 THR A O 1
ATOM 3498 N N . HIS A 1 424 ? -6.974 1.979 25.668 1.00 94.69 424 HIS A N 1
ATOM 3499 C CA . HIS A 1 424 ? -6.967 3.384 25.266 1.00 94.69 424 HIS A CA 1
ATOM 3500 C C . HIS A 1 424 ? -8.361 4.006 25.248 1.00 94.69 424 HIS A C 1
ATOM 3502 O O . HIS A 1 424 ? -8.487 5.225 25.336 1.00 94.69 424 HIS A O 1
ATOM 3508 N N . TYR A 1 425 ? -9.412 3.192 25.144 1.00 94.56 425 TYR A N 1
ATOM 3509 C CA . TYR A 1 425 ? -10.779 3.696 25.199 1.00 94.56 425 TYR A CA 1
ATOM 3510 C C . TYR A 1 425 ? -11.138 4.104 26.626 1.00 94.56 425 TYR A C 1
ATOM 3512 O O . TYR A 1 425 ? -11.714 5.170 26.836 1.00 94.56 425 TYR A O 1
ATOM 3520 N N . GLU A 1 426 ? -10.736 3.288 27.600 1.00 91.88 426 GLU A N 1
ATOM 3521 C CA . GLU A 1 426 ? -10.850 3.608 29.018 1.00 91.88 426 GLU A CA 1
ATOM 3522 C C . GLU A 1 426 ? -10.050 4.870 29.369 1.00 91.88 426 GLU A C 1
ATOM 3524 O O . GLU A 1 426 ? -10.602 5.812 29.935 1.00 91.88 426 GLU A O 1
ATOM 3529 N N . GLU A 1 427 ? -8.779 4.943 28.958 1.00 91.56 427 GLU A N 1
ATOM 3530 C CA . GLU A 1 427 ? -7.929 6.123 29.174 1.00 91.56 427 GLU A CA 1
ATOM 3531 C C . GLU A 1 427 ? -8.551 7.399 28.585 1.00 91.56 427 GLU A C 1
ATOM 3533 O O . GLU A 1 427 ? -8.646 8.422 29.266 1.00 91.56 427 GLU A O 1
ATOM 3538 N N . ALA A 1 428 ? -9.027 7.345 27.337 1.00 93.00 428 ALA A N 1
ATOM 3539 C CA . ALA A 1 428 ? -9.657 8.482 26.672 1.00 93.00 428 ALA A CA 1
ATOM 3540 C C . ALA A 1 428 ? -10.951 8.930 27.372 1.00 93.00 428 ALA A C 1
ATOM 3542 O O . ALA A 1 428 ? -11.196 10.134 27.514 1.00 93.00 428 ALA A O 1
ATOM 3543 N N . ALA A 1 429 ? -11.766 7.978 27.834 1.00 91.38 429 ALA A N 1
ATOM 3544 C CA . ALA A 1 429 ? -12.988 8.276 28.567 1.00 91.38 429 ALA A CA 1
ATOM 3545 C C . ALA A 1 429 ? -12.688 8.913 29.934 1.00 91.38 429 ALA A C 1
ATOM 3547 O O . ALA A 1 429 ? -13.301 9.921 30.288 1.00 91.38 429 ALA A O 1
ATOM 3548 N N . LEU A 1 430 ? -11.697 8.398 30.669 1.00 89.62 430 LEU A N 1
ATOM 3549 C CA . LEU A 1 430 ? -11.272 8.963 31.952 1.00 89.62 430 LEU A CA 1
ATOM 3550 C C . LEU A 1 430 ? -10.731 10.391 31.797 1.00 89.62 430 LEU A C 1
ATOM 3552 O O . LEU A 1 430 ? -11.115 11.274 32.564 1.00 89.62 430 LEU A O 1
ATOM 3556 N N . ILE A 1 431 ? -9.928 10.664 30.762 1.00 90.06 431 ILE A N 1
ATOM 3557 C CA . ILE A 1 431 ? -9.459 12.028 30.458 1.00 90.06 431 ILE A CA 1
ATOM 3558 C C . ILE A 1 431 ? -10.645 12.983 30.241 1.00 90.06 431 ILE A C 1
ATOM 3560 O O . ILE A 1 431 ? -10.635 14.109 30.744 1.00 90.06 431 ILE A O 1
ATOM 3564 N N . TYR A 1 432 ? -11.685 12.547 29.525 1.00 89.81 432 TYR A N 1
ATOM 3565 C CA . TYR A 1 432 ? -12.887 13.356 29.310 1.00 89.81 432 TYR A CA 1
ATOM 3566 C C . TYR A 1 432 ? -13.642 13.647 30.615 1.00 89.81 432 TYR A C 1
ATOM 3568 O O . TYR A 1 432 ? -14.040 14.791 30.856 1.00 89.81 432 TYR A O 1
ATOM 3576 N N . VAL A 1 433 ? -13.816 12.637 31.471 1.00 87.12 433 VAL A N 1
ATOM 3577 C CA . VAL A 1 433 ? -14.513 12.765 32.763 1.00 87.12 433 VAL A CA 1
ATOM 3578 C C . VAL A 1 433 ? -13.793 13.739 33.688 1.00 87.12 433 VAL A C 1
ATOM 3580 O O . VAL A 1 433 ? -14.403 14.700 34.161 1.00 87.12 433 VAL A O 1
ATOM 3583 N N . TYR A 1 434 ? -12.485 13.559 33.885 1.00 84.75 434 TYR A N 1
ATOM 3584 C CA . TYR A 1 434 ? -11.689 14.444 34.741 1.00 84.75 434 TYR A CA 1
ATOM 3585 C C . TYR A 1 434 ? -11.605 15.866 34.171 1.00 84.75 434 TYR A C 1
ATOM 3587 O O . TYR A 1 434 ? -11.682 16.840 34.921 1.00 84.75 434 TYR A O 1
ATOM 3595 N N . GLY A 1 435 ? -11.517 16.005 32.844 1.00 83.56 435 GLY A N 1
ATOM 3596 C CA . GLY A 1 435 ? -11.475 17.307 32.178 1.00 83.56 435 GLY A CA 1
ATOM 3597 C C . GLY A 1 435 ? -12.792 18.088 32.251 1.00 83.56 435 GLY A C 1
ATOM 3598 O O . GLY A 1 435 ? -12.773 19.311 32.380 1.00 83.56 435 GLY A O 1
ATOM 3599 N N . THR A 1 436 ? -13.939 17.405 32.187 1.00 84.25 436 THR A N 1
ATOM 3600 C CA . THR A 1 436 ? -15.267 18.048 32.204 1.00 84.25 436 THR A CA 1
ATOM 3601 C C . THR A 1 436 ? -15.897 18.137 33.591 1.00 84.25 436 THR A C 1
ATOM 3603 O O . THR A 1 436 ? -16.864 18.881 33.759 1.00 84.25 436 THR A O 1
ATOM 3606 N N . ARG A 1 437 ? -15.369 17.396 34.578 1.00 78.69 437 ARG A N 1
ATOM 3607 C CA . ARG A 1 437 ? -15.939 17.226 35.929 1.00 78.69 437 ARG A CA 1
ATOM 3608 C C . ARG A 1 437 ? -17.394 16.742 35.927 1.00 78.69 437 ARG A C 1
ATOM 3610 O O . ARG A 1 437 ? -18.115 16.948 36.901 1.00 78.69 437 ARG A O 1
ATOM 3617 N N . LYS A 1 438 ? -17.845 16.123 34.833 1.00 74.25 438 LYS A N 1
ATOM 3618 C CA . LYS A 1 438 ? -19.186 15.547 34.729 1.00 74.25 438 LYS A CA 1
ATOM 3619 C C . LYS A 1 438 ? -19.120 14.066 35.090 1.00 74.25 438 LYS A C 1
ATOM 3621 O O . LYS A 1 438 ? -18.274 13.369 34.529 1.00 74.25 438 LYS A O 1
ATOM 3626 N N . PRO A 1 439 ? -20.003 13.564 35.970 1.00 66.69 439 PRO A N 1
ATOM 3627 C CA . PRO A 1 439 ? -20.128 12.129 36.163 1.00 66.69 439 PRO A CA 1
ATOM 3628 C C . PRO A 1 439 ? -20.597 11.516 34.840 1.00 66.69 439 PRO A C 1
ATOM 3630 O O . PRO A 1 439 ? -21.640 11.897 34.308 1.00 66.69 439 PRO A O 1
ATOM 3633 N N . PHE A 1 440 ? -19.804 10.606 34.282 1.00 67.81 440 PHE A N 1
ATOM 3634 C CA . PHE A 1 440 ? -20.143 9.886 33.061 1.00 67.81 440 PHE A CA 1
ATOM 3635 C C . PHE A 1 440 ? -20.180 8.391 33.363 1.00 67.81 440 PHE A C 1
ATOM 3637 O O . PHE A 1 440 ? -19.228 7.841 33.915 1.00 67.81 440 PHE A O 1
ATOM 3644 N N . ASN A 1 441 ? -21.285 7.743 33.002 1.00 70.56 441 ASN A N 1
ATOM 3645 C CA . ASN A 1 441 ? -21.384 6.292 33.025 1.00 70.56 441 ASN A CA 1
ATOM 3646 C C . ASN A 1 441 ? -20.675 5.757 31.778 1.00 70.56 441 ASN A C 1
ATOM 3648 O O . ASN A 1 441 ? -21.087 6.086 30.670 1.00 70.56 441 ASN A O 1
ATOM 3652 N N . LEU A 1 442 ? -19.635 4.940 31.957 1.00 74.06 442 LEU A N 1
ATOM 3653 C CA . LEU A 1 442 ? -18.847 4.305 30.894 1.00 74.06 442 LEU A CA 1
ATOM 3654 C C . LEU A 1 442 ? -19.636 3.204 30.156 1.00 74.06 442 LEU A C 1
ATOM 3656 O O . LEU A 1 442 ? -19.142 2.099 29.961 1.00 74.06 442 LEU A O 1
ATOM 3660 N N . SER A 1 443 ? -20.885 3.487 29.778 1.00 74.56 443 SER A N 1
ATOM 3661 C CA . SER A 1 443 ? -21.783 2.601 29.027 1.00 74.56 443 SER A CA 1
ATOM 3662 C C . SER A 1 443 ? -21.916 1.190 29.623 1.00 74.56 443 SER A C 1
ATOM 3664 O O . SER A 1 443 ? -22.057 0.212 28.889 1.00 74.56 443 SER A O 1
ATOM 3666 N N . GLY A 1 444 ? -21.873 1.084 30.958 1.00 74.94 444 GLY A N 1
ATOM 3667 C CA . GLY A 1 444 ? -21.980 -0.187 31.683 1.00 74.94 444 GLY A CA 1
ATOM 3668 C C . GLY A 1 444 ? -20.658 -0.927 31.925 1.00 74.94 444 GLY A C 1
ATOM 3669 O O . GLY A 1 444 ? -20.681 -1.988 32.543 1.00 74.94 444 GLY A O 1
ATOM 3670 N N . TYR A 1 445 ? -19.515 -0.380 31.503 1.00 81.19 445 TYR A N 1
ATOM 3671 C CA . TYR A 1 445 ? -18.199 -0.956 31.786 1.00 81.19 445 TYR A CA 1
ATOM 3672 C C . TYR A 1 445 ? -17.590 -0.332 33.053 1.00 81.19 445 TYR A C 1
ATOM 3674 O O . TYR A 1 445 ? -17.350 0.878 33.077 1.00 81.19 445 TYR A O 1
ATOM 3682 N N . PRO A 1 446 ? -17.324 -1.108 34.118 1.00 78.50 446 PRO A N 1
ATOM 3683 C CA . PRO A 1 446 ? -16.683 -0.570 35.311 1.00 78.50 446 PRO A CA 1
ATOM 3684 C C . PRO A 1 446 ? -15.221 -0.202 35.003 1.00 78.50 446 PRO A C 1
ATOM 3686 O O . PRO A 1 446 ? -14.511 -1.012 34.401 1.00 78.50 446 PRO A O 1
ATOM 3689 N N . PRO A 1 447 ? -14.747 0.990 35.411 1.00 77.06 447 PRO A N 1
ATOM 3690 C CA . PRO A 1 447 ? -13.350 1.359 35.233 1.00 77.06 447 PRO A CA 1
ATOM 3691 C C . PRO A 1 447 ? -12.446 0.497 36.120 1.00 77.06 447 PRO A C 1
ATOM 3693 O O . PRO A 1 447 ? -12.776 0.179 37.266 1.00 77.06 447 PRO A O 1
ATOM 3696 N N . SER A 1 448 ? -11.276 0.150 35.599 1.00 84.12 448 SER A N 1
ATOM 3697 C CA . SER A 1 448 ? -10.222 -0.535 36.330 1.00 84.12 448 SER A CA 1
ATOM 3698 C C . SER A 1 448 ? -9.681 0.363 37.452 1.00 84.12 448 SER A C 1
ATOM 3700 O O . SER A 1 448 ? -9.291 1.508 37.189 1.00 84.12 448 SER A O 1
ATOM 3702 N N . PRO A 1 449 ? -9.551 -0.145 38.695 1.00 84.50 449 PRO A N 1
ATOM 3703 C CA . PRO A 1 449 ? -8.978 0.618 39.806 1.00 84.50 449 PRO A CA 1
ATOM 3704 C C . PRO A 1 449 ? -7.578 1.164 39.500 1.00 84.50 449 PRO A C 1
ATOM 3706 O O . PRO A 1 449 ? -7.237 2.277 39.891 1.00 84.50 449 PRO A O 1
ATOM 3709 N N . GLN A 1 450 ? -6.779 0.406 38.742 1.00 87.38 450 GLN A N 1
ATOM 3710 C CA . GLN A 1 450 ? -5.434 0.821 38.344 1.00 87.38 450 GLN A CA 1
ATOM 3711 C C . GLN A 1 450 ? -5.464 2.034 37.405 1.00 87.38 450 GLN A C 1
ATOM 3713 O O . GLN A 1 450 ? -4.632 2.930 37.531 1.00 87.38 450 GLN A O 1
ATOM 3718 N N . LYS A 1 451 ? -6.420 2.084 36.469 1.00 85.88 451 LYS A N 1
ATOM 3719 C CA . LYS A 1 451 ? -6.558 3.199 35.521 1.00 85.88 451 LYS A CA 1
ATOM 3720 C C . LYS A 1 451 ? -7.102 4.454 36.187 1.00 85.88 451 LYS A C 1
ATOM 3722 O O . LYS A 1 451 ? -6.630 5.543 35.868 1.00 85.88 451 LYS A O 1
ATOM 3727 N N . LEU A 1 452 ? -8.002 4.298 37.158 1.00 85.38 452 LEU A N 1
ATOM 3728 C CA . LEU A 1 452 ? -8.441 5.394 38.025 1.00 85.38 452 LEU A CA 1
ATOM 3729 C C . LEU A 1 452 ? -7.265 6.012 38.790 1.00 85.38 452 LEU A C 1
ATOM 3731 O O . LEU A 1 452 ? -7.065 7.222 38.741 1.00 85.38 452 LEU A O 1
ATOM 3735 N N . GLN A 1 453 ? -6.421 5.185 39.409 1.00 87.44 453 GLN A N 1
ATOM 3736 C CA . GLN A 1 453 ? -5.235 5.682 40.104 1.00 87.44 453 GLN A CA 1
ATOM 3737 C C . GLN A 1 453 ? -4.267 6.404 39.147 1.00 87.44 453 GLN A C 1
ATOM 3739 O O . GLN A 1 453 ? -3.781 7.491 39.456 1.00 87.44 453 GLN A O 1
ATOM 3744 N N . GLN A 1 454 ? -4.037 5.850 37.950 1.00 88.56 454 GLN A N 1
ATOM 3745 C CA . GLN A 1 454 ? -3.176 6.474 36.936 1.00 88.56 454 GLN A CA 1
ATOM 3746 C C . GLN A 1 454 ? -3.683 7.852 36.490 1.00 88.56 454 GLN A C 1
ATOM 3748 O O . GLN A 1 454 ? -2.879 8.777 36.356 1.00 88.56 454 GLN A O 1
ATOM 3753 N N . ILE A 1 455 ? -4.992 8.016 36.257 1.00 87.94 455 ILE A N 1
ATOM 3754 C CA . ILE A 1 455 ? -5.542 9.317 35.849 1.00 87.94 455 ILE A CA 1
ATOM 3755 C C . ILE A 1 455 ? -5.528 10.329 37.001 1.00 87.94 455 ILE A C 1
ATOM 3757 O O . ILE A 1 455 ? -5.289 11.513 36.761 1.00 87.94 455 ILE A O 1
ATOM 3761 N N . GLU A 1 456 ? -5.713 9.888 38.247 1.00 86.94 456 GLU A N 1
ATOM 3762 C CA . GLU A 1 456 ? -5.584 10.749 39.427 1.00 86.94 456 GLU A CA 1
ATOM 3763 C C . GLU A 1 456 ? -4.158 11.267 39.594 1.00 86.94 456 GLU A C 1
ATOM 3765 O O . GLU A 1 456 ? -3.956 12.471 39.777 1.00 86.94 456 GLU A O 1
ATOM 3770 N N . ASP A 1 457 ? -3.168 10.382 39.473 1.00 88.75 457 ASP A N 1
ATOM 3771 C CA . ASP A 1 457 ? -1.755 10.749 39.532 1.00 88.75 457 ASP A CA 1
ATOM 3772 C C . ASP A 1 457 ? -1.386 11.690 38.379 1.00 88.75 457 ASP A C 1
ATOM 3774 O O . ASP A 1 457 ? -0.770 12.736 38.606 1.00 88.75 457 ASP A O 1
ATOM 3778 N N . PHE A 1 458 ? -1.837 11.388 37.157 1.00 87.81 458 PHE A N 1
ATOM 3779 C CA . PHE A 1 458 ? -1.654 12.263 35.998 1.00 87.81 458 PHE A CA 1
ATOM 3780 C C . PHE A 1 458 ? -2.280 13.644 36.218 1.00 87.81 458 PHE A C 1
ATOM 3782 O O . PHE A 1 458 ? -1.627 14.660 35.984 1.00 87.81 458 PHE A O 1
ATOM 3789 N N . SER A 1 459 ? -3.523 13.706 36.700 1.00 84.88 459 SER A N 1
ATOM 3790 C CA . SER A 1 459 ? -4.219 14.966 36.973 1.00 84.88 459 SER A CA 1
ATOM 3791 C C . SER A 1 459 ? -3.525 15.762 38.081 1.00 84.88 459 SER A C 1
ATOM 3793 O O . SER A 1 459 ? -3.434 16.988 37.982 1.00 84.88 459 SER A O 1
ATOM 3795 N N . ARG A 1 460 ? -3.007 15.088 39.119 1.00 86.44 460 ARG A N 1
ATOM 3796 C CA . ARG A 1 460 ? -2.233 15.715 40.201 1.00 86.44 460 ARG A CA 1
ATOM 3797 C C . ARG A 1 460 ? -0.957 16.346 39.651 1.00 86.44 460 ARG A C 1
ATOM 3799 O O . ARG A 1 460 ? -0.736 17.533 39.884 1.00 86.44 460 ARG A O 1
ATOM 3806 N N . ILE A 1 461 ? -0.185 15.599 38.860 1.00 87.12 461 ILE A N 1
ATOM 3807 C CA . ILE A 1 461 ? 1.031 16.090 38.195 1.00 87.12 461 ILE A CA 1
ATOM 3808 C C . ILE A 1 461 ? 0.694 17.260 37.262 1.00 87.12 461 ILE A C 1
ATOM 3810 O O . ILE A 1 461 ? 1.294 18.327 37.349 1.00 87.12 461 ILE A O 1
ATOM 3814 N N . LEU A 1 462 ? -0.311 17.116 36.399 1.00 83.25 462 LEU A N 1
ATOM 3815 C CA . LEU A 1 462 ? -0.707 18.175 35.471 1.00 83.25 462 LEU A CA 1
ATOM 3816 C C . LEU A 1 462 ? -1.090 19.466 36.214 1.00 83.25 462 LEU A C 1
ATOM 3818 O O . LEU A 1 462 ? -0.727 20.561 35.783 1.00 83.25 462 LEU A O 1
ATOM 3822 N N . SER A 1 463 ? -1.779 19.341 37.353 1.00 81.38 463 SER A N 1
ATOM 3823 C CA . SER A 1 463 ? -2.139 20.479 38.200 1.00 81.38 463 SER A CA 1
ATOM 3824 C C . SER A 1 463 ? -0.938 21.105 38.920 1.00 81.38 463 SER A C 1
ATOM 3826 O O . SER A 1 463 ? -0.887 22.330 39.028 1.00 81.38 463 SER A O 1
ATOM 3828 N N . SER A 1 464 ? 0.060 20.313 39.341 1.00 82.88 464 SER A N 1
ATOM 3829 C CA . SER A 1 464 ? 1.267 20.828 40.009 1.00 82.88 464 SER A CA 1
ATOM 3830 C C . SER A 1 464 ? 2.171 21.632 39.074 1.00 82.88 464 SER A C 1
ATOM 3832 O O . SER A 1 464 ? 2.905 22.502 39.532 1.00 82.88 464 SER A O 1
ATOM 3834 N N . TYR A 1 465 ? 2.089 21.386 37.764 1.00 79.19 465 TYR A N 1
ATOM 3835 C CA . TYR A 1 465 ? 2.785 22.165 36.731 1.00 79.19 465 TYR A CA 1
ATOM 3836 C C . TYR A 1 465 ? 1.912 23.280 36.110 1.00 79.19 465 TYR A C 1
ATOM 3838 O O . TYR A 1 465 ? 2.316 23.945 35.151 1.00 79.19 465 TYR A O 1
ATOM 3846 N N . GLY A 1 466 ? 0.710 23.521 36.643 1.00 55.78 466 GLY A N 1
ATOM 3847 C CA . GLY A 1 466 ? -0.297 24.393 36.042 1.00 55.78 466 GLY A CA 1
ATOM 3848 C C . GLY A 1 466 ? -0.027 25.897 36.171 1.00 55.78 466 GLY A C 1
ATOM 3849 O O . GLY A 1 466 ? -0.632 26.530 37.032 1.00 55.78 466 GLY A O 1
ATOM 3850 N N . ARG A 1 467 ? 0.801 26.474 35.277 1.00 49.38 467 ARG A N 1
ATOM 3851 C CA . ARG A 1 467 ? 0.650 27.845 34.705 1.00 49.38 467 ARG A CA 1
ATOM 3852 C C . ARG A 1 467 ? 1.728 28.307 33.709 1.00 49.38 467 ARG A C 1
ATOM 3854 O O . ARG A 1 467 ? 1.605 29.426 33.226 1.00 49.38 467 ARG A O 1
ATOM 3861 N N . ASN A 1 468 ? 2.725 27.505 33.343 1.00 44.84 468 ASN A N 1
ATOM 3862 C CA . ASN A 1 468 ? 3.613 27.881 32.232 1.00 44.84 468 ASN A CA 1
ATOM 3863 C C . ASN A 1 468 ? 2.975 27.457 30.903 1.00 44.84 468 ASN A C 1
ATOM 3865 O O . ASN A 1 468 ? 3.249 26.372 30.393 1.00 44.84 468 ASN A O 1
ATOM 3869 N N . LYS A 1 469 ? 2.047 28.285 30.414 1.00 44.31 469 LYS A N 1
ATOM 3870 C CA . LYS A 1 469 ? 1.621 28.269 29.012 1.00 44.31 469 LYS A CA 1
ATOM 3871 C C . LYS A 1 469 ? 2.619 29.026 28.156 1.00 44.31 469 LYS A C 1
ATOM 3873 O O . LYS A 1 469 ? 3.053 30.104 28.619 1.00 44.31 469 LYS A O 1
#

pLDDT: mean 84.93, std 13.0, range [41.22, 98.44]

Foldseek 3Di:
DLLVLLVVLLVVLCVVCVPDDDPVVSLVSLVVSLLVSCVVRQQSSLLNLLLVLLCCCQVVVNNVVSVVSNVCNVVVLCCCVCVPVVHDSLCNNPPNHLPRCLQVVDPVSVVCSVVRVCVSVVNSVVSNVVSVVVVVVVVVVVVVVVCVVPDDDDDDPPVVVVVVVCVPDPVNVVVVVVVVVVVVVVVCVVVVDDLQVVLVVQLLVCLLVVVLVSLCVSCVVPQQPLLSLCSNCVSCVVVVNNLACNVVTDDALCSVQVQDPVCPLVLVSHLVLCLLQAALVSSLVSLVSCCVSVNLDLSSLVSQLLSCLLVLVNVSNLVSLVVQCPDDPRVVVSVVVVVCCVVPVNCPVPPVSVVSNQQHDPDDFDSHPVRLLVVLVSSCVSPVQSVSSLSSNLVSCVNVVVLVVNQVSLLSVVVPPDPARHPNSLLSPLCVCVVVVDDDDSNPHDRDPVSVVVVVVVVVVCVVPPDPD

Sequence (469 aa):
MALLIALLIACLYIKMTLSRTTILSCLSTFLFLSVILYYFASGAFLLFAVVCAIYELIFRSRWKTSLFYLLSAAVVPYVAGLLIFRVSIIDAFCNSLPFSWKILYYEVRKREVTIVYLLYLLLPLTLFVFGILQILWKRLHFVKKRTKNKLRNKSSNLLLKIFSWYSHSLKLKWVVESLLLLAIAGSVVFFSRNENLRTRFKVDYYSYHKMWPELLTSAQHNAEDPFIAHAVNRALYNVGRLGYNMFSWPQNPDYLFLSDKKYKWLYWQIFDVFIEIGVINIAENALTECLEGIGSRPMVLQRLALINMVKGNLGSAKIYLGKLSKTLFHAEWANNYLDLLQTDPGLSGDKYIQHLRSLYLDKDCLTHSLLMEKTLLELLEKNSQNRMAFEYLMARYMLNKHLGKFVQNLERLQDFGYKELPTHYEEAALIYVYGTRKPFNLSGYPPSPQKLQQIEDFSRILSSYGRNK

Radius of gyration: 32.93 Å; chains: 1; bounding box: 95×49×87 Å

Secondary structure (DSSP, 8-state):
-HHHHHHHHHHHHHHHHHS---HHHHHHHHHHHHHHHHHHHGGGHHHHHHHHHHHHHHTS--HHHHHHHHHHHHHHIIIIIIIIS---HHHHHHTTSTT-HHHHT-HHHHHHHHHHHHHHHHHHHHHHHHHHHHHHHHHHHHHHHHHTTS----S-HHHHHHHHHHHH-HHHHHHHHHHHHHHHHHHHHHHT--HHHHHHHHHHHHHHTT-HHHHHHHHGGGTTSHHHHHHHHHHHHHTT-HHHHGGGS---TTTTTT-SGGGTT-GGGTHHHHHHHT-HHHHHHHHHHHHHHH-S-HHHHHHHHHHHHHTT-HHHHHHHHHHHTTSTTTHHHHHHHHHHHHH-TT-TT-HHHHHHHHH---S-----HHHHHHHHHHHHHH-TT-HHHHHHHHHHHHHTT-HHHHHHTGGGGGGGT-SS--HHHHHHHHHHHHHHT-----TTPPPPHHHHHHHHHHHHHHHHTTT--